Protein AF-A0A7X7A5F2-F1 (afdb_monomer)

pLDDT: mean 90.84, std 8.32, range [54.0, 98.69]

Sequence (555 aa):
SIDRGSANPPMYLYDEDPASPSFKQPLTGREFDGTRIGRPEWNDYIGWWQHHFMYTGRLRQALMRKFNYPMEKLLLNTMACDGSSISESHSGLADYATLAFPPDPNRNGHRTGKTWQELYPQLFTRPEGPRPDLVIFGSGANEKVDGADEVAAFEGAIRWFQRHYPDTEFLFCMFQNRERYTPNTGHLMELALRYQIPYIDFGRLFHLATRHCNSYALVPKDGHPQAAGHYLWFKQLERAFDAADPIEPGIAQLHLPERLSPYTIGWEGDMTTYTAPHPRIRQGTAFIFDDTVVNLWASAGDIVEIRLDGAPHQGSRRRPSHSRDVRNSTWAVGRLSLGDRHIVEVGGKDARLIAVDAKRVPGREWVGVESPRWRLGGLRTQAFASEWGAPYGSRQVLLPAGQSVEIDLPGTDFSIAYVDQAEGGTLRVEVDGVERLLQPTNVAFTASNGEALYLENRRGILGIPYGLHTIRVTALERPAALLGVFSYDTRPNRTRERVVRGLAHPGEVIQFTPPFRCRPLIFCTGGLQANPADVSSSEAKLSGTGPGSYEAIGE

Mean predicted aligned error: 6.33 Å

Secondary structure (DSSP, 8-state):
-GGGT--SS----B---TTSTTTTSBSS-SB--GGGGT-GGGGGT-SBHHHHHSHHHHHHHHHHHHHT--GGG--------TT--HHHHGGGHHHHHTT-SPP-TTTTSPPSSS-HHHH-GGGGGSTT-S--SEEEE---TT--SSGGGGHHHHHHHHHHHHHH-TT-EEEE-----TTT-STTHHHHHHHHHHHT--B--HHHHHHHHHHHS-HHHH--TT----HHHHHHHHHHHHGGG--S-SSSPPPPPPSSPSPSSTTHHHHTSEEEEEESS-TTEETTTEEE-SSS-EEEEEE-SSPPEEEETTEE---S-----SS-BTTB-SEEE----TTS--EEEEESTT-EEEEEEEEEPTTEEEEETTSTTSB-TTPPPEE---TT--TT-SEEEEEPTT-EEEEEEEESEEEEEEE--TT--EEEEEETTEEEEEEES---EE-TTS-EE--EEEEEE----SEEEEEEEEE-SS-EEEEEEEEE---S-STT-EEEEEEE-TT-EEE-SSPPSSPPEEEE-TTEEEEEEEE-SSEEEEEESS-EEEEEEE-

Solvent-accessible surface area (backbone atoms only — not comparable to full-atom values): 29255 Å² total; per-residue (Å²): 52,65,73,59,28,48,24,87,75,68,48,55,56,56,35,81,49,88,87,44,97,53,48,73,34,66,75,57,68,64,66,44,60,24,63,85,74,77,36,56,84,49,39,72,58,36,23,29,29,20,39,51,58,18,31,66,31,45,35,51,56,50,51,28,64,75,68,72,44,63,72,60,77,60,87,76,81,41,85,41,29,73,79,36,23,63,65,32,28,62,70,27,51,66,44,64,39,54,55,68,63,70,44,23,47,88,59,40,33,17,18,66,92,54,52,61,55,78,57,28,49,75,48,62,70,40,93,88,43,46,62,61,62,63,48,72,49,45,73,42,59,52,50,45,36,68,64,88,57,41,54,20,35,57,50,5,50,54,46,34,43,43,74,79,41,70,80,44,42,61,36,41,46,42,53,59,40,84,91,70,54,32,66,60,62,67,55,52,49,52,50,21,62,69,30,48,34,54,70,49,68,46,45,64,52,50,55,55,46,48,76,78,45,70,42,66,61,27,42,40,95,87,60,38,46,26,68,56,31,24,48,56,50,22,60,56,58,52,54,76,76,54,72,94,52,91,81,64,82,76,81,72,58,50,78,46,51,80,71,93,42,86,43,18,54,24,47,36,22,57,77,46,79,48,54,60,89,38,62,45,40,33,94,43,28,29,38,68,54,77,39,28,20,41,36,30,19,30,31,25,75,64,56,41,40,42,26,47,74,70,36,85,53,76,53,55,45,40,54,50,28,97,58,84,46,44,38,43,46,16,31,30,50,40,86,46,65,70,42,37,67,42,37,42,38,49,34,53,58,83,33,30,49,45,28,37,38,28,15,40,42,61,62,57,47,82,49,47,56,82,41,87,69,47,48,50,85,85,64,67,71,43,87,42,88,56,81,47,51,37,89,68,54,52,39,28,30,75,33,47,49,73,35,63,33,36,36,75,48,64,27,22,29,35,16,50,26,30,41,25,30,88,80,31,18,36,40,39,32,23,53,71,85,40,81,74,46,79,42,74,24,43,65,58,46,51,44,97,89,66,51,75,40,57,48,81,40,34,45,48,46,74,86,44,72,39,16,48,38,42,40,36,43,28,15,46,88,23,42,36,40,37,14,29,37,37,31,24,42,73,75,58,54,70,93,79,51,41,72,49,72,50,74,50,48,50,70,41,70,48,77,42,84,74,54,41,87,36,26,45,42,63,49,53,37,62,49,26,37,63,53,76,91,44,44,44,31,44,36,35,44,31,33,60,85,31,52,24,40,40,39,38,37,31,93

Structure (mmCIF, N/CA/C/O backbone):
data_AF-A0A7X7A5F2-F1
#
_entry.id   AF-A0A7X7A5F2-F1
#
loop_
_atom_site.group_PDB
_atom_site.id
_atom_site.type_symbol
_atom_site.label_atom_id
_atom_site.label_alt_id
_atom_site.label_comp_id
_atom_site.label_asym_id
_atom_site.label_entity_id
_atom_site.label_seq_id
_atom_site.pdbx_PDB_ins_code
_atom_site.Cartn_x
_atom_site.Cartn_y
_atom_site.Cartn_z
_atom_site.occupancy
_atom_site.B_iso_or_equiv
_atom_site.auth_seq_id
_atom_site.auth_comp_id
_atom_site.auth_asym_id
_atom_site.auth_atom_id
_atom_site.pdbx_PDB_model_num
ATOM 1 N N . SER A 1 1 ? 9.913 7.859 -18.200 1.00 57.16 1 SER A N 1
ATOM 2 C CA . SER A 1 1 ? 10.533 8.226 -19.497 1.00 57.16 1 SER A CA 1
ATOM 3 C C . SER A 1 1 ? 11.923 7.621 -19.636 1.00 57.16 1 SER A C 1
ATOM 5 O O . SER A 1 1 ? 12.162 6.913 -20.606 1.00 57.16 1 SER A O 1
ATOM 7 N N . ILE A 1 2 ? 12.819 7.834 -18.665 1.00 73.44 2 ILE A N 1
ATOM 8 C CA . ILE A 1 2 ? 14.177 7.260 -18.642 1.00 73.44 2 ILE A CA 1
ATOM 9 C C . ILE A 1 2 ? 14.151 5.732 -18.806 1.00 73.44 2 ILE A C 1
ATOM 11 O O . ILE A 1 2 ? 14.897 5.190 -19.619 1.00 73.44 2 ILE A O 1
ATOM 15 N N . ASP A 1 3 ? 13.222 5.054 -18.128 1.00 71.19 3 ASP A N 1
ATOM 16 C CA . ASP A 1 3 ? 13.106 3.592 -18.192 1.00 71.19 3 ASP A CA 1
ATOM 17 C C . ASP A 1 3 ? 12.609 3.080 -19.557 1.00 71.19 3 ASP A C 1
ATOM 19 O O . ASP A 1 3 ? 12.834 1.928 -19.899 1.00 71.19 3 ASP A O 1
ATOM 23 N N . ARG A 1 4 ? 12.019 3.936 -20.408 1.00 74.25 4 ARG A N 1
ATOM 24 C CA . ARG A 1 4 ? 11.708 3.593 -21.814 1.00 74.25 4 ARG A CA 1
ATOM 25 C C . ARG A 1 4 ? 12.876 3.837 -22.764 1.00 74.25 4 ARG A C 1
ATOM 27 O O . ARG A 1 4 ? 12.718 3.674 -23.972 1.00 74.25 4 ARG A O 1
ATOM 34 N N . GLY A 1 5 ? 14.019 4.293 -22.257 1.00 73.62 5 GLY A N 1
ATOM 35 C CA . GLY A 1 5 ? 15.130 4.722 -23.099 1.00 73.62 5 GLY A CA 1
ATOM 36 C C . GLY A 1 5 ? 14.821 6.011 -23.856 1.00 73.62 5 GLY A C 1
ATOM 37 O O . GLY A 1 5 ? 15.318 6.202 -24.966 1.00 73.62 5 GLY A O 1
ATOM 38 N N . SER A 1 6 ? 13.965 6.881 -23.303 1.00 69.75 6 SER A N 1
ATOM 39 C CA . SER A 1 6 ? 13.789 8.231 -23.838 1.00 69.75 6 SER A CA 1
ATOM 40 C C . SER A 1 6 ? 15.098 9.006 -23.676 1.00 69.75 6 SER A C 1
ATOM 42 O O . SER A 1 6 ? 15.442 9.418 -22.572 1.00 69.75 6 SER A O 1
ATOM 44 N N . ALA A 1 7 ? 15.798 9.199 -24.789 1.00 65.38 7 ALA A N 1
ATOM 45 C CA . ALA A 1 7 ? 16.975 10.048 -24.924 1.00 65.38 7 ALA A CA 1
ATOM 46 C C . ALA A 1 7 ? 16.710 11.112 -25.998 1.00 65.38 7 ALA A C 1
ATOM 48 O O . ALA A 1 7 ? 15.824 10.941 -26.843 1.00 65.38 7 ALA A O 1
ATOM 49 N N . ASN A 1 8 ? 17.472 12.204 -25.972 1.00 65.12 8 ASN A N 1
ATOM 50 C CA . ASN A 1 8 ? 17.396 13.259 -26.979 1.00 65.12 8 ASN A CA 1
ATOM 51 C C . ASN A 1 8 ? 18.802 13.592 -27.521 1.00 65.12 8 ASN A C 1
ATOM 53 O O . ASN A 1 8 ? 19.540 14.290 -26.823 1.00 65.12 8 ASN A O 1
ATOM 57 N N . PRO A 1 9 ? 19.184 13.127 -28.727 1.00 70.69 9 PRO A N 1
ATOM 58 C CA . PRO A 1 9 ? 18.335 12.479 -29.731 1.00 70.69 9 PRO A CA 1
ATOM 59 C C . PRO A 1 9 ? 17.899 11.052 -29.337 1.00 70.69 9 PRO A C 1
ATOM 61 O O . PRO A 1 9 ? 18.579 10.400 -28.540 1.00 70.69 9 PRO A O 1
ATOM 64 N N . PRO A 1 10 ? 16.776 10.543 -29.887 1.00 75.81 10 PRO A N 1
ATOM 65 C CA . PRO A 1 10 ? 16.352 9.170 -29.635 1.00 75.81 10 PRO A CA 1
ATOM 66 C C . PRO A 1 10 ? 17.411 8.162 -30.095 1.00 75.81 10 PRO A C 1
ATOM 68 O O . PRO A 1 10 ? 18.103 8.376 -31.087 1.00 75.81 10 PRO A O 1
ATOM 71 N N . MET A 1 11 ? 17.528 7.043 -29.383 1.00 85.56 11 MET A N 1
ATOM 72 C CA . MET A 1 11 ? 18.514 6.010 -29.701 1.00 85.56 11 MET A CA 1
ATOM 73 C C . MET A 1 11 ? 18.055 5.156 -30.893 1.00 85.56 11 MET A C 1
ATOM 75 O O . MET A 1 11 ? 17.191 4.290 -30.748 1.00 85.56 11 MET A O 1
ATOM 79 N N . TYR A 1 12 ? 18.665 5.387 -32.055 1.00 90.12 12 TYR A N 1
ATOM 80 C CA . TYR A 1 12 ? 18.512 4.581 -33.269 1.00 90.12 12 TYR A CA 1
ATOM 81 C C . TYR A 1 12 ? 19.765 3.750 -33.554 1.00 90.12 12 TYR A C 1
ATOM 83 O O . TYR A 1 12 ? 20.811 3.944 -32.933 1.00 90.12 12 TYR A O 1
ATOM 91 N N . LEU A 1 13 ? 19.667 2.835 -34.519 1.00 91.44 13 LEU A N 1
ATOM 92 C CA . LEU A 1 13 ? 20.851 2.273 -35.157 1.00 91.44 13 LEU A CA 1
ATOM 93 C C . LEU A 1 13 ? 21.434 3.333 -36.100 1.00 91.44 13 LEU A C 1
ATOM 95 O O . LEU A 1 13 ? 20.771 3.725 -37.059 1.00 91.44 13 LEU A O 1
ATOM 99 N N . TYR A 1 14 ? 22.643 3.803 -35.812 1.00 89.38 14 TYR A N 1
ATOM 100 C CA . TYR A 1 14 ? 23.333 4.817 -36.607 1.00 89.38 14 TYR A CA 1
ATOM 101 C C . TYR A 1 14 ? 24.364 4.196 -37.542 1.00 89.38 14 TYR A C 1
ATOM 103 O O . TYR A 1 14 ? 24.897 3.120 -37.273 1.00 89.38 14 TYR A O 1
ATOM 111 N N . ASP A 1 15 ? 24.654 4.912 -38.621 1.00 91.00 15 ASP A N 1
ATOM 112 C CA . ASP A 1 15 ? 25.803 4.639 -39.466 1.00 91.00 15 ASP A CA 1
ATOM 113 C C . ASP A 1 15 ? 27.090 5.021 -38.727 1.00 91.00 15 ASP A C 1
ATOM 115 O O . ASP A 1 15 ? 27.316 6.185 -38.380 1.00 91.00 15 ASP A O 1
ATOM 119 N N . GLU A 1 16 ? 27.914 4.021 -38.446 1.00 87.94 16 GLU A N 1
ATOM 120 C CA . GLU A 1 16 ? 29.166 4.174 -37.710 1.00 87.94 16 GLU A CA 1
ATOM 121 C C . GLU A 1 16 ? 30.392 4.140 -38.631 1.00 87.94 16 GLU A C 1
ATOM 123 O O . GLU A 1 16 ? 31.507 4.243 -38.125 1.00 87.94 16 GLU A O 1
ATOM 128 N N . ASP A 1 17 ? 30.215 4.025 -39.954 1.00 92.12 17 ASP A N 1
ATOM 129 C CA . ASP A 1 17 ? 31.318 4.074 -40.917 1.00 92.12 17 ASP A CA 1
ATOM 130 C C . ASP A 1 17 ? 31.733 5.534 -41.186 1.00 92.12 17 ASP A C 1
ATOM 132 O O . ASP A 1 17 ? 30.977 6.279 -41.816 1.00 92.12 17 ASP A O 1
ATOM 136 N N . PRO A 1 18 ? 32.932 5.978 -40.755 1.00 92.56 18 PRO A N 1
ATOM 137 C CA . PRO A 1 18 ? 33.386 7.351 -40.974 1.00 92.56 18 PRO A CA 1
ATOM 138 C C . PRO A 1 18 ? 33.584 7.707 -42.453 1.00 92.56 18 PRO A C 1
ATOM 140 O O . PRO A 1 18 ? 33.661 8.890 -42.780 1.00 92.56 18 PRO A O 1
ATOM 143 N N . ALA A 1 19 ? 33.702 6.710 -43.337 1.00 94.44 19 ALA A N 1
ATOM 144 C CA . ALA A 1 19 ? 33.807 6.911 -44.780 1.00 94.44 19 ALA A CA 1
ATOM 145 C C . ALA A 1 19 ? 32.435 7.039 -45.466 1.00 94.44 19 ALA A C 1
ATOM 147 O O . ALA A 1 19 ? 32.367 7.425 -46.635 1.00 94.44 19 ALA A O 1
ATOM 148 N N . SER A 1 20 ? 31.345 6.728 -44.761 1.00 94.00 20 SER A N 1
ATOM 149 C CA . SER A 1 20 ? 30.001 6.770 -45.320 1.00 94.00 20 SER A CA 1
ATOM 150 C C . SER A 1 20 ? 29.469 8.207 -45.430 1.00 94.00 20 SER A C 1
ATOM 152 O O . SER A 1 20 ? 29.579 8.986 -44.478 1.00 94.00 20 SER A O 1
ATOM 154 N N . PRO A 1 21 ? 28.805 8.579 -46.545 1.00 91.94 21 PRO A N 1
ATOM 155 C CA . PRO A 1 21 ? 28.148 9.882 -46.674 1.00 91.94 21 PRO A CA 1
ATOM 156 C C . PRO A 1 21 ? 26.989 10.073 -45.680 1.00 91.94 21 PRO A C 1
ATOM 158 O O . PRO A 1 21 ? 26.556 11.203 -45.456 1.00 91.94 21 PRO A O 1
ATOM 161 N N . SER A 1 22 ? 26.491 8.987 -45.080 1.00 92.62 22 SER A N 1
ATOM 162 C CA . SER A 1 22 ? 25.464 8.998 -44.037 1.00 92.62 22 SER A CA 1
ATOM 163 C C . SER A 1 22 ? 26.025 8.809 -42.626 1.00 92.62 22 SER A C 1
ATOM 165 O O . SER A 1 22 ? 25.244 8.534 -41.718 1.00 92.62 22 SER A O 1
ATOM 167 N N . PHE A 1 23 ? 27.336 8.982 -42.405 1.00 91.12 23 PHE A N 1
ATOM 168 C CA . PHE A 1 23 ? 27.950 8.859 -41.079 1.00 91.12 23 PHE A CA 1
ATOM 169 C C . PHE A 1 23 ? 27.149 9.614 -40.002 1.00 91.12 23 PHE A C 1
ATOM 171 O O . PHE A 1 23 ? 26.812 10.791 -40.155 1.00 91.12 23 PHE A O 1
ATOM 178 N N . LYS A 1 24 ? 26.829 8.917 -38.904 1.00 86.62 24 LYS A N 1
ATOM 179 C CA . LYS A 1 24 ? 25.992 9.388 -37.784 1.00 86.62 24 LYS A CA 1
ATOM 180 C C . LYS A 1 24 ? 24.543 9.739 -38.138 1.00 86.62 24 LYS A C 1
ATOM 182 O O . LYS A 1 24 ? 23.859 10.372 -37.332 1.00 86.62 24 LYS A O 1
ATOM 187 N N . GLN A 1 25 ? 24.028 9.268 -39.271 1.00 90.38 25 GLN A N 1
ATOM 188 C CA . GLN A 1 25 ? 22.596 9.283 -39.579 1.00 90.38 25 GLN A CA 1
ATOM 189 C C . GLN A 1 25 ? 21.938 7.942 -39.206 1.00 90.38 25 GLN A C 1
ATOM 191 O O . GLN A 1 25 ? 22.606 6.905 -39.228 1.00 90.38 25 GLN A O 1
ATOM 196 N N . PRO A 1 26 ? 20.645 7.928 -38.825 1.00 90.31 26 PRO A N 1
ATOM 197 C CA . PRO A 1 26 ? 19.921 6.686 -38.572 1.00 90.31 26 PRO A CA 1
ATOM 198 C C . PRO A 1 26 ? 19.850 5.804 -39.826 1.00 90.31 26 PRO A C 1
ATOM 200 O O . PRO A 1 26 ? 19.418 6.256 -40.883 1.00 90.31 26 PRO A O 1
ATOM 203 N N . LEU A 1 27 ? 20.213 4.528 -39.693 1.00 90.50 27 LEU A N 1
ATOM 204 C CA . LEU A 1 27 ? 20.119 3.532 -40.768 1.00 90.50 27 LEU A CA 1
ATOM 205 C C . LEU A 1 27 ? 18.687 3.020 -40.983 1.00 90.50 27 LEU A C 1
ATOM 207 O O . LEU A 1 27 ? 18.379 2.450 -42.030 1.00 90.50 27 LEU A O 1
ATOM 211 N N . THR A 1 28 ? 17.813 3.183 -39.988 1.00 89.44 28 THR A N 1
ATOM 212 C CA . THR A 1 28 ? 16.415 2.733 -40.014 1.00 89.44 28 THR A CA 1
ATOM 213 C C . THR A 1 28 ? 15.516 3.677 -39.217 1.00 89.44 28 THR A C 1
ATOM 215 O O . THR A 1 28 ? 15.989 4.536 -38.472 1.00 89.44 28 THR A O 1
ATOM 218 N N . GLY A 1 29 ? 14.200 3.467 -39.319 1.00 90.25 29 GLY A N 1
ATOM 219 C CA . GLY A 1 29 ? 13.229 4.070 -38.409 1.00 90.25 29 GLY A CA 1
ATOM 220 C C . GLY A 1 29 ? 13.339 3.546 -36.969 1.00 90.25 29 GLY A C 1
ATOM 221 O O . GLY A 1 29 ? 14.304 2.885 -36.587 1.00 90.25 29 GLY A O 1
ATOM 222 N N . ARG A 1 30 ? 12.316 3.846 -36.161 1.00 91.06 30 ARG A N 1
ATOM 223 C CA . ARG A 1 30 ? 12.255 3.512 -34.726 1.00 91.06 30 ARG A CA 1
ATOM 224 C C . ARG A 1 30 ? 12.132 2.017 -34.435 1.00 91.06 30 ARG A C 1
ATOM 226 O O . ARG A 1 30 ? 12.702 1.546 -33.448 1.00 91.06 30 ARG A O 1
ATOM 233 N N . GLU A 1 31 ? 11.374 1.308 -35.266 1.00 94.62 31 GLU A N 1
ATOM 234 C CA . GLU A 1 31 ? 11.143 -0.131 -35.141 1.00 94.62 31 GLU A CA 1
ATOM 235 C C . GLU A 1 31 ? 12.459 -0.901 -35.199 1.00 94.62 31 GLU A C 1
ATOM 237 O O . GLU A 1 31 ? 13.323 -0.622 -36.032 1.00 94.62 31 GLU A O 1
ATOM 242 N N . PHE A 1 32 ? 12.617 -1.851 -34.281 1.00 95.75 32 PHE A N 1
ATOM 243 C CA . PHE A 1 32 ? 13.809 -2.687 -34.233 1.00 95.75 32 PHE A CA 1
ATOM 244 C C . PHE A 1 32 ? 13.865 -3.630 -35.448 1.00 95.75 32 PHE A C 1
ATOM 246 O O . PHE A 1 32 ? 12.852 -4.207 -35.840 1.00 95.75 32 PHE A O 1
ATOM 253 N N . ASP A 1 33 ? 15.050 -3.832 -36.023 1.00 96.31 33 ASP A N 1
ATOM 254 C CA . ASP A 1 33 ? 15.277 -4.833 -37.072 1.00 96.31 33 ASP A CA 1
ATOM 255 C C . ASP A 1 33 ? 16.550 -5.624 -36.771 1.00 96.31 33 ASP A C 1
ATOM 257 O O . ASP A 1 33 ? 17.671 -5.205 -37.073 1.00 96.31 33 ASP A O 1
ATOM 261 N N . GLY A 1 34 ? 16.364 -6.801 -36.178 1.00 95.44 34 GLY A N 1
ATOM 262 C CA . GLY A 1 34 ? 17.439 -7.708 -35.801 1.00 95.44 34 GLY A CA 1
ATOM 263 C C . GLY A 1 34 ? 18.288 -8.181 -36.981 1.00 95.44 34 GLY A C 1
ATOM 264 O O . GLY A 1 34 ? 19.462 -8.498 -36.794 1.00 95.44 34 GLY A O 1
ATOM 265 N N . THR A 1 35 ? 17.763 -8.160 -38.209 1.00 96.12 35 THR A N 1
ATOM 266 C CA . THR A 1 35 ? 18.505 -8.553 -39.420 1.00 96.12 35 THR A CA 1
ATOM 267 C C . THR A 1 35 ? 19.741 -7.677 -39.623 1.00 96.12 35 THR A C 1
ATOM 269 O O . THR A 1 35 ? 20.798 -8.172 -40.011 1.00 96.12 35 THR A O 1
ATOM 272 N N . ARG A 1 36 ? 19.647 -6.387 -39.269 1.00 93.88 36 ARG A N 1
ATOM 273 C CA . ARG A 1 36 ? 20.740 -5.404 -39.380 1.00 93.88 36 ARG A CA 1
ATOM 274 C C . ARG A 1 36 ? 21.936 -5.707 -38.484 1.00 93.88 36 ARG A C 1
ATOM 276 O O . ARG A 1 36 ? 23.022 -5.200 -38.740 1.00 93.88 36 ARG A O 1
ATOM 283 N N . ILE A 1 37 ? 21.737 -6.518 -37.449 1.00 92.44 37 ILE A N 1
ATOM 284 C CA . ILE A 1 37 ? 22.782 -6.924 -36.505 1.00 92.44 37 ILE A CA 1
ATOM 285 C C . ILE A 1 37 ? 23.004 -8.444 -36.505 1.00 92.44 37 ILE A C 1
ATOM 287 O O . ILE A 1 37 ? 23.609 -8.977 -35.578 1.00 92.44 37 ILE A O 1
ATOM 291 N N . GLY A 1 38 ? 22.495 -9.152 -37.523 1.00 94.56 38 GLY A N 1
ATOM 292 C CA . GLY A 1 38 ? 22.634 -10.607 -37.648 1.00 94.56 38 GLY A CA 1
ATOM 293 C C . GLY A 1 38 ? 21.880 -11.407 -36.580 1.00 94.56 38 GLY A C 1
ATOM 294 O O . GLY A 1 38 ? 22.307 -12.505 -36.234 1.00 94.56 38 GLY A O 1
ATOM 295 N N . ARG A 1 39 ? 20.795 -10.848 -36.029 1.00 95.00 39 ARG A N 1
ATOM 296 C CA . ARG A 1 39 ? 19.958 -11.439 -34.971 1.00 95.00 39 ARG A CA 1
ATOM 297 C C . ARG A 1 39 ? 18.458 -11.343 -35.286 1.00 95.00 39 ARG A C 1
ATOM 299 O O . ARG A 1 39 ? 17.713 -10.726 -34.516 1.00 95.00 39 ARG A O 1
ATOM 306 N N . PRO A 1 40 ? 17.984 -11.870 -36.432 1.00 96.00 40 PRO A N 1
ATOM 307 C CA . PRO A 1 40 ? 16.571 -11.784 -36.811 1.00 96.00 40 PRO A CA 1
ATOM 308 C C . PRO A 1 40 ? 15.632 -12.404 -35.764 1.00 96.00 40 PRO A C 1
ATOM 310 O O . PRO A 1 40 ? 14.503 -11.945 -35.617 1.00 96.00 40 PRO A O 1
ATOM 313 N N . GLU A 1 41 ? 16.105 -13.379 -34.987 1.00 94.19 41 GLU A N 1
ATOM 314 C CA . GLU A 1 41 ? 15.361 -14.028 -33.907 1.00 94.19 41 GLU A CA 1
ATOM 315 C C . GLU A 1 41 ? 15.007 -13.080 -32.744 1.00 94.19 41 GLU A C 1
ATOM 317 O O . GLU A 1 41 ? 14.102 -13.362 -31.965 1.00 94.19 41 GLU A O 1
ATOM 322 N N . TRP A 1 42 ? 15.661 -11.917 -32.629 1.00 96.12 42 TRP A N 1
ATOM 323 C CA . TRP A 1 42 ? 15.363 -10.926 -31.580 1.00 96.12 42 TRP A CA 1
ATOM 324 C C . TRP A 1 42 ? 14.170 -10.025 -31.913 1.00 96.12 42 TRP A C 1
ATOM 326 O O . TRP A 1 42 ? 13.705 -9.282 -31.044 1.00 96.12 42 TRP A O 1
ATOM 336 N N . ASN A 1 43 ? 13.669 -10.084 -33.150 1.00 95.88 43 ASN A N 1
ATOM 337 C CA . ASN A 1 43 ? 12.551 -9.264 -33.610 1.00 95.88 43 ASN A CA 1
ATOM 338 C C . ASN A 1 43 ? 11.283 -9.481 -32.780 1.00 95.88 43 ASN A C 1
ATOM 340 O O . ASN A 1 43 ? 10.564 -8.523 -32.528 1.00 95.88 43 ASN A O 1
ATOM 344 N N . ASP A 1 44 ? 11.043 -10.691 -32.284 1.00 95.25 44 ASP A N 1
ATOM 345 C CA . ASP A 1 44 ? 9.858 -10.991 -31.473 1.00 95.25 44 ASP A CA 1
ATOM 346 C C . ASP A 1 44 ? 9.897 -10.355 -30.073 1.00 95.25 44 ASP A C 1
ATOM 348 O O . ASP A 1 44 ? 8.863 -10.171 -29.436 1.00 95.25 44 ASP A O 1
ATOM 352 N N . TYR A 1 45 ? 11.084 -9.981 -29.592 1.00 96.00 45 TYR A N 1
ATOM 353 C CA . TYR A 1 45 ? 11.307 -9.575 -28.204 1.00 96.00 45 TYR A CA 1
ATOM 354 C C . TYR A 1 45 ? 11.541 -8.077 -28.029 1.00 96.00 45 TYR A C 1
ATOM 356 O O . TYR A 1 45 ? 11.430 -7.569 -26.915 1.00 96.00 45 TYR A O 1
ATOM 364 N N . ILE A 1 46 ? 11.933 -7.361 -29.085 1.00 95.38 46 ILE A N 1
ATOM 365 C CA . ILE A 1 46 ? 12.313 -5.946 -29.007 1.00 95.38 46 ILE A CA 1
ATOM 366 C C . ILE A 1 46 ? 11.351 -5.116 -29.846 1.00 95.38 46 ILE A C 1
ATOM 368 O O . ILE A 1 46 ? 11.268 -5.277 -31.063 1.00 95.38 46 ILE A O 1
ATOM 372 N N . GLY A 1 47 ? 10.667 -4.174 -29.193 1.00 93.94 47 GLY A N 1
ATOM 373 C CA . GLY A 1 47 ? 9.835 -3.200 -29.893 1.00 93.94 47 GLY A CA 1
ATOM 374 C C . GLY A 1 47 ? 10.677 -2.258 -30.758 1.00 93.94 47 GLY A C 1
ATOM 375 O O . GLY A 1 47 ? 10.606 -2.280 -31.982 1.00 93.94 47 GLY A O 1
ATOM 376 N N . TRP A 1 48 ? 11.536 -1.459 -30.122 1.00 94.19 48 TRP A N 1
ATOM 377 C CA . TRP A 1 48 ? 12.241 -0.346 -30.764 1.00 94.19 48 TRP A CA 1
ATOM 378 C C . TRP A 1 48 ? 13.750 -0.381 -30.539 1.00 94.19 48 TRP A C 1
ATOM 380 O O . TRP A 1 48 ? 14.219 -0.906 -29.527 1.00 94.19 48 TRP A O 1
ATOM 390 N N . TRP A 1 49 ? 14.517 0.268 -31.423 1.00 93.50 49 TRP A N 1
ATOM 391 C CA . TRP A 1 49 ? 15.973 0.419 -31.260 1.00 93.50 49 TRP A CA 1
ATOM 392 C C . TRP A 1 49 ? 16.366 1.040 -29.917 1.00 93.50 49 TRP A C 1
ATOM 394 O O . TRP A 1 49 ? 17.344 0.615 -29.304 1.00 93.50 49 TRP A O 1
ATOM 404 N N . GLN A 1 50 ? 15.563 1.966 -29.390 1.00 90.81 50 GLN A N 1
ATOM 405 C CA . GLN A 1 50 ? 15.804 2.534 -28.063 1.00 90.81 50 GLN A CA 1
ATOM 406 C C . GLN A 1 50 ? 15.788 1.471 -26.952 1.00 90.81 50 GLN A C 1
ATOM 408 O O . GLN A 1 50 ? 16.613 1.544 -26.047 1.00 90.81 50 GLN A O 1
ATOM 413 N N . HIS A 1 51 ? 14.938 0.440 -27.039 1.00 91.94 51 HIS A N 1
ATOM 414 C CA . HIS A 1 51 ? 14.897 -0.643 -26.046 1.00 91.94 51 HIS A CA 1
ATOM 415 C C . HIS A 1 51 ? 16.104 -1.570 -26.159 1.00 91.94 51 HIS A C 1
ATOM 417 O O . HIS A 1 51 ? 16.503 -2.175 -25.172 1.00 91.94 51 HIS A O 1
ATOM 423 N N . HIS A 1 52 ? 16.713 -1.654 -27.343 1.00 92.25 52 HIS A N 1
ATOM 424 C CA . HIS A 1 52 ? 17.972 -2.361 -27.546 1.00 92.25 52 HIS A CA 1
ATOM 425 C C . HIS A 1 52 ? 19.164 -1.588 -26.950 1.00 92.25 52 HIS A C 1
ATOM 427 O O . HIS A 1 52 ? 20.052 -2.195 -26.351 1.00 92.25 52 HIS A O 1
ATOM 433 N N . PHE A 1 53 ? 19.182 -0.257 -27.086 1.00 91.00 53 PHE A N 1
ATOM 434 C CA . PHE A 1 53 ? 20.308 0.589 -26.672 1.00 91.00 53 PHE A CA 1
ATOM 435 C C . PHE A 1 53 ? 20.206 1.186 -25.265 1.00 91.00 53 PHE A C 1
ATOM 437 O O . PHE A 1 53 ? 21.227 1.640 -24.739 1.00 91.00 53 PHE A O 1
ATOM 444 N N . MET A 1 54 ? 19.028 1.185 -24.641 1.00 90.12 54 MET A N 1
ATOM 445 C CA . MET A 1 54 ? 18.880 1.608 -23.251 1.00 90.12 54 MET A CA 1
ATOM 446 C C . MET A 1 54 ? 19.555 0.626 -22.292 1.00 90.12 54 MET A C 1
ATOM 448 O O . MET A 1 54 ? 19.935 -0.488 -22.661 1.00 90.12 54 MET A O 1
ATOM 452 N N . TYR A 1 55 ? 19.718 1.050 -21.041 1.00 89.44 55 TYR A N 1
ATOM 453 C CA . TYR A 1 55 ? 20.511 0.320 -20.054 1.00 89.44 55 TYR A CA 1
ATOM 454 C C . TYR A 1 55 ? 20.038 -1.132 -19.848 1.00 89.44 55 TYR A C 1
ATOM 456 O O . TYR A 1 55 ? 20.876 -2.029 -19.805 1.00 89.44 55 TYR A O 1
ATOM 464 N N . THR A 1 56 ? 18.727 -1.399 -19.813 1.00 90.19 56 THR A N 1
ATOM 465 C CA . THR A 1 56 ? 18.196 -2.770 -19.692 1.00 90.19 56 THR A CA 1
ATOM 466 C C . THR A 1 56 ? 18.443 -3.602 -20.950 1.00 90.19 56 THR A C 1
ATOM 468 O O . THR A 1 56 ? 18.849 -4.753 -20.839 1.00 90.19 56 THR A O 1
ATOM 471 N N . GLY A 1 57 ? 18.296 -3.035 -22.151 1.00 91.88 57 GLY A N 1
ATOM 472 C CA . GLY A 1 57 ? 18.607 -3.726 -23.407 1.00 91.88 57 GLY A CA 1
ATOM 473 C C . GLY A 1 57 ? 20.065 -4.165 -23.494 1.00 91.88 57 GLY A C 1
ATOM 474 O O . GLY A 1 57 ? 20.363 -5.308 -23.854 1.00 91.88 57 GLY A O 1
ATOM 475 N N . ARG A 1 58 ? 20.977 -3.274 -23.093 1.00 92.81 58 ARG A N 1
ATOM 476 C CA . ARG A 1 58 ? 22.415 -3.563 -23.015 1.00 92.81 58 ARG A CA 1
ATOM 477 C C . ARG A 1 58 ? 22.741 -4.569 -21.916 1.00 92.81 58 ARG A C 1
ATOM 479 O O . ARG A 1 58 ? 23.531 -5.478 -22.163 1.00 92.81 58 ARG A O 1
ATOM 486 N N . LEU A 1 59 ? 22.107 -4.447 -20.746 1.00 93.38 59 LEU A N 1
ATOM 487 C CA . LEU A 1 59 ? 22.229 -5.419 -19.659 1.00 93.38 59 LEU A CA 1
ATOM 488 C C . LEU A 1 59 ? 21.797 -6.809 -20.135 1.00 93.38 59 LEU A C 1
ATOM 490 O O . LEU A 1 59 ? 22.564 -7.754 -19.994 1.00 93.38 59 LEU A O 1
ATOM 494 N N . ARG A 1 60 ? 20.637 -6.935 -20.793 1.00 93.94 60 ARG A N 1
ATOM 495 C CA . ARG A 1 60 ? 20.147 -8.214 -21.329 1.00 93.94 60 ARG A CA 1
ATOM 496 C C . ARG A 1 60 ? 21.177 -8.871 -22.243 1.00 93.94 60 ARG A C 1
ATOM 498 O O . ARG A 1 60 ? 21.506 -10.034 -22.054 1.00 93.94 60 ARG A O 1
ATOM 505 N N . GLN A 1 61 ? 21.737 -8.119 -23.190 1.00 93.81 61 GLN A N 1
ATOM 506 C CA . GLN A 1 61 ? 22.773 -8.630 -24.098 1.00 93.81 61 GLN A CA 1
ATOM 507 C C . GLN A 1 61 ? 24.057 -9.046 -23.371 1.00 93.81 61 GLN A C 1
ATOM 509 O O . GLN A 1 61 ? 24.715 -10.008 -23.768 1.00 93.81 61 GLN A O 1
ATOM 514 N N . ALA A 1 62 ? 24.457 -8.301 -22.341 1.00 94.00 62 ALA A N 1
ATOM 515 C CA . ALA A 1 62 ? 25.622 -8.634 -21.534 1.00 94.00 62 ALA A CA 1
ATOM 516 C C . ALA A 1 62 ? 25.405 -9.939 -20.755 1.00 94.00 62 ALA A C 1
ATOM 518 O O . ALA A 1 62 ? 26.236 -10.839 -20.845 1.00 94.00 62 ALA A O 1
ATOM 519 N N . LEU A 1 63 ? 24.257 -10.086 -20.090 1.00 94.00 63 LEU A N 1
ATOM 520 C CA . LEU A 1 63 ? 23.903 -11.286 -19.330 1.00 94.00 63 LEU A CA 1
ATOM 521 C C . LEU A 1 63 ? 23.714 -12.509 -20.238 1.00 94.00 63 LEU A C 1
ATOM 523 O O . LEU A 1 63 ? 24.231 -13.576 -19.922 1.00 94.00 63 LEU A O 1
ATOM 527 N N . MET A 1 64 ? 23.071 -12.351 -21.402 1.00 94.50 64 MET A N 1
ATOM 528 C CA . MET A 1 64 ? 22.966 -13.416 -22.411 1.00 94.50 64 MET A CA 1
ATOM 529 C C . MET A 1 64 ? 24.342 -13.938 -22.829 1.00 94.50 64 MET A C 1
ATOM 531 O O . MET A 1 64 ? 24.545 -15.145 -22.899 1.00 94.50 64 MET A O 1
ATOM 535 N N . ARG A 1 65 ? 25.307 -13.041 -23.074 1.00 93.62 65 ARG A N 1
ATOM 536 C CA . ARG A 1 65 ? 26.682 -13.440 -23.409 1.00 93.62 65 ARG A CA 1
ATOM 537 C C . ARG A 1 65 ? 27.395 -14.088 -22.227 1.00 93.62 65 ARG A C 1
ATOM 539 O O . ARG A 1 65 ? 28.024 -15.122 -22.411 1.00 93.62 65 ARG A O 1
ATOM 546 N N . LYS A 1 66 ? 27.292 -13.492 -21.036 1.00 92.00 66 LYS A N 1
ATOM 547 C CA . LYS A 1 66 ? 27.974 -13.961 -19.823 1.00 92.00 66 LYS A CA 1
ATOM 548 C C . LYS A 1 66 ? 27.526 -15.370 -19.422 1.00 92.00 66 LYS A C 1
ATOM 550 O O . LYS A 1 66 ? 28.370 -16.199 -19.108 1.00 92.00 66 LYS A O 1
ATOM 555 N N . PHE A 1 67 ? 26.224 -15.644 -19.467 1.00 90.94 67 PHE A N 1
ATOM 556 C CA . PHE A 1 67 ? 25.647 -16.923 -19.038 1.00 90.94 67 PHE A CA 1
ATOM 557 C C . PHE A 1 67 ? 25.309 -17.867 -20.195 1.00 90.94 67 PHE A C 1
ATOM 559 O O . PHE A 1 67 ? 24.742 -18.932 -19.971 1.00 90.94 67 PHE A O 1
ATOM 566 N N . ASN A 1 68 ? 25.659 -17.492 -21.430 1.00 93.88 68 ASN A N 1
ATOM 567 C CA . ASN A 1 68 ? 25.310 -18.231 -22.643 1.00 93.88 68 ASN A CA 1
ATOM 568 C C . ASN A 1 68 ? 23.802 -18.550 -22.728 1.00 93.88 68 ASN A C 1
ATOM 570 O O . ASN A 1 68 ? 23.392 -19.676 -23.017 1.00 93.88 68 ASN A O 1
ATOM 574 N N . TYR A 1 69 ? 22.968 -17.551 -22.434 1.00 93.81 69 TYR A N 1
ATOM 575 C CA . TYR A 1 69 ? 21.514 -17.680 -22.448 1.00 93.81 69 TYR A CA 1
ATOM 576 C C . TYR A 1 69 ? 20.903 -17.185 -23.763 1.00 93.81 69 TYR A C 1
ATOM 578 O O . TYR A 1 69 ? 21.274 -16.109 -24.247 1.00 93.81 69 TYR A O 1
ATOM 586 N N . PRO A 1 70 ? 19.927 -17.922 -24.326 1.00 93.62 70 PRO A N 1
ATOM 587 C CA . PRO A 1 70 ? 19.080 -17.410 -25.392 1.00 93.62 70 PRO A CA 1
ATOM 588 C C . PRO A 1 70 ? 18.062 -16.392 -24.837 1.00 93.62 70 PRO A C 1
ATOM 590 O O . PRO A 1 70 ? 17.933 -16.205 -23.623 1.00 93.62 70 PRO A O 1
ATOM 593 N N . MET A 1 71 ? 17.364 -15.679 -25.724 1.00 92.25 71 MET A N 1
ATOM 594 C CA . MET A 1 71 ? 16.567 -14.505 -25.341 1.00 92.25 71 MET A CA 1
ATOM 595 C C . MET A 1 71 ? 15.344 -14.864 -24.482 1.00 92.25 71 MET A C 1
ATOM 597 O O . MET A 1 71 ? 15.013 -14.125 -23.558 1.00 92.25 71 MET A O 1
ATOM 601 N N . GLU A 1 72 ? 14.733 -16.027 -24.714 1.00 94.31 72 GLU A N 1
ATOM 602 C CA . GLU A 1 72 ? 13.591 -16.565 -23.963 1.00 94.31 72 GLU A CA 1
ATOM 603 C C . GLU A 1 72 ? 13.917 -16.984 -22.519 1.00 94.31 72 GLU A C 1
ATOM 605 O O . GLU A 1 72 ? 13.016 -17.327 -21.757 1.00 94.31 72 GLU A O 1
ATOM 610 N N . LYS A 1 73 ? 15.196 -16.979 -22.121 1.00 93.31 73 LYS A N 1
ATOM 611 C CA . LYS A 1 73 ? 15.623 -17.307 -20.749 1.00 93.31 73 LYS A CA 1
ATOM 612 C C . LYS A 1 73 ? 15.768 -16.087 -19.847 1.00 93.31 73 LYS A C 1
ATOM 614 O O . LYS A 1 73 ? 15.918 -16.254 -18.642 1.00 93.31 73 LYS A O 1
ATOM 619 N N . LEU A 1 74 ? 15.738 -14.877 -20.409 1.00 92.75 74 LEU A N 1
ATOM 620 C CA . LEU A 1 74 ? 15.959 -13.641 -19.664 1.00 92.75 74 LEU A CA 1
ATOM 621 C C . LEU A 1 74 ? 14.892 -12.597 -20.007 1.00 92.75 74 LEU A C 1
ATOM 623 O O . LEU A 1 74 ? 14.962 -11.915 -21.034 1.00 92.75 74 LEU A O 1
ATOM 627 N N . LEU A 1 75 ? 13.926 -12.443 -19.104 1.00 94.00 75 LEU A N 1
ATOM 628 C CA . LEU A 1 75 ? 12.925 -11.385 -19.163 1.00 94.00 75 LEU A CA 1
ATOM 629 C C . LEU A 1 75 ? 13.393 -10.181 -18.338 1.00 94.00 75 LEU A C 1
ATOM 631 O O . LEU A 1 75 ? 13.578 -10.280 -17.130 1.00 94.00 75 LEU A O 1
ATOM 635 N N . LEU A 1 76 ? 13.527 -9.025 -18.989 1.00 91.38 76 LEU A N 1
ATOM 636 C CA . LEU A 1 76 ? 13.609 -7.733 -18.309 1.00 91.38 76 LEU A CA 1
ATOM 637 C C . LEU A 1 76 ? 12.306 -6.978 -18.561 1.00 91.38 76 LEU A C 1
ATOM 639 O O . LEU A 1 76 ? 12.143 -6.347 -19.605 1.00 91.38 76 LEU A O 1
ATOM 643 N N . ASN A 1 77 ? 11.371 -7.068 -17.615 1.00 90.19 77 ASN A N 1
ATOM 644 C CA . ASN A 1 77 ? 10.098 -6.359 -17.690 1.00 90.19 77 ASN A CA 1
ATOM 645 C C . ASN A 1 77 ? 10.243 -4.957 -17.086 1.00 90.19 77 ASN A C 1
ATOM 647 O O . ASN A 1 77 ? 10.388 -4.803 -15.875 1.00 90.19 77 ASN A O 1
ATOM 651 N N . THR A 1 78 ? 10.245 -3.924 -17.926 1.00 85.56 78 THR A N 1
ATOM 652 C CA . THR A 1 78 ? 10.431 -2.549 -17.457 1.00 85.56 78 THR A CA 1
ATOM 653 C C . THR A 1 78 ? 9.107 -1.902 -17.063 1.00 85.56 78 THR A C 1
ATOM 655 O O . THR A 1 78 ? 8.233 -1.701 -17.905 1.00 85.56 78 THR A O 1
ATOM 658 N N . MET A 1 79 ? 8.990 -1.499 -15.797 1.00 84.12 79 MET A N 1
ATOM 659 C CA . MET A 1 79 ? 7.906 -0.641 -15.321 1.00 84.12 79 MET A CA 1
ATOM 660 C C . MET A 1 79 ? 8.205 0.820 -15.657 1.00 84.12 79 MET A C 1
ATOM 662 O O . MET A 1 79 ? 8.877 1.536 -14.922 1.00 84.12 79 MET A O 1
ATOM 666 N N . ALA A 1 80 ? 7.736 1.255 -16.822 1.00 73.44 80 ALA A N 1
ATOM 667 C CA . ALA A 1 80 ? 7.953 2.609 -17.301 1.00 73.44 80 ALA A CA 1
ATOM 668 C C . ALA A 1 80 ? 6.967 3.619 -16.690 1.00 73.44 80 ALA A C 1
ATOM 670 O O . ALA A 1 80 ? 5.870 3.819 -17.218 1.00 73.44 80 ALA A O 1
ATOM 671 N N . CYS A 1 81 ? 7.403 4.317 -15.641 1.00 70.38 81 CYS A N 1
ATOM 672 C CA . CYS A 1 81 ? 6.664 5.411 -15.005 1.00 70.38 81 CYS A CA 1
ATOM 673 C C . CYS A 1 81 ? 6.980 6.731 -15.742 1.00 70.38 81 CYS A C 1
ATOM 675 O O . CYS A 1 81 ? 8.080 7.296 -15.684 1.00 70.38 81 CYS A O 1
ATOM 677 N N . ASP A 1 82 ? 6.053 7.206 -16.569 1.00 68.81 82 ASP A N 1
ATOM 678 C CA . ASP A 1 82 ? 6.247 8.301 -17.523 1.00 68.81 82 ASP A CA 1
ATOM 679 C C . ASP A 1 82 ? 6.249 9.695 -16.877 1.00 68.81 82 ASP A C 1
ATOM 681 O O . ASP A 1 82 ? 5.283 10.461 -16.939 1.00 68.81 82 ASP A O 1
ATOM 685 N N . GLY A 1 83 ? 7.401 10.039 -16.289 1.00 64.44 83 GLY A N 1
ATOM 686 C CA . GLY A 1 83 ? 7.561 11.273 -15.512 1.00 64.44 83 GLY A CA 1
ATOM 687 C C . GLY A 1 83 ? 6.953 11.144 -14.116 1.00 64.44 83 GLY A C 1
ATOM 688 O O . GLY A 1 83 ? 6.523 12.138 -13.543 1.00 64.44 83 GLY A O 1
ATOM 689 N N . SER A 1 84 ? 6.866 9.909 -13.627 1.00 66.88 84 SER A N 1
ATOM 690 C CA . SER A 1 84 ? 6.213 9.512 -12.386 1.00 66.88 84 SER A CA 1
ATOM 691 C C . SER A 1 84 ? 7.220 8.837 -11.449 1.00 66.88 84 SER A C 1
ATOM 693 O O . SER A 1 84 ? 8.404 8.717 -11.785 1.00 66.88 84 SER A O 1
ATOM 695 N N . SER A 1 85 ? 6.759 8.496 -10.256 1.00 80.06 85 SER A N 1
ATOM 696 C CA . SER A 1 85 ? 7.519 8.172 -9.056 1.00 80.06 85 SER A CA 1
ATOM 697 C C . SER A 1 85 ? 7.226 6.738 -8.581 1.00 80.06 85 SER A C 1
ATOM 699 O O . SER A 1 85 ? 6.289 6.105 -9.077 1.00 80.06 85 SER A O 1
ATOM 701 N N . ILE A 1 86 ? 8.014 6.192 -7.641 1.00 86.25 86 ILE A N 1
ATOM 702 C CA . ILE A 1 86 ? 7.726 4.851 -7.101 1.00 86.25 86 ILE A CA 1
ATOM 703 C C . ILE A 1 86 ? 6.359 4.874 -6.416 1.00 86.25 86 ILE A C 1
ATOM 705 O O . ILE A 1 86 ? 5.540 4.007 -6.700 1.00 86.25 86 ILE A O 1
ATOM 709 N N . SER A 1 87 ? 6.057 5.921 -5.648 1.00 87.44 87 SER A N 1
ATOM 710 C CA . SER A 1 87 ? 4.770 6.124 -4.972 1.00 87.44 87 SER A CA 1
ATOM 711 C C . SER A 1 87 ? 3.557 6.001 -5.907 1.00 87.44 87 SER A C 1
ATOM 713 O O . SER A 1 87 ? 2.609 5.274 -5.612 1.00 87.44 87 SER A O 1
ATOM 715 N N . GLU A 1 88 ? 3.596 6.623 -7.084 1.00 87.06 88 GLU A N 1
ATOM 716 C CA . GLU A 1 88 ? 2.528 6.510 -8.086 1.00 87.06 88 GLU A CA 1
ATOM 717 C C . GLU A 1 88 ? 2.451 5.104 -8.711 1.00 87.06 88 GLU A C 1
ATOM 719 O O . GLU A 1 88 ? 1.364 4.585 -8.972 1.00 87.06 88 GLU A O 1
ATOM 724 N N . SER A 1 89 ? 3.599 4.452 -8.900 1.00 86.44 89 SER A N 1
ATOM 725 C CA . SER A 1 89 ? 3.691 3.120 -9.507 1.00 86.44 89 SER A CA 1
ATOM 726 C C . SER A 1 89 ? 3.243 1.972 -8.599 1.00 86.44 89 SER A C 1
ATOM 728 O O . SER A 1 89 ? 3.051 0.853 -9.080 1.00 86.44 89 SER A O 1
ATOM 730 N N . HIS A 1 90 ? 2.988 2.233 -7.307 1.00 92.56 90 HIS A N 1
ATOM 731 C CA . HIS A 1 90 ? 2.402 1.232 -6.407 1.00 92.56 90 HIS A CA 1
ATOM 732 C C . HIS A 1 90 ? 1.098 0.645 -6.970 1.00 92.56 90 HIS A C 1
ATOM 734 O O . HIS A 1 90 ? 0.786 -0.515 -6.708 1.00 92.56 90 HIS A O 1
ATOM 740 N N . SER A 1 91 ? 0.371 1.430 -7.774 1.00 92.56 91 SER A N 1
ATOM 741 C CA . SER A 1 91 ? -0.844 1.029 -8.498 1.00 92.56 91 SER A CA 1
ATOM 742 C C . SER A 1 91 ? -0.631 -0.114 -9.496 1.00 92.56 91 SER A C 1
ATOM 744 O O . SER A 1 91 ? -1.587 -0.809 -9.828 1.00 92.56 91 SER A O 1
ATOM 746 N N . GLY A 1 92 ? 0.603 -0.319 -9.969 1.00 91.94 92 GLY A N 1
ATOM 747 C CA . GLY A 1 92 ? 0.953 -1.310 -10.985 1.00 91.94 92 GLY A CA 1
ATOM 748 C C . GLY A 1 92 ? 1.791 -2.492 -10.494 1.00 91.94 92 GLY A C 1
ATOM 749 O O . GLY A 1 92 ? 2.088 -3.362 -11.307 1.00 91.94 92 GLY A O 1
ATOM 750 N N . LEU A 1 93 ? 2.188 -2.566 -9.213 1.00 93.31 93 LEU A N 1
ATOM 751 C CA . LEU A 1 93 ? 3.103 -3.625 -8.736 1.00 93.31 93 LEU A CA 1
ATOM 752 C C . LEU A 1 93 ? 2.603 -5.032 -9.089 1.00 93.31 93 LEU A C 1
ATOM 754 O O . LEU A 1 93 ? 3.348 -5.817 -9.674 1.00 93.31 93 LEU A O 1
ATOM 758 N N . ALA A 1 94 ? 1.330 -5.324 -8.803 1.00 93.31 94 ALA A N 1
ATOM 759 C CA . ALA A 1 94 ? 0.717 -6.615 -9.106 1.00 93.31 94 ALA A CA 1
ATOM 760 C C . ALA A 1 94 ? 0.643 -6.893 -10.614 1.00 93.31 94 ALA A C 1
ATOM 762 O O . ALA A 1 94 ? 1.050 -7.967 -11.058 1.00 93.31 94 ALA A O 1
ATOM 763 N N . ASP A 1 95 ? 0.194 -5.917 -11.407 1.00 92.94 95 ASP A 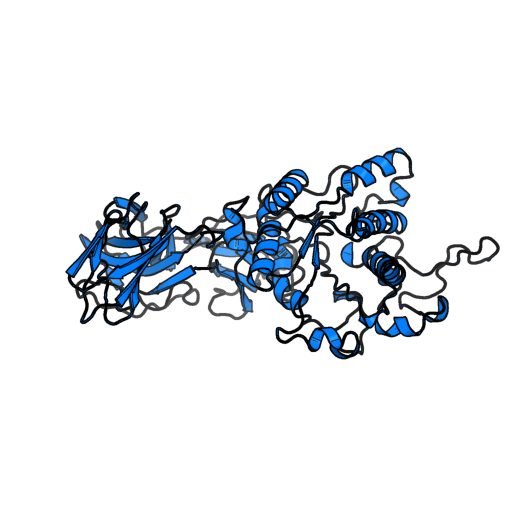N 1
ATOM 764 C CA . ASP A 1 95 ? 0.041 -6.072 -12.857 1.00 92.94 95 ASP A CA 1
ATOM 765 C C . ASP A 1 95 ? 1.385 -6.338 -13.553 1.00 92.94 95 ASP A C 1
ATOM 767 O O . ASP A 1 95 ? 1.469 -7.120 -14.500 1.00 92.94 95 ASP A O 1
ATOM 771 N N . TYR A 1 96 ? 2.460 -5.707 -13.078 1.00 91.94 96 TYR A N 1
ATOM 772 C CA . TYR A 1 96 ? 3.801 -5.918 -13.617 1.00 91.94 96 TYR A CA 1
ATOM 773 C C . TYR A 1 96 ? 4.452 -7.207 -13.114 1.00 91.94 96 TYR A C 1
ATOM 775 O O . TYR A 1 96 ? 5.154 -7.857 -13.891 1.00 91.94 96 TYR A O 1
ATOM 783 N N . ALA A 1 97 ? 4.218 -7.594 -11.858 1.00 92.81 97 ALA A N 1
ATOM 784 C CA . ALA A 1 97 ? 4.746 -8.835 -11.293 1.00 92.81 97 ALA A CA 1
ATOM 785 C C . ALA A 1 97 ? 4.147 -10.074 -11.974 1.00 92.81 97 ALA A C 1
ATOM 787 O O . ALA A 1 97 ? 4.871 -11.009 -12.302 1.00 92.81 97 ALA A O 1
ATOM 788 N N . THR A 1 98 ? 2.840 -10.034 -12.240 1.00 93.12 98 THR A N 1
ATOM 789 C CA . THR A 1 98 ? 2.074 -11.135 -12.848 1.00 93.12 98 THR A CA 1
ATOM 790 C C . THR A 1 98 ? 2.052 -11.096 -14.378 1.00 93.12 98 THR A C 1
ATOM 792 O O . THR A 1 98 ? 1.436 -11.951 -15.011 1.00 93.12 98 THR A O 1
ATOM 795 N N . LEU A 1 99 ? 2.722 -10.111 -14.990 1.00 94.56 99 LEU A N 1
ATOM 796 C CA . LEU A 1 99 ? 2.723 -9.876 -16.437 1.00 94.56 99 LEU A CA 1
ATOM 797 C C . LEU A 1 99 ? 1.315 -9.693 -17.040 1.00 94.56 99 LEU A C 1
ATOM 799 O O . LEU A 1 99 ? 1.056 -10.097 -18.175 1.00 94.56 99 LEU A O 1
ATOM 803 N N . ALA A 1 100 ? 0.409 -9.046 -16.305 1.00 93.81 100 ALA A N 1
ATOM 804 C CA . ALA A 1 100 ? -0.968 -8.810 -16.735 1.00 93.81 100 ALA A CA 1
ATOM 805 C C . ALA A 1 100 ? -1.060 -7.924 -17.992 1.00 93.81 100 ALA A C 1
ATOM 807 O O . ALA A 1 100 ? -1.963 -8.085 -18.815 1.00 93.81 100 ALA A O 1
ATOM 808 N N . PHE A 1 101 ? -0.119 -6.990 -18.178 1.00 91.75 101 PHE A N 1
ATOM 809 C CA . PHE A 1 101 ? -0.052 -6.193 -19.404 1.00 91.75 101 PHE A CA 1
ATOM 810 C C . PHE A 1 101 ? 0.624 -6.965 -20.528 1.00 91.75 101 PHE A C 1
ATOM 812 O O . PHE A 1 101 ? 1.757 -7.393 -20.328 1.00 91.75 101 PHE A O 1
ATOM 819 N N . PRO A 1 102 ? 0.020 -7.065 -21.726 1.00 94.50 102 PRO A N 1
ATOM 820 C CA . PRO A 1 102 ? 0.636 -7.772 -22.843 1.00 94.50 102 PRO A CA 1
ATOM 821 C C . PRO A 1 102 ? 1.942 -7.097 -23.303 1.00 94.50 102 PRO A C 1
ATOM 823 O O . PRO A 1 102 ? 2.141 -5.902 -23.043 1.00 94.50 102 PRO A O 1
ATOM 826 N N . PRO A 1 103 ? 2.817 -7.828 -24.019 1.00 95.38 103 PRO A N 1
ATOM 827 C CA . PRO A 1 103 ? 3.983 -7.256 -24.688 1.00 95.38 103 PRO A CA 1
ATOM 828 C C . PRO A 1 103 ? 3.613 -6.039 -25.544 1.00 95.38 103 PRO A C 1
ATOM 830 O O . PRO A 1 103 ? 2.763 -6.125 -26.431 1.00 95.38 103 PRO A O 1
ATOM 833 N N . ASP A 1 104 ? 4.227 -4.892 -25.250 1.00 93.06 104 ASP A N 1
ATOM 834 C CA . ASP A 1 104 ? 3.958 -3.630 -25.938 1.00 93.06 104 ASP A CA 1
ATOM 835 C C . ASP A 1 104 ? 5.166 -2.673 -25.843 1.00 93.06 104 ASP A C 1
ATOM 837 O O . ASP A 1 104 ? 5.684 -2.438 -24.738 1.00 93.06 104 ASP A O 1
ATOM 841 N N . PRO A 1 105 ? 5.595 -2.053 -26.965 1.00 90.44 105 PRO A N 1
ATOM 842 C CA . PRO A 1 105 ? 6.783 -1.211 -26.968 1.00 90.44 105 PRO A CA 1
ATOM 843 C C . PRO A 1 105 ? 6.657 -0.001 -26.039 1.00 90.44 105 PRO A C 1
ATOM 845 O O . PRO A 1 105 ? 7.633 0.395 -25.410 1.00 90.44 105 PRO A O 1
ATOM 848 N N . ASN A 1 106 ? 5.465 0.587 -25.910 1.00 86.38 106 ASN A N 1
ATOM 849 C CA . ASN A 1 106 ? 5.256 1.741 -25.042 1.00 86.38 106 ASN A CA 1
ATOM 850 C C . ASN A 1 106 ? 5.223 1.376 -23.556 1.00 86.38 106 ASN A C 1
ATOM 852 O O . ASN A 1 106 ? 5.588 2.227 -22.744 1.00 86.38 106 ASN A O 1
ATOM 856 N N . ARG A 1 107 ? 4.755 0.177 -23.193 1.00 85.81 107 ARG A N 1
ATOM 857 C CA . ARG A 1 107 ? 4.528 -0.209 -21.789 1.00 85.81 107 ARG A CA 1
ATOM 858 C C . ARG A 1 107 ? 5.715 -0.905 -21.140 1.00 85.81 107 ARG A C 1
ATOM 860 O O . ARG A 1 107 ? 6.054 -0.564 -20.010 1.00 85.81 107 ARG A O 1
ATOM 867 N N . ASN A 1 108 ? 6.297 -1.881 -21.832 1.00 88.81 108 ASN A N 1
ATOM 868 C CA . ASN A 1 108 ? 7.299 -2.806 -21.282 1.00 88.81 108 ASN A CA 1
ATOM 869 C C . ASN A 1 108 ? 8.464 -3.083 -22.249 1.00 88.81 108 ASN A C 1
ATOM 871 O O . ASN A 1 108 ? 9.312 -3.932 -21.977 1.00 88.81 108 ASN A O 1
ATOM 875 N N . GLY A 1 109 ? 8.517 -2.381 -23.382 1.00 90.12 109 GLY A N 1
ATOM 876 C CA . GLY A 1 109 ? 9.634 -2.416 -24.322 1.00 90.12 109 GLY A CA 1
ATOM 877 C C . GLY A 1 109 ? 9.640 -3.589 -25.311 1.00 90.12 109 GLY A C 1
ATOM 878 O O . GLY A 1 109 ? 10.481 -3.612 -26.220 1.00 90.12 109 GLY A O 1
ATOM 879 N N . HIS A 1 110 ? 8.701 -4.527 -25.186 1.00 94.06 110 HIS A N 1
ATOM 880 C CA . HIS A 1 110 ? 8.603 -5.701 -26.057 1.00 94.06 110 HIS A CA 1
ATOM 881 C C . HIS A 1 110 ? 7.824 -5.399 -27.337 1.00 94.06 110 HIS A C 1
ATOM 883 O O . HIS A 1 110 ? 7.130 -4.394 -27.418 1.00 94.06 110 HIS A O 1
ATOM 889 N N . ARG A 1 111 ? 7.948 -6.240 -28.367 1.00 95.25 111 ARG A N 1
ATOM 890 C CA . ARG A 1 111 ? 7.144 -6.111 -29.589 1.00 95.25 111 ARG A CA 1
ATOM 891 C C . ARG A 1 111 ? 5.725 -6.639 -29.349 1.00 95.25 111 ARG A C 1
ATOM 893 O O . ARG A 1 111 ? 5.541 -7.594 -28.601 1.00 95.25 111 ARG A O 1
ATOM 900 N N . THR A 1 112 ? 4.730 -6.031 -29.990 1.00 96.69 112 THR A N 1
ATOM 901 C CA . THR A 1 112 ? 3.355 -6.550 -29.999 1.00 96.69 112 THR A CA 1
ATOM 902 C C . THR A 1 112 ? 3.226 -7.794 -30.887 1.00 96.69 112 THR A C 1
ATOM 904 O O . THR A 1 112 ? 4.002 -7.999 -31.816 1.00 96.69 112 THR A O 1
ATOM 907 N N . GLY A 1 113 ? 2.202 -8.615 -30.643 1.00 95.81 113 GLY A N 1
ATOM 908 C CA . GLY A 1 113 ? 1.818 -9.723 -31.532 1.00 95.81 113 GLY A CA 1
ATOM 909 C C . GLY A 1 113 ? 2.075 -11.124 -30.979 1.00 95.81 113 GLY A C 1
ATOM 910 O O . GLY A 1 113 ? 1.444 -12.061 -31.453 1.00 95.81 113 GLY A O 1
ATOM 911 N N . LYS A 1 114 ? 2.916 -11.265 -29.949 1.00 97.31 114 LYS A N 1
ATOM 912 C CA . LYS A 1 114 ? 3.045 -12.496 -29.155 1.00 97.31 114 LYS A CA 1
ATOM 913 C C . LYS A 1 114 ? 2.618 -12.259 -27.712 1.00 97.31 114 LYS A C 1
ATOM 915 O O . LYS A 1 114 ? 2.737 -11.151 -27.191 1.00 97.31 114 LYS A O 1
ATOM 920 N N . THR A 1 115 ? 2.124 -13.304 -27.068 1.00 97.31 115 THR A N 1
ATOM 921 C CA . THR A 1 115 ? 1.860 -13.353 -25.628 1.00 97.31 115 THR A CA 1
ATOM 922 C C . THR A 1 115 ? 3.152 -13.585 -24.841 1.00 97.31 115 THR A C 1
ATOM 924 O O . THR A 1 115 ? 4.155 -14.064 -25.373 1.00 97.31 115 THR A O 1
ATOM 927 N N . TRP A 1 116 ? 3.132 -13.303 -23.536 1.00 97.06 116 TRP A N 1
ATOM 928 C CA . TRP A 1 116 ? 4.265 -13.623 -22.663 1.00 97.06 116 TRP A CA 1
ATOM 929 C C . TRP A 1 116 ? 4.592 -15.114 -22.627 1.00 97.06 116 TRP A C 1
ATOM 931 O O . TRP A 1 116 ? 5.766 -15.463 -22.570 1.00 97.06 116 TRP A O 1
ATOM 941 N N . GLN A 1 117 ? 3.583 -15.986 -22.691 1.00 96.62 117 GLN A N 1
ATOM 942 C CA . GLN A 1 117 ? 3.781 -17.434 -22.678 1.00 96.62 117 GLN A CA 1
ATOM 943 C C . GLN A 1 117 ? 4.462 -17.933 -23.957 1.00 96.62 117 GLN A C 1
ATOM 945 O O . GLN A 1 117 ? 5.277 -18.847 -23.894 1.00 96.62 117 GLN A O 1
ATOM 950 N N . GLU A 1 118 ? 4.189 -17.314 -25.106 1.00 97.38 118 GLU A N 1
ATOM 951 C CA . GLU A 1 118 ? 4.890 -17.633 -26.355 1.00 97.38 118 GLU A CA 1
ATOM 952 C C . GLU A 1 118 ? 6.347 -17.153 -26.342 1.00 97.38 118 GLU A C 1
ATOM 954 O O . GLU A 1 118 ? 7.214 -17.822 -26.901 1.00 97.38 118 GLU A O 1
ATOM 959 N N . LEU A 1 119 ? 6.630 -16.009 -25.708 1.00 97.19 119 LEU A N 1
ATOM 960 C CA . LEU A 1 119 ? 7.986 -15.453 -25.615 1.00 97.19 119 LEU A CA 1
ATOM 961 C C . LEU A 1 119 ? 8.838 -16.133 -24.529 1.00 97.19 119 LEU A C 1
ATOM 963 O O . LEU A 1 119 ? 10.038 -16.323 -24.729 1.00 97.19 119 LEU A O 1
ATOM 967 N N . TYR A 1 120 ? 8.225 -16.486 -23.395 1.00 96.75 120 TYR A N 1
ATOM 968 C CA . TYR A 1 120 ? 8.875 -16.956 -22.164 1.00 96.75 120 TYR A CA 1
ATOM 969 C C . TYR A 1 120 ? 8.128 -18.156 -21.544 1.00 96.75 120 TYR A C 1
ATOM 971 O O . TYR A 1 120 ? 7.676 -18.083 -20.397 1.00 96.75 120 TYR A O 1
ATOM 979 N N . PRO A 1 121 ? 7.993 -19.291 -22.252 1.00 94.50 121 PRO A N 1
ATOM 980 C CA . PRO A 1 121 ? 7.101 -20.386 -21.852 1.00 94.50 121 PRO A CA 1
ATOM 981 C C . PRO A 1 121 ? 7.408 -20.968 -20.468 1.00 94.50 121 PRO A C 1
ATOM 983 O O . PRO A 1 121 ? 6.492 -21.305 -19.724 1.00 94.50 121 PRO A O 1
ATOM 986 N N . GLN A 1 122 ? 8.686 -21.038 -20.086 1.00 92.06 122 GLN A N 1
ATOM 987 C CA . GLN A 1 122 ? 9.108 -21.600 -18.795 1.00 92.06 122 GLN A CA 1
ATOM 988 C C . GLN A 1 122 ? 8.695 -20.756 -17.585 1.00 92.06 122 GLN A C 1
ATOM 990 O O . GLN A 1 122 ? 8.611 -21.271 -16.474 1.00 92.06 122 GLN A O 1
ATOM 995 N N . LEU A 1 123 ? 8.419 -19.463 -17.773 1.00 92.06 123 LEU A N 1
ATOM 996 C CA . LEU A 1 123 ? 7.917 -18.623 -16.689 1.00 92.06 123 LEU A CA 1
ATOM 997 C C . LEU A 1 123 ? 6.501 -19.055 -16.267 1.00 92.06 123 LEU A C 1
ATOM 999 O O . LEU A 1 123 ? 6.149 -18.975 -15.096 1.00 92.06 123 LEU A O 1
ATOM 1003 N N . PHE A 1 124 ? 5.720 -19.574 -17.217 1.00 93.62 124 PHE A N 1
ATOM 1004 C CA . PHE A 1 124 ? 4.330 -19.997 -17.028 1.00 93.62 124 PHE A CA 1
ATOM 1005 C C . PHE A 1 124 ? 4.194 -21.466 -16.612 1.00 93.62 124 PHE A C 1
ATOM 1007 O O . PHE A 1 124 ? 3.082 -21.939 -16.404 1.00 93.62 124 PHE A O 1
ATOM 1014 N N . THR A 1 125 ? 5.307 -22.195 -16.473 1.00 93.38 125 THR A N 1
ATOM 1015 C CA . THR A 1 125 ? 5.309 -23.555 -15.909 1.00 93.38 125 THR A CA 1
ATOM 1016 C C . THR A 1 125 ? 5.495 -23.568 -14.392 1.00 93.38 125 THR A C 1
ATOM 1018 O O . THR A 1 125 ? 5.466 -24.637 -13.788 1.00 93.38 125 THR A O 1
ATOM 1021 N N . ARG A 1 126 ? 5.730 -22.404 -13.771 1.00 90.38 126 ARG A N 1
ATOM 1022 C CA . ARG A 1 126 ? 5.863 -22.260 -12.317 1.00 90.38 126 ARG A CA 1
ATOM 1023 C C . ARG A 1 126 ? 4.501 -22.507 -11.645 1.00 90.38 126 ARG A C 1
ATOM 1025 O O . ARG A 1 126 ? 3.520 -21.916 -12.101 1.00 90.38 126 ARG A O 1
ATOM 1032 N N . PRO A 1 127 ? 4.404 -23.342 -10.592 1.00 89.44 127 PRO A N 1
ATOM 1033 C CA . PRO A 1 127 ? 3.138 -23.602 -9.898 1.00 89.44 127 PRO A CA 1
ATOM 1034 C C . PRO A 1 127 ? 2.439 -22.339 -9.382 1.00 89.44 127 PRO A C 1
ATOM 1036 O O . PRO A 1 127 ? 1.215 -22.258 -9.392 1.00 89.44 127 PRO A O 1
ATOM 1039 N N . GLU A 1 128 ? 3.219 -21.351 -8.953 1.00 85.88 128 GLU A N 1
ATOM 1040 C CA . GLU A 1 128 ? 2.754 -20.065 -8.437 1.00 85.88 128 GLU A CA 1
ATOM 1041 C C . GLU A 1 128 ? 2.432 -19.030 -9.530 1.00 85.88 128 GLU A C 1
ATOM 1043 O O . GLU A 1 128 ? 1.941 -17.944 -9.227 1.00 85.88 128 GLU A O 1
ATOM 1048 N N . GLY A 1 129 ? 2.687 -19.357 -10.801 1.00 89.31 129 GLY A N 1
ATOM 1049 C CA . GLY A 1 129 ? 2.558 -18.435 -11.926 1.00 89.31 129 GLY A CA 1
ATOM 1050 C C . GLY A 1 129 ? 3.784 -17.532 -12.139 1.00 89.31 129 GLY A C 1
ATOM 1051 O O . GLY A 1 129 ? 4.834 -17.716 -11.515 1.00 89.31 129 GLY A O 1
ATOM 1052 N N . PRO A 1 130 ? 3.693 -16.569 -13.075 1.00 92.25 130 PRO A N 1
ATOM 1053 C CA . PRO A 1 130 ? 4.778 -15.637 -13.347 1.00 92.25 130 PRO A CA 1
ATOM 1054 C C . PRO A 1 130 ? 5.015 -14.702 -12.155 1.00 92.25 130 PRO A C 1
ATOM 1056 O O . PRO A 1 130 ? 4.075 -14.154 -11.581 1.00 92.25 130 PRO A O 1
ATOM 1059 N N . ARG A 1 131 ? 6.291 -14.497 -11.819 1.00 92.75 131 ARG A N 1
ATOM 1060 C CA . ARG A 1 131 ? 6.748 -13.574 -10.775 1.00 92.75 131 ARG A CA 1
ATOM 1061 C C . ARG A 1 131 ? 8.154 -13.059 -11.088 1.00 92.75 131 ARG A C 1
ATOM 1063 O O . ARG A 1 131 ? 8.874 -13.723 -11.840 1.00 92.75 131 ARG A O 1
ATOM 1070 N N . PRO A 1 132 ? 8.581 -11.922 -10.515 1.00 94.94 132 PRO A N 1
ATOM 1071 C CA . PRO A 1 132 ? 9.975 -11.515 -10.590 1.00 94.94 132 PRO A CA 1
ATOM 1072 C C . PRO A 1 132 ? 10.868 -12.448 -9.761 1.00 94.94 132 PRO A C 1
ATOM 1074 O O . PRO A 1 132 ? 10.487 -12.918 -8.689 1.00 94.94 132 PRO A O 1
ATOM 1077 N N . ASP A 1 133 ? 12.079 -12.676 -10.262 1.00 94.50 133 ASP A N 1
ATOM 1078 C CA . ASP A 1 133 ? 13.183 -13.243 -9.479 1.00 94.50 133 ASP A CA 1
ATOM 1079 C C . ASP A 1 133 ? 14.029 -12.115 -8.850 1.00 94.50 133 ASP A C 1
ATOM 1081 O O . ASP A 1 133 ? 14.552 -12.255 -7.751 1.00 94.50 133 ASP A O 1
ATOM 1085 N N . LEU A 1 134 ? 14.100 -10.957 -9.521 1.00 95.25 134 LEU A N 1
ATOM 1086 C CA . LEU A 1 134 ? 14.843 -9.769 -9.097 1.00 95.25 134 LEU A CA 1
ATOM 1087 C C . LEU A 1 134 ? 14.060 -8.493 -9.440 1.00 95.25 134 LEU A C 1
ATOM 1089 O O . LEU A 1 134 ? 13.611 -8.318 -10.577 1.00 95.25 134 LEU A O 1
ATOM 1093 N N . VAL A 1 135 ? 13.971 -7.562 -8.491 1.00 95.38 135 VAL A N 1
ATOM 1094 C CA . VAL A 1 135 ? 13.460 -6.198 -8.686 1.00 95.38 135 VAL A CA 1
ATOM 1095 C C . VAL A 1 135 ? 14.616 -5.202 -8.609 1.00 95.38 135 VAL A C 1
ATOM 1097 O O . VAL A 1 135 ? 15.314 -5.100 -7.601 1.00 95.38 135 VAL A O 1
ATOM 1100 N N . ILE A 1 136 ? 14.808 -4.431 -9.682 1.00 92.69 136 ILE A N 1
ATOM 1101 C CA . ILE A 1 136 ? 15.848 -3.399 -9.766 1.00 92.69 136 ILE A CA 1
ATOM 1102 C C . ILE A 1 136 ? 15.202 -2.021 -9.632 1.00 92.69 136 ILE A C 1
ATOM 1104 O O . ILE A 1 136 ? 14.472 -1.581 -10.522 1.00 92.69 136 ILE A O 1
ATOM 1108 N N . PHE A 1 137 ? 15.537 -1.298 -8.566 1.00 90.00 137 PHE A N 1
ATOM 1109 C CA . PHE A 1 137 ? 15.193 0.114 -8.434 1.00 90.00 137 PHE A CA 1
ATOM 1110 C C . PHE A 1 137 ? 16.197 0.949 -9.232 1.00 90.00 137 PHE A C 1
ATOM 1112 O O . PHE A 1 137 ? 17.348 1.142 -8.826 1.00 90.00 137 PHE A O 1
ATOM 1119 N N . GLY A 1 138 ? 15.759 1.370 -10.421 1.00 82.12 138 GLY A N 1
ATOM 1120 C CA . GLY A 1 138 ? 16.598 2.044 -11.406 1.00 82.12 138 GLY A CA 1
ATOM 1121 C C . GLY A 1 138 ? 16.480 3.569 -11.421 1.00 82.12 138 GLY A C 1
ATOM 1122 O O . GLY A 1 138 ? 17.461 4.255 -11.667 1.00 82.12 138 GLY A O 1
ATOM 1123 N N . SER A 1 139 ? 15.317 4.152 -11.154 1.00 70.38 139 SER A N 1
ATOM 1124 C CA . SER A 1 139 ? 15.128 5.602 -11.281 1.00 70.38 139 SER A CA 1
ATOM 1125 C C . SER A 1 139 ? 14.190 6.123 -10.200 1.00 70.38 139 SER A C 1
ATOM 1127 O O . SER A 1 139 ? 13.199 5.481 -9.874 1.00 70.38 139 SER A O 1
ATOM 1129 N N . GLY A 1 140 ? 14.514 7.288 -9.634 1.00 65.25 140 GLY A N 1
ATOM 1130 C CA . GLY A 1 140 ? 13.726 7.945 -8.579 1.00 65.25 140 GLY A CA 1
ATOM 1131 C C . GLY A 1 140 ? 13.760 9.467 -8.663 1.00 65.25 140 GLY A C 1
ATOM 1132 O O . GLY A 1 140 ? 13.371 10.148 -7.728 1.00 65.25 140 GLY A O 1
ATOM 1133 N N . ALA A 1 141 ? 14.230 10.018 -9.785 1.00 66.88 141 ALA A N 1
ATOM 1134 C CA . ALA A 1 141 ? 14.397 11.459 -9.979 1.00 66.88 141 ALA A CA 1
ATOM 1135 C C . ALA A 1 141 ? 13.087 12.260 -9.813 1.00 66.88 141 ALA A C 1
ATOM 1137 O O . ALA A 1 141 ? 13.123 13.453 -9.532 1.00 66.88 141 ALA A O 1
ATOM 1138 N N . ASN A 1 142 ? 11.934 11.612 -9.996 1.00 73.50 142 ASN A N 1
ATOM 1139 C CA . ASN A 1 142 ? 10.621 12.240 -9.859 1.00 73.50 142 ASN A CA 1
ATOM 1140 C C . ASN A 1 142 ? 9.913 11.878 -8.554 1.00 73.50 142 ASN A C 1
ATOM 1142 O O . ASN A 1 142 ? 8.763 12.277 -8.392 1.00 73.50 142 ASN A O 1
ATOM 1146 N N . GLU A 1 143 ? 10.549 11.118 -7.657 1.00 77.31 143 GLU A N 1
ATOM 1147 C CA . GLU A 1 143 ? 9.954 10.871 -6.350 1.00 77.31 143 GLU A CA 1
ATOM 1148 C C . GLU A 1 143 ? 9.874 12.190 -5.587 1.00 77.31 143 GLU A C 1
ATOM 1150 O O . GLU A 1 143 ? 10.860 12.917 -5.508 1.00 77.31 143 GLU A O 1
ATOM 1155 N N . LYS A 1 144 ? 8.648 12.557 -5.206 1.00 71.88 144 LYS A N 1
ATOM 1156 C CA . LYS A 1 144 ? 8.296 13.844 -4.582 1.00 71.88 144 LYS A CA 1
ATOM 1157 C C . LYS A 1 144 ? 7.106 13.704 -3.633 1.00 71.88 144 LYS A C 1
ATOM 1159 O O . LYS A 1 144 ? 6.502 14.710 -3.259 1.00 71.88 144 LYS A O 1
ATOM 1164 N N . VAL A 1 145 ? 6.711 12.476 -3.284 1.00 75.69 145 VAL A N 1
ATOM 1165 C CA . VAL A 1 145 ? 5.615 12.264 -2.336 1.00 75.69 145 VAL A CA 1
ATOM 1166 C C . VAL A 1 145 ? 6.101 12.542 -0.923 1.00 75.69 145 VAL A C 1
ATOM 1168 O O . VAL A 1 145 ? 7.038 11.924 -0.436 1.00 75.69 145 VAL A O 1
ATOM 1171 N N . ASP A 1 146 ? 5.428 13.482 -0.262 1.00 76.25 146 ASP A N 1
ATOM 1172 C CA . ASP A 1 146 ? 5.534 13.753 1.175 1.00 76.25 146 ASP A CA 1
ATOM 1173 C C . ASP A 1 146 ? 6.928 14.143 1.717 1.00 76.25 146 ASP A C 1
ATOM 1175 O O . ASP A 1 146 ? 7.151 14.180 2.934 1.00 76.25 146 ASP A O 1
ATOM 1179 N N . GLY A 1 147 ? 7.853 14.531 0.834 1.00 74.44 147 GLY A N 1
ATOM 1180 C CA . GLY A 1 147 ? 9.134 15.153 1.181 1.00 74.44 147 GLY A CA 1
ATOM 1181 C C . GLY A 1 147 ? 10.221 14.162 1.610 1.00 74.44 147 GLY A C 1
ATOM 1182 O O . GLY A 1 147 ? 10.740 13.404 0.806 1.00 74.44 147 GLY A O 1
ATOM 1183 N N . ALA A 1 148 ? 10.664 14.200 2.869 1.00 63.94 148 ALA A N 1
ATOM 1184 C CA . ALA A 1 148 ? 11.748 13.320 3.339 1.00 63.94 148 ALA A CA 1
ATOM 1185 C C . ALA A 1 148 ? 11.307 11.851 3.532 1.00 63.94 148 ALA A C 1
ATOM 1187 O O . ALA A 1 148 ? 12.151 10.955 3.574 1.00 63.94 148 ALA A O 1
ATOM 1188 N N . ASP A 1 149 ? 9.994 11.609 3.623 1.00 77.38 149 ASP A N 1
ATOM 1189 C CA . ASP A 1 149 ? 9.388 10.296 3.880 1.00 77.38 149 ASP A CA 1
ATOM 1190 C C . ASP A 1 149 ? 9.231 9.426 2.619 1.00 77.38 149 ASP A C 1
ATOM 1192 O O . ASP A 1 149 ? 8.676 8.333 2.685 1.00 77.38 149 ASP A O 1
ATOM 1196 N N . GLU A 1 150 ? 9.771 9.853 1.475 1.00 82.44 150 GLU A N 1
ATOM 1197 C CA . GLU A 1 150 ? 9.775 9.092 0.214 1.00 82.44 150 GLU A CA 1
ATOM 1198 C C . GLU A 1 150 ? 10.358 7.677 0.358 1.00 82.44 150 GLU A C 1
ATOM 1200 O O . GLU A 1 150 ? 9.959 6.756 -0.357 1.00 82.44 150 GLU A O 1
ATOM 1205 N N . VAL A 1 151 ? 11.275 7.474 1.314 1.00 88.75 151 VAL A N 1
ATOM 1206 C CA . VAL A 1 151 ? 11.834 6.150 1.624 1.00 88.75 151 VAL A CA 1
ATOM 1207 C C . VAL A 1 151 ? 10.745 5.136 1.991 1.00 88.75 151 VAL A C 1
ATOM 1209 O O . VAL A 1 151 ? 10.902 3.952 1.703 1.00 88.75 151 VAL A O 1
ATOM 1212 N N . ALA A 1 152 ? 9.618 5.594 2.548 1.00 92.50 152 ALA A N 1
ATOM 1213 C CA . ALA A 1 152 ? 8.491 4.744 2.909 1.00 92.50 152 ALA A CA 1
ATOM 1214 C C . ALA A 1 152 ? 7.812 4.108 1.689 1.00 92.50 152 ALA A C 1
ATOM 1216 O O . ALA A 1 152 ? 7.338 2.976 1.781 1.00 92.50 152 ALA A O 1
ATOM 1217 N N . ALA A 1 153 ? 7.800 4.788 0.537 1.00 91.62 153 ALA A N 1
ATOM 1218 C CA . ALA A 1 153 ? 7.278 4.218 -0.702 1.00 91.62 153 ALA A CA 1
ATOM 1219 C C . ALA A 1 153 ? 8.194 3.089 -1.204 1.00 91.62 153 ALA A C 1
ATOM 1221 O O . ALA A 1 153 ? 7.730 1.977 -1.444 1.00 91.62 153 ALA A O 1
ATOM 1222 N N . PHE A 1 154 ? 9.511 3.322 -1.259 1.00 93.44 154 PHE A N 1
ATOM 1223 C CA . PHE A 1 154 ? 10.481 2.281 -1.630 1.00 93.44 154 PHE A CA 1
ATOM 1224 C C . PHE A 1 154 ? 10.437 1.080 -0.682 1.00 93.44 154 PHE A C 1
ATOM 1226 O O . PHE A 1 154 ? 10.359 -0.065 -1.128 1.00 93.44 154 PHE A O 1
ATOM 1233 N N . GLU A 1 155 ? 10.458 1.336 0.626 1.00 94.88 155 GLU A N 1
ATOM 1234 C CA . GLU A 1 155 ? 10.352 0.290 1.636 1.00 94.88 155 GLU A CA 1
ATOM 1235 C C . GLU A 1 155 ? 9.020 -0.462 1.511 1.00 94.88 155 GLU A C 1
ATOM 1237 O O . GLU A 1 155 ? 8.993 -1.691 1.539 1.00 94.88 155 GLU A O 1
ATOM 1242 N N . GLY A 1 156 ? 7.916 0.252 1.291 1.00 95.62 156 GLY A N 1
ATOM 1243 C CA . GLY A 1 156 ? 6.603 -0.342 1.081 1.00 95.62 156 GLY A CA 1
ATOM 1244 C C . GLY A 1 156 ? 6.539 -1.246 -0.149 1.00 95.62 156 GLY A C 1
ATOM 1245 O O . GLY A 1 156 ? 5.955 -2.324 -0.063 1.00 95.62 156 GLY A O 1
ATOM 1246 N N . ALA A 1 157 ? 7.174 -0.866 -1.263 1.00 95.31 157 ALA A N 1
ATOM 1247 C CA . ALA A 1 157 ? 7.286 -1.719 -2.448 1.00 95.31 157 ALA A CA 1
ATOM 1248 C C . ALA A 1 157 ? 8.073 -3.003 -2.145 1.00 95.31 157 ALA A C 1
ATOM 1250 O O . ALA A 1 157 ? 7.592 -4.094 -2.452 1.00 95.31 157 ALA A O 1
ATOM 1251 N N . ILE A 1 158 ? 9.242 -2.891 -1.497 1.00 96.75 158 ILE A N 1
ATOM 1252 C CA . ILE A 1 158 ? 10.062 -4.046 -1.082 1.00 96.75 158 ILE A CA 1
ATOM 1253 C C . ILE A 1 158 ? 9.232 -5.002 -0.227 1.00 96.75 158 ILE A C 1
ATOM 1255 O O . ILE A 1 158 ? 9.153 -6.195 -0.513 1.00 96.75 158 ILE A O 1
ATOM 1259 N N . ARG A 1 159 ? 8.571 -4.477 0.805 1.00 96.50 159 ARG A N 1
ATOM 1260 C CA . ARG A 1 159 ? 7.785 -5.283 1.744 1.00 96.50 159 ARG A CA 1
ATOM 1261 C C . ARG A 1 159 ? 6.552 -5.892 1.087 1.00 96.50 159 ARG A C 1
ATOM 1263 O O . ARG A 1 159 ? 6.214 -7.032 1.394 1.00 96.50 159 ARG A O 1
ATOM 1270 N N . TRP A 1 160 ? 5.912 -5.180 0.161 1.00 96.31 160 TRP A N 1
ATOM 1271 C CA . TRP A 1 160 ? 4.821 -5.729 -0.641 1.00 96.31 160 TRP A CA 1
ATOM 1272 C C . TRP A 1 160 ? 5.304 -6.931 -1.465 1.00 96.31 160 TRP A C 1
ATOM 1274 O O . TRP A 1 160 ? 4.703 -8.001 -1.377 1.00 96.31 160 TRP A O 1
ATOM 1284 N N . PHE A 1 161 ? 6.433 -6.807 -2.176 1.00 96.31 161 PHE A N 1
ATOM 1285 C CA . PHE A 1 161 ? 7.028 -7.922 -2.921 1.00 96.31 161 PHE A CA 1
ATOM 1286 C C . PHE A 1 161 ? 7.441 -9.077 -2.006 1.00 96.31 161 PHE A C 1
ATOM 1288 O O . PHE A 1 161 ? 7.108 -10.212 -2.313 1.00 96.31 161 PHE A O 1
ATOM 1295 N N . GLN A 1 162 ? 8.083 -8.821 -0.863 1.00 94.56 162 GLN A N 1
ATOM 1296 C CA . GLN A 1 162 ? 8.459 -9.877 0.085 1.00 94.56 162 GLN A CA 1
ATOM 1297 C C . GLN A 1 162 ? 7.240 -10.660 0.600 1.00 94.56 162 GLN A C 1
ATOM 1299 O O . GLN A 1 162 ? 7.322 -11.873 0.763 1.00 94.56 162 GLN A O 1
ATOM 1304 N N . ARG A 1 163 ? 6.094 -10.004 0.825 1.00 92.50 163 ARG A N 1
ATOM 1305 C CA . ARG A 1 163 ? 4.860 -10.681 1.268 1.00 92.50 163 ARG A CA 1
ATOM 1306 C C . ARG A 1 163 ? 4.224 -11.550 0.180 1.00 92.50 163 ARG A C 1
ATOM 1308 O O . ARG A 1 163 ? 3.676 -12.598 0.502 1.00 92.50 163 ARG A O 1
ATOM 1315 N N . HIS A 1 164 ? 4.283 -11.114 -1.077 1.00 93.25 164 HIS A N 1
ATOM 1316 C CA . HIS A 1 164 ? 3.610 -11.784 -2.197 1.00 93.25 164 HIS A CA 1
ATOM 1317 C C . HIS A 1 164 ? 4.506 -12.787 -2.933 1.00 93.25 164 HIS A C 1
ATOM 1319 O O . HIS A 1 164 ? 4.021 -13.782 -3.462 1.00 93.25 164 HIS A O 1
ATOM 1325 N N . TYR A 1 165 ? 5.812 -12.530 -2.950 1.00 94.00 165 TYR A N 1
ATOM 1326 C CA . TYR A 1 165 ? 6.831 -13.276 -3.681 1.00 94.00 165 TYR A CA 1
ATOM 1327 C C . TYR A 1 165 ? 8.111 -13.372 -2.824 1.00 94.00 165 TYR A C 1
ATOM 1329 O O . TYR A 1 165 ? 9.089 -12.672 -3.105 1.00 94.00 165 TYR A O 1
ATOM 1337 N N . PRO A 1 166 ? 8.121 -14.212 -1.768 1.00 90.81 166 PRO A N 1
ATOM 1338 C CA . PRO A 1 166 ? 9.170 -14.218 -0.739 1.00 90.81 166 PRO A CA 1
ATOM 1339 C C . PRO A 1 166 ? 10.602 -14.429 -1.241 1.00 90.81 166 PRO A C 1
ATOM 1341 O O . PRO A 1 166 ? 11.533 -13.946 -0.602 1.00 90.81 166 PRO A O 1
ATOM 1344 N N . ASP A 1 167 ? 10.763 -15.091 -2.389 1.00 90.69 167 ASP A N 1
ATOM 1345 C CA . ASP A 1 167 ? 12.062 -15.381 -3.011 1.00 90.69 167 ASP A CA 1
ATOM 1346 C C . ASP A 1 167 ? 12.536 -14.278 -3.977 1.00 90.69 167 ASP A C 1
ATOM 1348 O O . ASP A 1 167 ? 13.493 -14.477 -4.720 1.00 90.69 167 ASP A O 1
ATOM 1352 N N . THR A 1 168 ? 11.837 -13.141 -4.040 1.00 94.94 168 THR A N 1
ATOM 1353 C CA . THR A 1 168 ? 12.248 -12.007 -4.880 1.00 94.94 168 THR A CA 1
ATOM 1354 C C . THR A 1 168 ? 13.437 -11.301 -4.249 1.00 94.94 168 THR A C 1
ATOM 1356 O O . THR A 1 168 ? 13.356 -10.831 -3.113 1.00 94.94 168 THR A O 1
ATOM 1359 N N . GLU A 1 169 ? 14.516 -11.155 -5.011 1.00 95.19 169 GLU A N 1
ATOM 1360 C CA . GLU A 1 169 ? 15.664 -10.346 -4.618 1.00 95.19 169 GLU A CA 1
ATOM 1361 C C . GLU A 1 169 ? 15.486 -8.885 -5.038 1.00 95.19 169 GLU A C 1
ATOM 1363 O O . GLU A 1 169 ? 14.755 -8.559 -5.978 1.00 95.19 169 GLU A O 1
ATOM 1368 N N . PHE A 1 170 ? 16.200 -7.982 -4.370 1.00 96.06 170 PHE A N 1
ATOM 1369 C CA . PHE A 1 170 ? 16.202 -6.558 -4.696 1.00 96.06 170 PHE A CA 1
ATOM 1370 C C . PHE A 1 170 ? 17.608 -6.056 -5.015 1.00 96.06 170 PHE A C 1
ATOM 1372 O O . PHE A 1 170 ? 18.607 -6.581 -4.522 1.00 96.06 170 PHE A O 1
ATOM 1379 N N . LEU A 1 171 ? 17.682 -5.001 -5.823 1.00 94.12 171 LEU A N 1
ATOM 1380 C CA . LEU A 1 171 ? 18.914 -4.288 -6.149 1.00 94.12 171 LEU A CA 1
ATOM 1381 C C . LEU A 1 171 ? 18.623 -2.794 -6.302 1.00 94.12 171 LEU A C 1
ATOM 1383 O O . LEU A 1 171 ? 17.740 -2.405 -7.069 1.00 94.12 171 LEU A O 1
ATOM 1387 N N . PHE A 1 172 ? 19.414 -1.946 -5.647 1.00 91.81 172 PHE A N 1
ATOM 1388 C CA . PHE A 1 172 ? 19.412 -0.510 -5.917 1.00 91.81 172 PHE A CA 1
ATOM 1389 C C . PHE A 1 172 ? 20.518 -0.149 -6.908 1.00 91.81 172 PHE A C 1
ATOM 1391 O O . PHE A 1 172 ? 21.697 -0.405 -6.668 1.00 91.81 172 PHE A O 1
ATOM 1398 N N . CYS A 1 173 ? 20.155 0.509 -8.008 1.00 89.38 173 CYS A N 1
ATOM 1399 C CA . CYS A 1 173 ? 21.103 1.179 -8.896 1.00 89.38 173 CYS A CA 1
ATOM 1400 C C . CYS A 1 173 ? 20.430 2.408 -9.506 1.00 89.38 173 CYS A C 1
ATOM 1402 O O . CYS A 1 173 ? 20.072 2.439 -10.685 1.00 89.38 173 CYS A O 1
ATOM 1404 N N . MET A 1 174 ? 20.221 3.404 -8.651 1.00 84.50 174 MET A N 1
ATOM 1405 C CA . MET A 1 174 ? 19.444 4.589 -8.977 1.00 84.50 174 MET A CA 1
ATOM 1406 C C . MET A 1 174 ? 20.205 5.504 -9.934 1.00 84.50 174 MET A C 1
ATOM 1408 O O . MET A 1 174 ? 21.336 5.918 -9.666 1.00 84.50 174 MET A O 1
ATOM 1412 N N . PHE A 1 175 ? 19.550 5.892 -11.020 1.00 81.94 175 PHE A N 1
ATOM 1413 C CA . PHE A 1 175 ? 20.012 6.951 -11.888 1.00 81.94 175 PHE A CA 1
ATOM 1414 C C . PHE A 1 175 ? 20.070 8.272 -11.124 1.00 81.94 175 PHE A C 1
ATOM 1416 O O . PHE A 1 175 ? 19.146 8.639 -10.388 1.00 81.94 175 PHE A O 1
ATOM 1423 N N . GLN A 1 176 ? 21.166 9.000 -11.320 1.00 74.62 176 GLN A N 1
ATOM 1424 C CA . GLN A 1 176 ? 21.361 10.314 -10.733 1.00 74.62 176 GLN A CA 1
ATOM 1425 C C . GLN A 1 176 ? 21.580 11.356 -11.809 1.00 74.62 176 GLN A C 1
ATOM 1427 O O . GLN A 1 176 ? 22.509 11.276 -12.612 1.00 74.62 176 GLN A O 1
ATOM 1432 N N . ASN A 1 177 ? 20.715 12.362 -11.778 1.00 70.38 177 ASN A N 1
ATOM 1433 C CA . ASN A 1 177 ? 20.851 13.537 -12.611 1.00 70.38 177 ASN A CA 1
ATOM 1434 C C . ASN A 1 177 ? 21.983 14.440 -12.110 1.00 70.38 177 ASN A C 1
ATOM 1436 O O . ASN A 1 177 ? 22.377 14.404 -10.939 1.00 70.38 177 ASN A O 1
ATOM 1440 N N . ARG A 1 178 ? 22.500 15.270 -13.021 1.00 64.25 178 ARG A N 1
ATOM 1441 C CA . ARG A 1 178 ? 23.512 16.288 -12.722 1.00 64.25 178 ARG A CA 1
ATOM 1442 C C . ARG A 1 178 ? 23.063 17.137 -11.516 1.00 64.25 178 ARG A C 1
ATOM 1444 O O . ARG A 1 178 ? 21.899 17.508 -11.433 1.00 64.25 178 ARG A O 1
ATOM 1451 N N . GLU A 1 179 ? 23.988 17.424 -10.594 1.00 54.88 179 GLU A N 1
ATOM 1452 C CA . GLU A 1 179 ? 23.791 18.348 -9.454 1.00 54.88 179 GLU A CA 1
ATOM 1453 C C . GLU A 1 179 ? 22.837 17.887 -8.318 1.00 54.88 179 GLU A C 1
ATOM 1455 O O . GLU A 1 179 ? 22.321 18.719 -7.581 1.00 54.88 179 GLU A O 1
ATOM 1460 N N . ARG A 1 180 ? 22.703 16.568 -8.071 1.00 54.03 180 ARG A N 1
ATOM 1461 C CA . ARG A 1 180 ? 21.927 15.961 -6.949 1.00 54.03 180 ARG A CA 1
ATOM 1462 C C . ARG A 1 180 ? 20.401 16.108 -7.056 1.00 54.03 180 ARG A C 1
ATOM 1464 O O . ARG A 1 180 ? 19.721 16.363 -6.070 1.00 54.03 180 ARG A O 1
ATOM 1471 N N . TYR A 1 181 ? 19.851 15.912 -8.249 1.00 54.00 181 TYR A N 1
ATOM 1472 C CA . TYR A 1 181 ? 18.399 15.966 -8.451 1.00 54.00 181 TYR A CA 1
ATOM 1473 C C . TYR A 1 181 ? 17.642 14.732 -7.924 1.00 54.00 181 TYR A C 1
ATOM 1475 O O . TYR A 1 181 ? 16.439 14.821 -7.731 1.00 54.00 181 TYR A O 1
ATOM 1483 N N . THR A 1 182 ? 18.301 13.588 -7.690 1.00 57.56 182 THR A N 1
ATOM 1484 C CA . THR A 1 182 ? 17.630 12.411 -7.106 1.00 57.56 182 THR A CA 1
ATOM 1485 C C . THR A 1 182 ? 17.513 12.605 -5.594 1.00 57.56 182 THR A C 1
ATOM 1487 O O . THR A 1 182 ? 18.552 12.613 -4.921 1.00 57.56 182 THR A O 1
ATOM 1490 N N . PRO A 1 183 ? 16.301 12.785 -5.047 1.00 57.12 183 PRO A N 1
ATOM 1491 C CA . PRO A 1 183 ? 16.138 12.957 -3.614 1.00 57.12 183 PRO A CA 1
ATOM 1492 C C . PRO A 1 183 ? 16.558 11.687 -2.856 1.00 57.12 183 PRO A C 1
ATOM 1494 O O . PRO A 1 183 ? 16.529 10.572 -3.376 1.00 57.12 183 PRO A O 1
ATOM 1497 N N . ASN A 1 184 ? 16.992 11.880 -1.608 1.00 70.50 184 ASN A N 1
ATOM 1498 C CA . ASN A 1 184 ? 17.061 10.839 -0.579 1.00 70.50 184 ASN A CA 1
ATOM 1499 C C . ASN A 1 184 ? 18.020 9.647 -0.801 1.00 70.50 184 ASN A C 1
ATOM 1501 O O . ASN A 1 184 ? 17.844 8.597 -0.186 1.00 70.50 184 ASN A O 1
ATOM 1505 N N . THR A 1 185 ? 19.108 9.798 -1.569 1.00 78.06 185 THR A N 1
ATOM 1506 C CA . THR A 1 185 ? 20.116 8.725 -1.753 1.00 78.06 185 THR A CA 1
ATOM 1507 C C . THR A 1 185 ? 20.694 8.196 -0.435 1.00 78.06 185 THR A C 1
ATOM 1509 O O . THR A 1 185 ? 20.975 7.008 -0.332 1.00 78.06 185 THR A O 1
ATOM 1512 N N . GLY A 1 186 ? 20.850 9.058 0.578 1.00 82.75 186 GLY A N 1
ATOM 1513 C CA . GLY A 1 186 ? 21.268 8.651 1.925 1.00 82.75 186 GLY A CA 1
ATOM 1514 C C . GLY A 1 186 ? 20.256 7.717 2.593 1.00 82.75 186 GLY A C 1
ATOM 1515 O O . GLY A 1 186 ? 20.629 6.631 3.020 1.00 82.75 186 GLY A O 1
ATOM 1516 N N . HIS A 1 187 ? 18.968 8.075 2.586 1.00 85.50 187 HIS A N 1
ATOM 1517 C CA . HIS A 1 187 ? 17.909 7.221 3.137 1.00 85.50 187 HIS A CA 1
ATOM 1518 C C . HIS A 1 187 ? 17.766 5.901 2.364 1.00 85.50 187 HIS A C 1
ATOM 1520 O O . HIS A 1 187 ? 17.507 4.866 2.966 1.00 85.50 187 HIS A O 1
ATOM 1526 N N . LEU A 1 188 ? 17.981 5.897 1.042 1.00 88.00 188 LEU A N 1
ATOM 1527 C CA . LEU A 1 188 ? 17.990 4.653 0.261 1.00 88.00 188 LEU A CA 1
ATOM 1528 C C . LEU A 1 188 ? 19.190 3.758 0.599 1.00 88.00 188 LEU A C 1
ATOM 1530 O O . LEU A 1 188 ? 19.048 2.539 0.604 1.00 88.00 188 LEU A O 1
ATOM 1534 N N . MET A 1 189 ? 20.357 4.333 0.911 1.00 89.88 189 MET A N 1
ATOM 1535 C CA . MET A 1 189 ? 21.499 3.570 1.428 1.00 89.88 189 MET A CA 1
ATOM 1536 C C . MET A 1 189 ? 21.211 3.002 2.825 1.00 89.88 189 MET A C 1
ATOM 1538 O O . MET A 1 189 ? 21.537 1.847 3.083 1.00 89.88 189 MET A O 1
ATOM 1542 N N . GLU A 1 190 ? 20.571 3.766 3.714 1.00 92.06 190 GLU A N 1
ATOM 1543 C CA . GLU A 1 190 ? 20.134 3.277 5.033 1.00 92.06 190 GLU A CA 1
ATOM 1544 C C . GLU A 1 190 ? 19.113 2.142 4.910 1.00 92.06 190 GLU A C 1
ATOM 1546 O O . GLU A 1 190 ? 19.239 1.117 5.582 1.00 92.06 190 GLU A O 1
ATOM 1551 N N . LEU A 1 191 ? 18.145 2.287 4.003 1.00 93.12 191 LEU A N 1
ATOM 1552 C CA . LEU A 1 191 ? 17.181 1.245 3.667 1.00 93.12 191 LEU A CA 1
ATOM 1553 C C . LEU A 1 191 ? 17.888 -0.004 3.124 1.00 93.12 191 LEU A C 1
ATOM 1555 O O . LEU A 1 191 ? 17.626 -1.115 3.582 1.00 93.12 191 LEU A O 1
ATOM 1559 N N . ALA A 1 192 ? 18.829 0.169 2.196 1.00 93.94 192 ALA A N 1
ATOM 1560 C CA . ALA A 1 192 ? 19.614 -0.928 1.648 1.00 93.94 192 ALA A CA 1
ATOM 1561 C C . ALA A 1 192 ? 20.412 -1.661 2.739 1.00 93.94 192 ALA A C 1
ATOM 1563 O O . ALA A 1 192 ? 20.384 -2.887 2.795 1.00 93.94 192 ALA A O 1
ATOM 1564 N N . LEU A 1 193 ? 21.040 -0.934 3.670 1.00 94.56 193 LEU A N 1
ATOM 1565 C CA . LEU A 1 193 ? 21.726 -1.521 4.825 1.00 94.56 193 LEU A CA 1
ATOM 1566 C C . LEU A 1 193 ? 20.760 -2.275 5.751 1.00 94.56 193 LEU A C 1
ATOM 1568 O O . LEU A 1 193 ? 21.066 -3.393 6.165 1.00 94.56 193 LEU A O 1
ATOM 1572 N N . ARG A 1 194 ? 19.583 -1.702 6.049 1.00 94.31 194 ARG A N 1
ATOM 1573 C CA . ARG A 1 194 ? 18.548 -2.320 6.899 1.00 94.31 194 ARG A CA 1
ATOM 1574 C C . ARG A 1 194 ? 18.057 -3.652 6.340 1.00 94.31 194 ARG A C 1
ATOM 1576 O O . ARG A 1 194 ? 17.811 -4.564 7.120 1.00 94.31 194 ARG A O 1
ATOM 1583 N N . TYR A 1 195 ? 17.911 -3.757 5.023 1.00 95.19 195 TYR A N 1
ATOM 1584 C CA . TYR A 1 195 ? 17.417 -4.961 4.348 1.00 95.19 195 TYR A CA 1
ATOM 1585 C C . TYR A 1 195 ? 18.542 -5.843 3.786 1.00 95.19 195 TYR A C 1
ATOM 1587 O O . TYR A 1 195 ? 18.255 -6.888 3.213 1.00 95.19 195 TYR A O 1
ATOM 1595 N N . GLN A 1 196 ? 19.810 -5.450 3.949 1.00 95.06 196 GLN A N 1
ATOM 1596 C CA . GLN A 1 196 ? 20.968 -6.099 3.316 1.00 95.06 196 GLN A CA 1
ATOM 1597 C C . GLN A 1 196 ? 20.829 -6.211 1.783 1.00 95.06 196 GLN A C 1
ATOM 1599 O O . GLN A 1 196 ? 21.288 -7.166 1.164 1.00 95.06 196 GLN A O 1
ATOM 1604 N N . ILE A 1 197 ? 20.195 -5.213 1.162 1.00 94.94 197 ILE A N 1
ATOM 1605 C CA . ILE A 1 197 ? 20.015 -5.119 -0.288 1.00 94.94 197 ILE A CA 1
ATOM 1606 C C . ILE A 1 197 ? 21.286 -4.519 -0.904 1.00 94.94 197 ILE A C 1
ATOM 1608 O O . ILE A 1 197 ? 21.747 -3.471 -0.441 1.00 94.94 197 ILE A O 1
ATOM 1612 N N . PRO A 1 198 ? 21.852 -5.106 -1.973 1.00 92.75 198 PRO A N 1
ATOM 1613 C CA . PRO A 1 198 ? 22.968 -4.497 -2.681 1.00 92.75 198 PRO A CA 1
ATOM 1614 C C . PRO A 1 198 ? 22.622 -3.092 -3.203 1.00 92.75 198 PRO A C 1
ATOM 1616 O O . PRO A 1 198 ? 21.603 -2.883 -3.86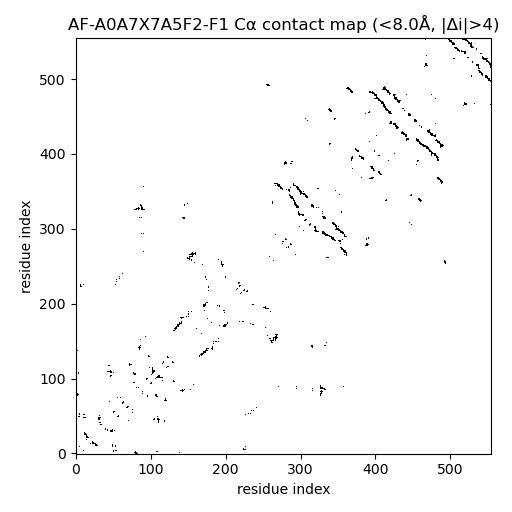7 1.00 92.75 198 PRO A O 1
ATOM 1619 N N . TYR A 1 199 ? 23.500 -2.124 -2.928 1.00 91.56 199 TYR A N 1
ATOM 1620 C CA . TYR A 1 199 ? 23.375 -0.744 -3.398 1.00 91.56 199 TYR A CA 1
ATOM 1621 C C . TYR A 1 199 ? 24.558 -0.378 -4.293 1.00 91.56 199 TYR A C 1
ATOM 1623 O O . TYR A 1 199 ? 25.694 -0.231 -3.837 1.00 91.56 199 TYR A O 1
ATOM 1631 N N . ILE A 1 200 ? 24.291 -0.198 -5.582 1.00 90.88 200 ILE A N 1
ATOM 1632 C CA . ILE A 1 200 ? 25.273 0.259 -6.559 1.00 90.88 200 ILE A CA 1
ATOM 1633 C C . ILE A 1 200 ? 25.185 1.778 -6.661 1.00 90.88 200 ILE A C 1
ATOM 1635 O O . ILE A 1 200 ? 24.265 2.326 -7.274 1.00 90.88 200 ILE A O 1
ATOM 1639 N N . ASP A 1 201 ? 26.180 2.461 -6.097 1.00 86.62 201 ASP A N 1
ATOM 1640 C CA . ASP A 1 201 ? 26.275 3.922 -6.116 1.00 86.62 201 ASP A CA 1
ATOM 1641 C C . ASP A 1 201 ? 26.702 4.453 -7.495 1.00 86.62 201 ASP A C 1
ATOM 1643 O O . ASP A 1 201 ? 27.834 4.895 -7.724 1.00 86.62 201 ASP A O 1
ATOM 1647 N N . PHE A 1 202 ? 25.763 4.403 -8.442 1.00 86.25 202 PHE A N 1
ATOM 1648 C CA . PHE A 1 202 ? 25.933 4.993 -9.766 1.00 86.25 202 PHE A CA 1
ATOM 1649 C C . PHE A 1 202 ? 26.168 6.505 -9.683 1.00 86.25 202 PHE A C 1
ATOM 1651 O O . PHE A 1 202 ? 26.924 7.048 -10.482 1.00 86.25 202 PHE A O 1
ATOM 1658 N N . GLY A 1 203 ? 25.595 7.173 -8.681 1.00 81.75 203 GLY A N 1
ATOM 1659 C CA . GLY A 1 203 ? 25.771 8.596 -8.423 1.00 81.75 203 GLY A CA 1
ATOM 1660 C C . GLY A 1 203 ? 27.212 9.038 -8.285 1.00 81.75 203 GLY A C 1
ATOM 1661 O O . GLY A 1 203 ? 27.674 9.942 -8.986 1.00 81.75 203 GLY A O 1
ATOM 1662 N N . ARG A 1 204 ? 27.953 8.356 -7.411 1.00 84.12 204 ARG A N 1
ATOM 1663 C CA . ARG A 1 204 ? 29.380 8.612 -7.219 1.00 84.12 204 ARG A CA 1
ATOM 1664 C C . ARG A 1 204 ? 30.174 8.406 -8.504 1.00 84.12 204 ARG A C 1
ATOM 1666 O O . ARG A 1 204 ? 31.028 9.233 -8.825 1.00 84.12 204 ARG A O 1
ATOM 1673 N N . LEU A 1 205 ? 29.897 7.335 -9.248 1.00 86.19 205 LEU A N 1
ATOM 1674 C CA . LEU A 1 205 ? 30.565 7.078 -10.524 1.00 86.19 205 LEU A CA 1
ATOM 1675 C C . LEU A 1 205 ? 30.230 8.152 -11.563 1.00 86.19 205 LEU A C 1
ATOM 1677 O O . LEU A 1 205 ? 31.125 8.659 -12.233 1.00 86.19 205 LEU A O 1
ATOM 1681 N N . PHE A 1 206 ? 28.960 8.527 -11.674 1.00 83.50 206 PHE A N 1
ATOM 1682 C CA . PHE A 1 206 ? 28.494 9.533 -12.615 1.00 83.50 206 PHE A CA 1
ATOM 1683 C C . PHE A 1 206 ? 29.105 10.909 -12.312 1.00 83.50 206 PHE A C 1
ATOM 1685 O O . PHE A 1 206 ? 29.602 11.596 -13.208 1.00 83.50 206 PHE A O 1
ATOM 1692 N N . HIS A 1 207 ? 29.182 11.278 -11.031 1.00 82.38 207 HIS A N 1
ATOM 1693 C CA . HIS A 1 207 ? 29.884 12.475 -10.569 1.00 82.38 207 HIS A CA 1
ATOM 1694 C C . HIS A 1 207 ? 31.371 12.464 -10.943 1.00 82.38 207 HIS A C 1
ATOM 1696 O O . HIS A 1 207 ? 31.888 13.459 -11.440 1.00 82.38 207 HIS A O 1
ATOM 1702 N N . LEU A 1 208 ? 32.067 11.338 -10.765 1.00 85.50 208 LEU A N 1
ATOM 1703 C CA . LEU A 1 208 ? 33.464 11.212 -11.194 1.00 85.50 208 LEU A CA 1
ATOM 1704 C C . LEU A 1 208 ? 33.602 11.314 -12.720 1.00 85.50 208 LEU A C 1
ATOM 1706 O O . LEU A 1 208 ? 34.454 12.053 -13.204 1.00 85.50 208 LEU A O 1
ATOM 1710 N N . ALA A 1 209 ? 32.739 10.643 -13.485 1.00 87.19 209 ALA A N 1
ATOM 1711 C CA . ALA A 1 209 ? 32.766 10.678 -14.946 1.00 87.19 209 ALA A CA 1
ATOM 1712 C C . ALA A 1 209 ? 32.557 12.101 -15.491 1.00 87.19 209 ALA A C 1
ATOM 1714 O O . ALA A 1 209 ? 33.296 12.549 -16.365 1.00 87.19 209 ALA A O 1
ATOM 171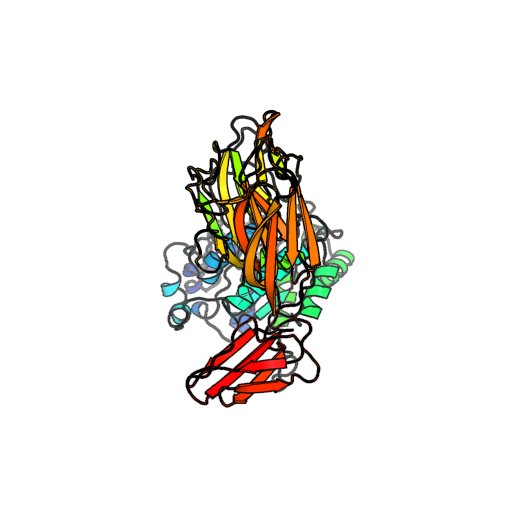5 N N . THR A 1 210 ? 31.605 12.854 -14.937 1.00 84.69 210 THR A N 1
ATOM 1716 C CA . THR A 1 210 ? 31.319 14.236 -15.371 1.00 84.69 210 THR A CA 1
ATOM 1717 C C . THR A 1 210 ? 32.441 15.236 -15.066 1.00 84.69 210 THR A C 1
ATOM 1719 O O . THR A 1 210 ? 32.466 16.302 -15.678 1.00 84.69 210 THR A O 1
ATOM 1722 N N . ARG A 1 211 ? 33.400 14.905 -14.184 1.00 84.62 211 ARG A N 1
ATOM 1723 C CA . ARG A 1 211 ? 34.620 15.711 -13.962 1.00 84.62 211 ARG A CA 1
ATOM 1724 C C . ARG A 1 211 ? 35.661 15.554 -15.068 1.00 84.62 211 ARG A C 1
ATOM 1726 O O . ARG A 1 211 ? 36.487 16.444 -15.243 1.00 84.62 211 ARG A O 1
ATOM 1733 N N . HIS A 1 212 ? 35.643 14.430 -15.781 1.00 86.31 212 HIS A N 1
ATOM 1734 C CA . HIS A 1 212 ? 36.675 14.064 -16.757 1.00 86.31 212 HIS A CA 1
ATOM 1735 C C . HIS A 1 212 ? 36.141 13.928 -18.190 1.00 86.31 212 HIS A C 1
ATOM 1737 O O . HIS A 1 212 ? 36.924 13.846 -19.133 1.00 86.31 212 HIS A O 1
ATOM 1743 N N . CYS A 1 213 ? 34.821 13.912 -18.375 1.00 84.75 213 CYS A N 1
ATOM 1744 C CA . CYS A 1 213 ? 34.161 13.778 -19.670 1.00 84.75 213 CYS A CA 1
ATOM 1745 C C . CYS A 1 213 ? 33.173 14.924 -19.912 1.00 84.75 213 CYS A C 1
ATOM 1747 O O . CYS A 1 213 ? 32.702 15.575 -18.978 1.00 84.75 213 CYS A O 1
ATOM 1749 N N . ASN A 1 214 ? 32.802 15.146 -21.178 1.00 85.81 214 ASN A N 1
ATOM 1750 C CA . ASN A 1 214 ? 31.766 16.118 -21.517 1.00 85.81 214 ASN A CA 1
ATOM 1751 C C . ASN A 1 214 ? 30.419 15.702 -20.901 1.00 85.81 214 ASN A C 1
ATOM 1753 O O . ASN A 1 214 ? 29.744 14.803 -21.398 1.00 85.81 214 ASN A O 1
ATOM 1757 N N . SER A 1 215 ? 30.015 16.402 -19.842 1.00 82.94 215 SER A N 1
ATOM 1758 C CA . SER A 1 215 ? 28.742 16.179 -19.145 1.00 82.94 215 SER A CA 1
ATOM 1759 C C . SER A 1 215 ? 27.514 16.193 -20.067 1.00 82.94 215 SER A C 1
ATOM 1761 O O . SER A 1 215 ? 26.616 15.381 -19.866 1.00 82.94 215 SER A O 1
ATOM 1763 N N . TYR A 1 216 ? 27.491 17.025 -21.116 1.00 83.00 216 TYR A N 1
ATOM 1764 C CA . TYR A 1 216 ? 26.376 17.078 -22.073 1.00 83.00 216 TYR A CA 1
ATOM 1765 C C . TYR A 1 216 ? 26.247 15.809 -22.922 1.00 83.00 216 TYR A C 1
ATOM 1767 O O . TYR A 1 216 ? 25.145 15.470 -23.339 1.00 83.00 216 TYR A O 1
ATOM 1775 N N . ALA A 1 217 ? 27.352 15.093 -23.152 1.00 81.75 217 ALA A N 1
ATOM 1776 C CA . ALA A 1 217 ? 27.331 13.812 -23.853 1.00 81.75 217 ALA A CA 1
ATOM 1777 C C . ALA A 1 217 ? 26.778 12.673 -22.977 1.00 81.75 217 ALA A C 1
ATOM 1779 O O . ALA A 1 217 ? 26.435 11.614 -23.495 1.00 81.75 217 ALA A O 1
ATOM 1780 N N . LEU A 1 218 ? 26.702 12.880 -21.657 1.00 85.06 218 LEU A N 1
ATOM 1781 C CA . LEU A 1 218 ? 26.151 11.921 -20.704 1.00 85.06 218 LEU A CA 1
ATOM 1782 C C . LEU A 1 218 ? 24.690 12.241 -20.380 1.00 85.06 218 LEU A C 1
ATOM 1784 O O . LEU A 1 218 ? 23.830 11.380 -20.557 1.00 85.06 218 LEU A O 1
ATOM 1788 N N . VAL A 1 219 ? 24.422 13.464 -19.914 1.00 84.19 219 VAL A N 1
ATOM 1789 C CA . VAL A 1 219 ? 23.098 13.964 -19.515 1.00 84.19 219 VAL A CA 1
ATOM 1790 C C . VAL A 1 219 ? 23.027 15.473 -19.804 1.00 84.19 219 VAL A C 1
ATOM 1792 O O . VAL A 1 219 ? 23.673 16.259 -19.100 1.00 84.19 219 VAL A O 1
ATOM 1795 N N . PRO A 1 220 ? 22.281 15.916 -20.831 1.00 78.12 220 PRO A N 1
ATOM 1796 C CA . PRO A 1 220 ? 22.013 17.329 -21.071 1.00 78.12 220 PRO A CA 1
ATOM 1797 C C . PRO A 1 220 ? 21.055 17.923 -20.023 1.00 78.12 220 PRO A C 1
ATOM 1799 O O . PRO A 1 220 ? 20.608 17.258 -19.091 1.00 78.12 220 PRO A O 1
ATOM 1802 N N . LYS A 1 221 ? 20.750 19.221 -20.158 1.00 75.62 221 LYS A N 1
ATOM 1803 C CA . LYS A 1 221 ? 19.964 19.992 -19.173 1.00 75.62 221 LYS A CA 1
ATOM 1804 C C . LYS A 1 221 ? 18.557 19.444 -18.899 1.00 75.62 221 LYS A C 1
ATOM 1806 O O . LYS A 1 221 ? 17.996 19.766 -17.861 1.00 75.62 221 LYS A O 1
ATOM 1811 N N . ASP A 1 222 ? 17.988 18.658 -19.809 1.00 75.25 222 ASP A N 1
ATOM 1812 C CA . ASP A 1 222 ? 16.662 18.050 -19.640 1.00 75.25 222 ASP A CA 1
ATOM 1813 C C . ASP A 1 222 ? 16.656 16.846 -18.678 1.00 75.25 222 ASP A C 1
ATOM 1815 O O . ASP A 1 222 ? 15.594 16.279 -18.416 1.00 75.25 222 ASP A O 1
ATOM 1819 N N . GLY A 1 223 ? 17.825 16.440 -18.168 1.00 77.81 223 GLY A N 1
ATOM 1820 C CA . GLY A 1 223 ? 17.966 15.358 -17.201 1.00 77.81 223 GLY A CA 1
ATOM 1821 C C . GLY A 1 223 ? 17.741 13.955 -17.772 1.00 77.81 223 GLY A C 1
ATOM 1822 O O . GLY A 1 223 ? 17.540 13.018 -17.001 1.00 77.81 223 GLY A O 1
ATOM 1823 N N . HIS A 1 224 ? 17.732 13.782 -19.096 1.00 81.31 224 HIS A N 1
ATOM 1824 C CA . HIS A 1 224 ? 17.587 12.463 -19.713 1.00 81.31 224 HIS A CA 1
ATOM 1825 C C . HIS A 1 224 ? 18.962 11.891 -20.098 1.00 81.31 224 HIS A C 1
ATOM 1827 O O . HIS A 1 224 ? 19.741 12.573 -20.769 1.00 81.31 224 HIS A O 1
ATOM 1833 N N . PRO A 1 225 ? 19.300 10.647 -19.705 1.00 83.81 225 PRO A N 1
ATOM 1834 C CA . PRO A 1 225 ? 20.557 10.036 -20.105 1.00 83.81 225 PRO A CA 1
ATOM 1835 C C . PRO A 1 225 ? 20.633 9.845 -21.615 1.00 83.81 225 PRO A C 1
ATOM 1837 O O . PRO A 1 225 ? 19.724 9.332 -22.259 1.00 83.81 225 PRO A O 1
ATOM 1840 N N . GLN A 1 226 ? 21.779 10.218 -22.168 1.00 85.00 226 GLN A N 1
ATOM 1841 C CA . GLN A 1 226 ? 22.156 9.912 -23.541 1.00 85.00 226 GLN A CA 1
ATOM 1842 C C . GLN A 1 226 ? 22.660 8.470 -23.643 1.00 85.00 226 GLN A C 1
ATOM 1844 O O . GLN A 1 226 ? 22.841 7.779 -22.636 1.00 85.00 226 GLN A O 1
ATOM 1849 N N . ALA A 1 227 ? 22.971 8.018 -24.860 1.00 83.56 227 ALA A N 1
ATOM 1850 C CA . ALA A 1 227 ? 23.499 6.673 -25.100 1.00 83.56 227 ALA A CA 1
ATOM 1851 C C . ALA A 1 227 ? 24.720 6.334 -24.216 1.00 83.56 227 ALA A C 1
ATOM 1853 O O . ALA A 1 227 ? 24.807 5.224 -23.690 1.00 83.56 227 ALA A O 1
ATOM 1854 N N . ALA A 1 228 ? 25.629 7.290 -23.994 1.00 86.19 228 ALA A N 1
ATOM 1855 C CA . ALA A 1 228 ? 26.779 7.110 -23.106 1.00 86.19 228 ALA A CA 1
ATOM 1856 C C . ALA A 1 228 ? 26.383 7.044 -21.615 1.00 86.19 228 ALA A C 1
ATOM 1858 O O . ALA A 1 228 ? 26.963 6.264 -20.861 1.00 86.19 228 ALA A O 1
ATOM 1859 N N . GLY A 1 229 ? 25.363 7.796 -21.187 1.00 87.50 229 GLY A N 1
ATOM 1860 C CA . GLY A 1 229 ? 24.802 7.698 -19.835 1.00 87.50 229 GLY A CA 1
ATOM 1861 C C . GLY A 1 229 ? 24.171 6.327 -19.575 1.00 87.50 229 GLY A C 1
ATOM 1862 O O . GLY A 1 229 ? 24.505 5.668 -18.591 1.00 87.50 229 GLY A O 1
ATOM 1863 N N . HIS A 1 230 ? 23.344 5.843 -20.508 1.00 88.88 230 HIS A N 1
ATOM 1864 C CA . HIS A 1 230 ? 22.814 4.477 -20.472 1.00 88.88 230 HIS A CA 1
ATOM 1865 C C . HIS A 1 230 ? 23.926 3.417 -20.505 1.00 88.88 230 HIS A C 1
ATOM 1867 O O . HIS A 1 230 ? 23.804 2.398 -19.824 1.00 88.88 230 HIS A O 1
ATOM 1873 N N . TYR A 1 231 ? 25.013 3.659 -21.253 1.00 89.50 231 TYR A N 1
ATOM 1874 C CA . TYR A 1 231 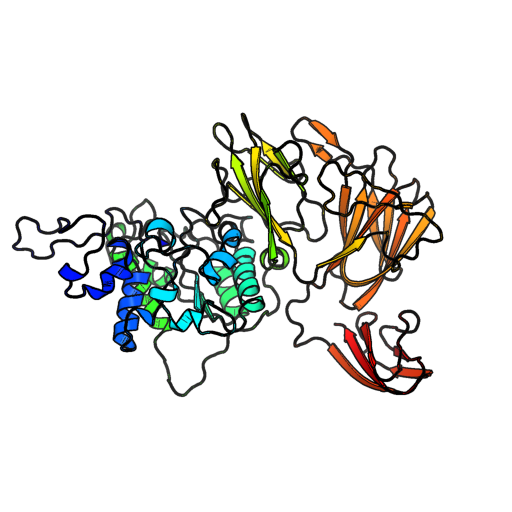? 26.184 2.781 -21.288 1.00 89.50 231 TYR A CA 1
ATOM 1875 C C . TYR A 1 231 ? 26.838 2.645 -19.904 1.00 89.50 231 TYR A C 1
ATOM 1877 O O . TYR A 1 231 ? 27.026 1.535 -19.407 1.00 89.50 231 TYR A O 1
ATOM 1885 N N . LEU A 1 232 ? 27.159 3.767 -19.253 1.00 90.44 232 LEU A N 1
ATOM 1886 C CA . LEU A 1 232 ? 27.779 3.749 -17.924 1.00 90.44 232 LEU A CA 1
ATOM 1887 C C . LEU A 1 232 ? 26.875 3.086 -16.883 1.00 90.44 232 LEU A C 1
ATOM 1889 O O . LEU A 1 232 ? 27.359 2.343 -16.030 1.00 90.44 232 LEU A O 1
ATOM 1893 N N . TRP A 1 233 ? 25.570 3.334 -16.967 1.00 89.62 233 TRP A N 1
ATOM 1894 C CA . TRP A 1 233 ? 24.606 2.804 -16.015 1.00 89.62 233 TRP A CA 1
ATOM 1895 C C . TRP A 1 233 ? 24.463 1.283 -16.109 1.00 89.62 233 TRP A C 1
ATOM 1897 O O . TRP A 1 233 ? 24.607 0.602 -15.091 1.00 89.62 233 TRP A O 1
ATOM 1907 N N . PHE A 1 234 ? 24.297 0.713 -17.313 1.00 91.69 234 PHE A N 1
ATOM 1908 C CA . PHE A 1 234 ? 24.250 -0.752 -17.424 1.00 91.69 234 PHE A CA 1
ATOM 1909 C C . PHE A 1 234 ? 25.572 -1.390 -16.999 1.00 91.69 234 PHE A C 1
ATOM 1911 O O . PHE A 1 234 ? 25.551 -2.467 -16.415 1.00 91.69 234 PHE A O 1
ATOM 1918 N N . LYS A 1 235 ? 26.719 -0.744 -17.262 1.00 93.00 235 LYS A N 1
ATOM 1919 C CA . LYS A 1 235 ? 28.021 -1.273 -16.844 1.00 93.00 235 LYS A CA 1
ATOM 1920 C C . LYS A 1 235 ? 28.163 -1.367 -15.335 1.00 93.00 235 LYS A C 1
ATOM 1922 O O . LYS A 1 235 ? 28.859 -2.255 -14.862 1.00 93.00 235 LYS A O 1
ATOM 1927 N N . GLN A 1 236 ? 27.512 -0.485 -14.583 1.00 91.25 236 GLN A N 1
ATOM 1928 C CA . GLN A 1 236 ? 27.451 -0.635 -13.135 1.00 91.25 236 GLN A CA 1
ATOM 1929 C C . GLN A 1 236 ? 26.497 -1.757 -12.724 1.00 91.25 236 GLN A C 1
ATOM 1931 O O . GLN A 1 236 ? 26.894 -2.596 -11.926 1.00 91.25 236 GLN A O 1
ATOM 1936 N N . LEU A 1 237 ? 25.305 -1.839 -13.321 1.00 91.50 237 LEU A N 1
ATOM 1937 C CA . LEU A 1 237 ? 24.351 -2.928 -13.066 1.00 91.50 237 LEU A CA 1
ATOM 1938 C C . LEU A 1 237 ? 24.915 -4.321 -13.371 1.00 91.50 237 LEU A C 1
ATOM 1940 O O . LEU A 1 237 ? 24.684 -5.252 -12.611 1.00 91.50 237 LEU A O 1
ATOM 1944 N N . GLU A 1 238 ? 25.680 -4.465 -14.455 1.00 92.31 238 GLU A N 1
ATOM 1945 C CA . GLU A 1 238 ? 26.317 -5.726 -14.858 1.00 92.31 238 GLU A CA 1
ATOM 1946 C C . GLU A 1 238 ? 27.185 -6.321 -13.737 1.00 92.31 238 GLU A C 1
ATOM 1948 O O . GLU A 1 238 ? 27.272 -7.545 -13.625 1.00 92.31 238 GLU A O 1
ATOM 1953 N N . ARG A 1 239 ? 27.758 -5.468 -12.874 1.00 88.44 239 ARG A N 1
ATOM 1954 C CA . ARG A 1 239 ? 28.608 -5.880 -11.750 1.00 88.44 239 ARG A CA 1
ATOM 1955 C C . ARG A 1 239 ? 27.851 -6.594 -10.635 1.00 88.44 239 ARG A C 1
ATOM 1957 O O . ARG A 1 239 ? 28.472 -7.347 -9.900 1.00 88.44 239 ARG A O 1
ATOM 1964 N N . ALA A 1 240 ? 26.533 -6.400 -10.507 1.00 87.88 240 ALA A N 1
ATOM 1965 C CA . ALA A 1 240 ? 25.727 -7.193 -9.568 1.00 87.88 240 ALA A CA 1
ATOM 1966 C C . ALA A 1 240 ? 25.646 -8.673 -9.963 1.00 87.88 240 ALA A C 1
ATOM 1968 O O . ALA A 1 240 ? 25.314 -9.509 -9.135 1.00 87.88 240 ALA A O 1
ATOM 1969 N N . PHE A 1 241 ? 25.961 -8.995 -11.218 1.00 87.69 241 PHE A N 1
ATOM 1970 C CA . PHE A 1 241 ? 25.966 -10.356 -11.748 1.00 87.69 241 PHE A CA 1
ATOM 1971 C C . PHE A 1 241 ? 27.393 -10.903 -11.894 1.00 87.69 241 PHE A C 1
ATOM 1973 O O . PHE A 1 241 ? 27.637 -11.805 -12.698 1.00 87.69 241 PHE A O 1
ATOM 1980 N N . ASP A 1 242 ? 28.362 -10.303 -11.202 1.00 82.69 242 ASP A N 1
ATOM 1981 C CA . ASP A 1 242 ? 29.697 -10.864 -11.015 1.00 82.69 242 ASP A CA 1
ATOM 1982 C C . ASP A 1 242 ? 29.729 -11.579 -9.659 1.00 82.69 242 ASP A C 1
ATOM 1984 O O . ASP A 1 242 ? 29.446 -10.972 -8.628 1.00 82.69 242 ASP A O 1
ATOM 1988 N N . ALA A 1 243 ? 30.088 -12.864 -9.644 1.00 67.00 243 ALA A N 1
ATOM 1989 C CA . ALA A 1 243 ? 30.393 -13.559 -8.399 1.00 67.00 243 ALA A CA 1
ATOM 1990 C C . ALA A 1 243 ? 31.823 -13.195 -7.977 1.00 67.00 243 ALA A C 1
ATOM 1992 O O . ALA A 1 243 ? 32.768 -13.459 -8.722 1.00 67.00 243 ALA A O 1
ATOM 1993 N N . ALA A 1 244 ? 31.985 -12.577 -6.804 1.00 65.75 244 ALA A N 1
ATOM 1994 C CA . ALA A 1 244 ? 33.313 -12.320 -6.240 1.00 65.75 244 ALA A CA 1
ATOM 1995 C C . ALA A 1 244 ? 34.011 -13.633 -5.839 1.00 65.75 244 ALA A C 1
ATOM 1997 O O . ALA A 1 244 ? 35.209 -13.782 -6.068 1.00 65.75 244 ALA A O 1
ATOM 1998 N N . ASP A 1 245 ? 33.240 -14.585 -5.306 1.00 70.69 245 ASP A N 1
ATOM 1999 C CA . ASP A 1 245 ? 33.635 -15.961 -5.016 1.00 70.69 245 ASP A CA 1
ATOM 2000 C C . ASP A 1 245 ? 32.423 -16.875 -5.300 1.00 70.69 245 ASP A C 1
ATOM 2002 O O . ASP A 1 245 ? 31.347 -16.623 -4.757 1.00 70.69 245 ASP A O 1
ATOM 2006 N N . PRO A 1 246 ? 32.527 -17.878 -6.192 1.00 67.38 246 PRO A N 1
ATOM 2007 C CA . PRO A 1 246 ? 31.411 -18.760 -6.535 1.00 67.38 246 PRO A CA 1
ATOM 2008 C C . PRO A 1 246 ? 31.129 -19.858 -5.491 1.00 67.38 246 PRO A C 1
ATOM 2010 O O . PRO A 1 246 ? 30.177 -20.616 -5.676 1.00 67.38 246 PRO A O 1
ATOM 2013 N N . ILE A 1 247 ? 31.959 -19.994 -4.451 1.00 72.75 247 ILE A N 1
ATOM 2014 C CA . ILE A 1 247 ? 31.844 -21.035 -3.416 1.00 72.75 247 ILE A CA 1
ATOM 2015 C C . ILE A 1 247 ? 31.272 -20.459 -2.118 1.00 72.75 247 ILE A C 1
ATOM 2017 O O . ILE A 1 247 ? 30.504 -21.136 -1.433 1.00 72.75 247 ILE A O 1
ATOM 2021 N N . GLU A 1 248 ? 31.622 -19.217 -1.783 1.00 77.00 248 GLU A N 1
ATOM 2022 C CA . GLU A 1 248 ? 31.114 -18.561 -0.579 1.00 77.00 248 GLU A CA 1
ATOM 2023 C C . GLU A 1 248 ? 29.634 -18.172 -0.742 1.00 77.00 248 GLU A C 1
ATOM 2025 O O . GLU A 1 248 ? 29.258 -17.535 -1.733 1.00 77.00 248 GLU A O 1
ATOM 2030 N N . PRO A 1 249 ? 28.766 -18.522 0.224 1.00 72.81 249 PRO A N 1
ATOM 2031 C CA . PRO A 1 249 ? 27.386 -18.071 0.202 1.00 72.81 249 PRO A CA 1
ATOM 2032 C C . PRO A 1 249 ? 27.328 -16.544 0.330 1.00 72.81 249 PRO A C 1
ATOM 2034 O O . PRO A 1 249 ? 28.011 -15.934 1.155 1.00 72.81 249 PRO A O 1
ATOM 2037 N N . GLY A 1 250 ? 26.476 -15.919 -0.483 1.00 76.50 250 GLY A N 1
ATOM 2038 C CA . GLY A 1 250 ? 26.203 -14.487 -0.388 1.00 76.50 250 GLY A CA 1
ATOM 2039 C C . GLY A 1 250 ? 25.521 -14.098 0.929 1.00 76.50 250 GLY A C 1
ATOM 2040 O O . GLY A 1 250 ? 25.006 -14.934 1.673 1.00 76.50 250 GLY A O 1
ATOM 2041 N N . ILE A 1 251 ? 25.478 -12.793 1.204 1.00 83.44 251 ILE A N 1
ATOM 2042 C CA . ILE A 1 251 ? 24.704 -12.244 2.323 1.00 83.44 251 ILE A CA 1
ATOM 2043 C C . ILE A 1 251 ? 23.223 -12.261 1.931 1.00 83.44 251 ILE A C 1
ATOM 2045 O O . ILE A 1 251 ? 22.830 -11.609 0.964 1.00 83.44 251 ILE A O 1
ATOM 2049 N N . ALA A 1 252 ? 22.407 -13.006 2.678 1.00 88.06 252 ALA A N 1
ATOM 2050 C CA . ALA A 1 252 ? 20.972 -13.089 2.433 1.00 88.06 252 ALA A CA 1
ATOM 2051 C C . ALA A 1 252 ? 20.274 -11.759 2.755 1.00 88.06 252 ALA A C 1
ATOM 2053 O O . ALA A 1 252 ? 20.481 -11.184 3.822 1.00 88.06 252 ALA A O 1
ATOM 2054 N N . GLN A 1 253 ? 19.395 -11.302 1.864 1.00 93.81 253 GLN A N 1
ATOM 2055 C CA . GLN A 1 253 ? 18.576 -10.117 2.117 1.00 93.81 253 GLN A CA 1
ATOM 2056 C C . GLN A 1 253 ? 17.604 -10.391 3.274 1.00 93.81 253 GLN A C 1
ATOM 2058 O O . GLN A 1 253 ? 17.013 -11.469 3.373 1.00 93.81 253 GLN A O 1
ATOM 2063 N N . LEU A 1 254 ? 17.428 -9.420 4.170 1.00 93.31 254 LEU A N 1
ATOM 2064 C CA . LEU A 1 254 ? 16.570 -9.591 5.338 1.00 93.31 254 LEU A CA 1
ATOM 2065 C C . LEU A 1 254 ? 15.094 -9.520 4.939 1.00 93.31 254 LEU A C 1
ATOM 2067 O O . LEU A 1 254 ? 14.630 -8.554 4.329 1.00 93.31 254 LEU A O 1
ATOM 2071 N N . HIS A 1 255 ? 14.341 -10.539 5.347 1.00 92.56 255 HIS A N 1
ATOM 2072 C CA . HIS A 1 255 ? 12.905 -10.614 5.117 1.00 92.56 255 HIS A CA 1
ATOM 2073 C C . HIS A 1 255 ? 12.135 -9.827 6.185 1.00 92.56 255 HIS A C 1
ATOM 2075 O O . HIS A 1 255 ? 12.200 -10.139 7.379 1.00 92.56 255 HIS A O 1
ATOM 2081 N N . LEU A 1 256 ? 11.409 -8.799 5.741 1.00 92.75 256 LEU A N 1
ATOM 2082 C CA . LEU A 1 256 ? 10.539 -7.937 6.541 1.00 92.75 256 LEU A CA 1
ATOM 2083 C C . LEU A 1 256 ? 11.144 -7.422 7.873 1.00 92.75 256 LEU A C 1
ATOM 2085 O O . LEU A 1 256 ? 10.421 -7.416 8.871 1.00 92.75 256 LEU A O 1
ATOM 2089 N N . PRO A 1 257 ? 12.409 -6.947 7.948 1.00 93.25 257 PRO A N 1
ATOM 2090 C CA . PRO A 1 257 ? 12.981 -6.376 9.174 1.00 93.25 257 PRO A CA 1
ATOM 2091 C C . PRO A 1 257 ? 12.147 -5.202 9.718 1.00 93.25 257 PRO A C 1
ATOM 2093 O O . PRO A 1 257 ? 11.194 -4.742 9.089 1.00 93.25 257 PRO A O 1
ATOM 2096 N N . GLU A 1 258 ? 12.488 -4.702 10.906 1.00 91.38 258 GLU A N 1
ATOM 2097 C CA . GLU A 1 258 ? 11.838 -3.503 11.446 1.00 91.38 258 GLU A CA 1
ATOM 2098 C C . GLU A 1 258 ? 11.904 -2.340 10.447 1.00 91.38 258 GLU A C 1
ATOM 2100 O O . GLU A 1 258 ? 12.959 -2.101 9.846 1.00 91.38 258 GLU A O 1
ATOM 2105 N N . ARG A 1 259 ? 10.767 -1.646 10.289 1.00 92.81 259 ARG A N 1
ATOM 2106 C CA . ARG A 1 259 ? 10.602 -0.572 9.309 1.00 92.81 259 ARG A CA 1
ATOM 2107 C C . ARG A 1 259 ? 11.539 0.593 9.598 1.00 92.81 259 ARG A C 1
ATOM 2109 O O . ARG A 1 259 ? 11.756 0.934 10.758 1.00 92.81 259 ARG A O 1
ATOM 2116 N N . LEU A 1 260 ? 12.049 1.223 8.546 1.00 92.00 260 LEU A N 1
ATOM 2117 C CA . LEU A 1 260 ? 12.835 2.448 8.672 1.00 92.00 260 LEU A CA 1
ATOM 2118 C C . LEU A 1 260 ? 11.933 3.664 8.927 1.00 92.00 260 LEU A C 1
ATOM 2120 O O . LEU A 1 260 ? 12.296 4.542 9.705 1.00 92.00 260 LEU A O 1
ATOM 2124 N N . SER A 1 261 ? 10.750 3.696 8.302 1.00 90.94 261 SER A N 1
ATOM 2125 C CA . SER A 1 261 ? 9.745 4.747 8.500 1.00 90.94 261 SER A CA 1
ATOM 2126 C C . SER A 1 261 ? 8.441 4.184 9.080 1.00 90.94 261 SER A C 1
ATOM 2128 O O . SER A 1 261 ? 7.970 3.134 8.631 1.00 90.94 261 SER A O 1
ATOM 2130 N N . PRO A 1 262 ? 7.790 4.880 10.035 1.00 90.06 262 PRO A N 1
ATOM 2131 C CA . PRO A 1 262 ? 6.475 4.475 10.527 1.00 90.06 262 PRO A CA 1
ATOM 2132 C C . PRO A 1 262 ? 5.392 4.532 9.437 1.00 90.06 262 PRO A C 1
ATOM 2134 O O . PRO A 1 262 ? 4.432 3.771 9.508 1.00 90.06 262 PRO A O 1
ATOM 2137 N N . TYR A 1 263 ? 5.548 5.366 8.400 1.00 93.12 263 TYR A N 1
ATOM 2138 C CA . TYR A 1 263 ? 4.559 5.505 7.320 1.00 93.12 263 TYR A CA 1
ATOM 2139 C C . TYR A 1 263 ? 4.598 4.356 6.303 1.00 93.12 263 TYR A C 1
ATOM 2141 O O . TYR A 1 263 ? 3.631 4.135 5.573 1.00 93.12 263 TYR A O 1
ATOM 2149 N N . THR A 1 264 ? 5.678 3.568 6.284 1.00 94.62 264 THR A N 1
ATOM 2150 C CA . THR A 1 264 ? 5.836 2.393 5.413 1.00 94.62 264 THR A CA 1
ATOM 2151 C C . THR A 1 264 ? 4.679 1.398 5.555 1.00 94.62 264 THR A C 1
ATOM 2153 O O . THR A 1 264 ? 4.306 0.755 4.574 1.00 94.62 264 THR A O 1
ATOM 2156 N N . ILE A 1 265 ? 4.069 1.296 6.744 1.00 93.81 265 ILE A N 1
ATOM 2157 C CA . ILE A 1 265 ? 2.936 0.394 7.012 1.00 93.81 265 ILE A CA 1
ATOM 2158 C C . ILE A 1 265 ? 1.768 0.587 6.030 1.00 93.81 265 ILE A C 1
ATOM 2160 O O . ILE A 1 265 ? 1.128 -0.388 5.641 1.00 93.81 265 ILE A O 1
ATOM 2164 N N . GLY A 1 266 ? 1.511 1.824 5.593 1.00 94.50 266 GLY A N 1
ATOM 2165 C CA . GLY A 1 266 ? 0.482 2.116 4.594 1.00 94.50 266 GLY A CA 1
ATOM 2166 C C . GLY A 1 266 ? 0.870 1.641 3.196 1.00 94.50 266 GLY A C 1
ATOM 2167 O O . GLY A 1 266 ? 0.048 1.111 2.451 1.00 94.50 266 GLY A O 1
ATOM 2168 N N . TRP A 1 267 ? 2.144 1.803 2.840 1.00 94.88 267 TRP A N 1
ATOM 2169 C CA . TRP A 1 267 ? 2.655 1.532 1.499 1.00 94.88 267 TRP A CA 1
ATOM 2170 C C . TRP A 1 267 ? 2.804 0.041 1.187 1.00 94.88 267 TRP A C 1
ATOM 2172 O O . TRP A 1 267 ? 2.687 -0.339 0.021 1.00 94.88 267 TRP A O 1
ATOM 2182 N N . GLU A 1 268 ? 3.019 -0.804 2.196 1.00 94.06 268 GLU A N 1
ATOM 2183 C CA . GLU A 1 268 ? 3.116 -2.267 2.043 1.00 94.06 268 GLU A CA 1
ATOM 2184 C C . GLU A 1 268 ? 1.755 -2.977 1.923 1.00 94.06 268 GLU A C 1
ATOM 2186 O O . GLU A 1 268 ? 1.713 -4.195 1.765 1.00 94.06 268 GLU A O 1
ATOM 2191 N N . GLY A 1 269 ? 0.655 -2.224 2.018 1.00 92.94 269 GLY A N 1
ATOM 2192 C CA . GLY A 1 269 ? -0.709 -2.734 1.943 1.00 92.94 269 GLY A CA 1
ATOM 2193 C C . GLY A 1 269 ? -1.176 -3.147 0.550 1.00 92.94 269 GLY A C 1
ATOM 2194 O O . GLY A 1 269 ? -0.611 -2.731 -0.472 1.00 92.94 269 GLY A O 1
ATOM 2195 N N . ASP A 1 270 ? -2.259 -3.921 0.531 1.00 92.88 270 ASP A N 1
ATOM 2196 C CA . ASP A 1 270 ? -2.939 -4.349 -0.690 1.00 92.88 270 ASP A CA 1
ATOM 2197 C C . ASP A 1 270 ? -3.858 -3.259 -1.221 1.00 92.88 270 ASP A C 1
ATOM 2199 O O . ASP A 1 270 ? -4.459 -2.499 -0.461 1.00 92.88 270 ASP A O 1
ATOM 2203 N N . MET A 1 271 ? -3.961 -3.180 -2.544 1.00 93.38 271 MET A N 1
ATOM 2204 C CA . MET A 1 271 ? -4.711 -2.132 -3.222 1.00 93.38 271 MET A CA 1
ATOM 2205 C C . MET A 1 271 ? -6.165 -2.538 -3.446 1.00 93.38 271 MET A C 1
ATOM 2207 O O . MET A 1 271 ? -6.437 -3.630 -3.939 1.00 93.38 271 MET A O 1
ATOM 2211 N N . THR A 1 272 ? -7.089 -1.617 -3.188 1.00 95.38 272 THR A N 1
ATOM 2212 C CA . THR A 1 272 ? -8.459 -1.675 -3.709 1.00 95.38 272 THR A CA 1
ATOM 2213 C C . THR A 1 272 ? -8.686 -0.509 -4.665 1.00 95.38 272 THR A C 1
ATOM 2215 O O . THR A 1 272 ? -8.416 0.641 -4.321 1.00 95.38 272 THR A O 1
ATOM 2218 N N . THR A 1 273 ? -9.185 -0.803 -5.866 1.00 96.75 273 THR A N 1
ATOM 2219 C CA . THR A 1 273 ? -9.477 0.203 -6.896 1.00 96.75 273 THR A CA 1
ATOM 2220 C C . THR A 1 273 ? -10.963 0.548 -6.916 1.00 96.75 273 THR A C 1
ATOM 2222 O O . THR A 1 273 ? -11.820 -0.321 -7.070 1.00 96.75 273 THR A O 1
ATOM 2225 N N . TYR A 1 274 ? -11.261 1.841 -6.866 1.00 97.62 274 TYR A N 1
ATOM 2226 C CA . TYR A 1 274 ? -12.594 2.423 -6.961 1.00 97.62 274 TYR A CA 1
ATOM 2227 C C . TYR A 1 274 ? -12.674 3.278 -8.228 1.00 97.62 274 TYR A C 1
ATOM 2229 O O . TYR A 1 274 ? -12.012 4.307 -8.319 1.00 97.62 274 TYR A O 1
ATOM 2237 N N . THR A 1 275 ? -13.470 2.869 -9.219 1.00 97.19 275 THR A N 1
ATOM 2238 C CA . THR A 1 275 ? -13.610 3.597 -10.498 1.00 97.19 275 THR A CA 1
ATOM 2239 C C . THR A 1 275 ? -14.944 4.329 -10.555 1.00 97.19 275 THR A C 1
ATOM 2241 O O . THR A 1 275 ? -15.978 3.733 -10.268 1.00 97.19 275 THR A O 1
ATOM 2244 N N . ALA A 1 276 ? -14.941 5.610 -10.927 1.00 94.62 276 ALA A N 1
ATOM 2245 C CA . ALA A 1 276 ? -16.158 6.408 -11.006 1.00 94.62 276 ALA A CA 1
ATOM 2246 C C . ALA A 1 276 ? -17.080 5.957 -12.167 1.00 94.62 276 ALA A C 1
ATOM 2248 O O . ALA A 1 276 ? -16.580 5.663 -13.256 1.00 94.62 276 ALA A O 1
ATOM 2249 N N . PRO A 1 277 ? -18.418 5.964 -11.983 1.00 95.12 277 PRO A N 1
ATOM 2250 C CA . PRO A 1 277 ? -19.128 6.292 -10.745 1.00 95.12 277 PRO A CA 1
ATOM 2251 C C . PRO A 1 277 ? -19.045 5.150 -9.717 1.00 95.12 277 PRO A C 1
ATOM 2253 O O . PRO A 1 277 ? -19.277 3.991 -10.042 1.00 95.12 277 PRO A O 1
ATOM 2256 N N . HIS A 1 278 ? -18.764 5.490 -8.458 1.00 96.56 278 HIS A N 1
ATOM 2257 C CA . HIS A 1 278 ? -18.719 4.535 -7.348 1.00 96.56 278 HIS A CA 1
ATOM 2258 C C . HIS A 1 278 ? -19.353 5.159 -6.096 1.00 96.56 278 HIS A C 1
ATOM 2260 O O . HIS A 1 278 ? -19.081 6.330 -5.841 1.00 96.56 278 HIS A O 1
ATOM 2266 N N . PRO A 1 279 ? -20.113 4.420 -5.260 1.00 94.75 279 PRO A N 1
ATOM 2267 C CA . PRO A 1 279 ? -20.717 4.971 -4.037 1.00 94.75 279 PRO A CA 1
ATOM 2268 C C . PRO A 1 279 ? -19.717 5.583 -3.042 1.00 94.75 279 PRO A C 1
ATOM 2270 O O . PRO A 1 279 ? -20.063 6.478 -2.282 1.00 94.75 279 PRO A O 1
ATOM 2273 N N . ARG A 1 280 ? -18.465 5.110 -3.056 1.00 96.00 280 ARG A N 1
ATOM 2274 C CA . ARG A 1 280 ? -17.359 5.648 -2.234 1.00 96.00 280 ARG A CA 1
ATOM 2275 C C . ARG A 1 280 ? -16.791 6.975 -2.763 1.00 96.00 280 ARG A C 1
ATOM 2277 O O . ARG A 1 280 ? -16.042 7.633 -2.050 1.00 96.00 280 ARG A O 1
ATOM 2284 N N . ILE A 1 281 ? -17.121 7.354 -4.001 1.00 96.88 281 ILE A N 1
ATOM 2285 C CA . ILE A 1 281 ? -16.717 8.617 -4.631 1.00 96.88 281 ILE A CA 1
ATOM 2286 C C . ILE A 1 281 ? -17.903 9.583 -4.534 1.00 96.88 281 ILE A C 1
ATOM 2288 O O . ILE A 1 281 ? -18.782 9.618 -5.401 1.00 96.88 281 ILE A O 1
ATOM 2292 N N . ARG A 1 282 ? -17.945 10.363 -3.451 1.00 94.44 282 ARG A N 1
ATOM 2293 C CA . ARG A 1 282 ? -19.057 11.273 -3.159 1.00 94.44 282 ARG A CA 1
ATOM 2294 C C . ARG A 1 282 ? -19.080 12.413 -4.169 1.00 94.44 282 ARG A C 1
ATOM 2296 O O . ARG A 1 282 ? -18.071 13.084 -4.382 1.00 94.44 282 ARG A O 1
ATOM 2303 N N . GLN A 1 283 ? -20.248 12.614 -4.785 1.00 92.25 283 GLN A N 1
ATOM 2304 C CA . GLN A 1 283 ? -20.520 13.688 -5.753 1.00 92.25 283 GLN A CA 1
ATOM 2305 C C . GLN A 1 283 ? -19.496 13.768 -6.905 1.00 92.25 283 GLN A C 1
ATOM 2307 O O . GLN A 1 283 ? -19.346 14.803 -7.544 1.00 92.25 283 GLN A O 1
ATOM 2312 N N . GLY A 1 284 ? -18.786 12.671 -7.188 1.00 94.69 284 GLY A N 1
ATOM 2313 C CA . GLY A 1 284 ? -17.742 12.637 -8.208 1.00 94.69 284 GLY A CA 1
ATOM 2314 C C . GLY A 1 284 ? -16.442 13.360 -7.839 1.00 94.69 284 GLY A C 1
ATOM 2315 O O . GLY A 1 284 ? -15.542 13.362 -8.670 1.00 94.69 284 GLY A O 1
ATOM 2316 N N . THR A 1 285 ? -16.297 13.950 -6.649 1.00 95.44 285 THR A N 1
ATOM 2317 C CA . THR A 1 285 ? -15.155 14.830 -6.314 1.00 95.44 285 THR A CA 1
ATOM 2318 C C . THR A 1 285 ? -14.431 14.480 -5.020 1.00 95.44 285 THR A C 1
ATOM 2320 O O . THR A 1 285 ? -13.307 14.942 -4.830 1.00 95.44 285 THR A O 1
ATOM 2323 N N . ALA A 1 286 ? -15.019 13.663 -4.145 1.00 96.50 286 ALA A N 1
ATOM 2324 C CA . ALA A 1 286 ? -14.442 13.385 -2.834 1.00 96.50 286 ALA A CA 1
ATOM 2325 C C . ALA A 1 286 ? -14.395 11.890 -2.496 1.00 96.50 286 ALA A C 1
ATOM 2327 O O . ALA A 1 286 ? -15.227 11.109 -2.962 1.00 96.50 286 ALA A O 1
ATOM 2328 N N . PHE A 1 287 ? -13.424 11.490 -1.673 1.00 97.56 287 PHE A N 1
ATOM 2329 C CA . PHE A 1 287 ? -13.217 10.100 -1.258 1.00 97.56 287 PHE A CA 1
ATOM 2330 C C . PHE A 1 287 ? -12.651 10.017 0.168 1.00 97.56 287 PHE A C 1
ATOM 2332 O O . PHE A 1 287 ? -11.715 10.742 0.507 1.00 97.56 287 PHE A O 1
ATOM 2339 N N . ILE A 1 288 ? -13.196 9.106 0.986 1.00 97.31 288 ILE A N 1
ATOM 2340 C CA . ILE A 1 288 ? -12.670 8.769 2.322 1.00 97.31 288 ILE A CA 1
ATOM 2341 C C . ILE A 1 288 ? -11.724 7.581 2.197 1.00 97.31 288 ILE A C 1
ATOM 2343 O O . ILE A 1 288 ? -12.117 6.552 1.648 1.00 97.31 288 ILE A O 1
ATOM 2347 N N . PHE A 1 289 ? -10.521 7.704 2.746 1.00 96.38 289 PHE A N 1
ATOM 2348 C CA . PHE A 1 289 ? -9.458 6.718 2.587 1.00 96.38 289 PHE A CA 1
ATOM 2349 C C . PHE A 1 289 ? -9.798 5.417 3.306 1.00 96.38 289 PHE A C 1
ATOM 2351 O O . PHE A 1 289 ? -10.477 5.420 4.332 1.00 96.38 289 PHE A O 1
ATOM 2358 N N . ASP A 1 290 ? -9.285 4.303 2.782 1.00 95.25 290 ASP A N 1
ATOM 2359 C CA . ASP A 1 290 ? -9.371 3.034 3.498 1.00 95.25 290 ASP A CA 1
ATOM 2360 C C . ASP A 1 290 ? -8.358 2.998 4.650 1.00 95.25 290 ASP A C 1
ATOM 2362 O O . ASP A 1 290 ? -8.725 2.564 5.738 1.00 95.25 290 ASP A O 1
ATOM 2366 N N . ASP A 1 291 ? -7.122 3.470 4.427 1.00 95.50 291 ASP A N 1
ATOM 2367 C CA . ASP A 1 291 ? -6.128 3.753 5.471 1.00 95.50 291 ASP A CA 1
ATOM 2368 C C . ASP A 1 291 ? -5.323 5.036 5.203 1.00 95.50 291 ASP A C 1
ATOM 2370 O O . ASP A 1 291 ? -5.886 6.126 5.245 1.00 95.50 291 ASP A O 1
ATOM 2374 N N . THR A 1 292 ? -4.012 4.928 4.976 1.00 94.31 292 THR A N 1
ATOM 2375 C CA . THR A 1 292 ? -3.086 6.074 4.977 1.00 94.31 292 THR A CA 1
ATOM 2376 C C . THR A 1 292 ? -2.484 6.383 3.614 1.00 94.31 292 THR A C 1
ATOM 2378 O O . THR A 1 292 ? -1.860 7.428 3.461 1.00 94.31 292 THR A O 1
ATOM 2381 N N . VAL A 1 293 ? -2.659 5.504 2.624 1.00 94.44 293 VAL A N 1
ATOM 2382 C CA . VAL A 1 293 ? -2.080 5.663 1.285 1.00 94.44 293 VAL A CA 1
ATOM 2383 C C . VAL A 1 293 ? -3.165 5.594 0.226 1.00 94.44 293 VAL A C 1
ATOM 2385 O O . VAL A 1 293 ? -3.967 4.653 0.206 1.00 94.44 293 VAL A O 1
ATOM 2388 N N . VAL A 1 294 ? -3.136 6.561 -0.690 1.00 94.50 294 VAL A N 1
ATOM 2389 C CA . VAL A 1 294 ? -3.941 6.528 -1.911 1.00 94.50 294 VAL A CA 1
ATOM 2390 C C . VAL A 1 294 ? -3.160 7.038 -3.112 1.00 94.50 294 VAL A C 1
ATOM 2392 O O . VAL A 1 294 ? -2.340 7.953 -3.007 1.00 94.50 294 VAL A O 1
ATOM 2395 N N . ASN A 1 295 ? -3.532 6.513 -4.272 1.00 94.38 295 ASN A N 1
ATOM 2396 C CA . ASN A 1 295 ? -3.222 7.069 -5.577 1.00 94.38 295 ASN A CA 1
ATOM 2397 C C . ASN A 1 295 ? -4.556 7.421 -6.242 1.00 94.38 295 ASN A C 1
ATOM 2399 O O . ASN A 1 295 ? -5.510 6.651 -6.164 1.00 94.38 295 ASN A O 1
ATOM 2403 N N . LEU A 1 296 ? -4.665 8.573 -6.900 1.00 95.38 296 LEU A N 1
ATOM 2404 C CA . LEU A 1 296 ? -5.905 8.953 -7.581 1.00 95.38 296 LEU A CA 1
ATOM 2405 C C . LEU A 1 296 ? -5.666 9.523 -8.969 1.00 95.38 296 LEU A C 1
ATOM 2407 O O . LEU A 1 296 ? -4.624 10.111 -9.261 1.00 95.38 296 LEU A O 1
ATOM 2411 N N . TRP A 1 297 ? -6.682 9.391 -9.813 1.00 95.81 297 TRP A N 1
ATOM 2412 C CA . TRP A 1 297 ? -6.767 9.996 -11.135 1.00 95.81 297 TRP A CA 1
ATOM 2413 C C . TRP A 1 297 ? -7.943 10.948 -11.136 1.00 95.81 297 TRP A C 1
ATOM 2415 O O . TRP A 1 297 ? -9.053 10.566 -10.768 1.00 95.81 297 TRP A O 1
ATOM 2425 N N . ALA A 1 298 ? -7.709 12.177 -11.571 1.00 95.62 298 ALA A N 1
ATOM 2426 C CA . ALA A 1 298 ? -8.740 13.197 -11.625 1.00 95.62 298 ALA A CA 1
ATOM 2427 C C . ALA A 1 298 ? -8.595 14.026 -12.894 1.00 95.62 298 ALA A C 1
ATOM 2429 O O . ALA A 1 298 ? -7.482 14.273 -13.357 1.00 95.62 298 ALA A O 1
ATOM 2430 N N . SER A 1 299 ? -9.719 14.473 -13.443 1.00 94.88 299 SER A N 1
ATOM 2431 C CA . SER A 1 299 ? -9.754 15.416 -14.559 1.00 94.88 299 SER A CA 1
ATOM 2432 C C . SER A 1 299 ? -10.225 16.780 -14.074 1.00 94.88 299 SER A C 1
ATOM 2434 O O . SER A 1 299 ? -11.117 16.827 -13.236 1.00 94.88 299 SER A O 1
ATOM 2436 N N . ALA A 1 300 ? -9.682 17.853 -14.643 1.00 93.31 300 ALA A N 1
ATOM 2437 C CA . ALA A 1 300 ? -10.148 19.232 -14.504 1.00 93.31 300 ALA A CA 1
ATOM 2438 C C . ALA A 1 300 ? -9.803 19.998 -15.796 1.00 93.31 300 ALA A C 1
ATOM 2440 O O . ALA A 1 300 ? -9.084 19.469 -16.648 1.00 93.31 300 ALA A O 1
ATOM 2441 N N . GLY A 1 301 ? -10.301 21.226 -15.949 1.00 88.00 301 GLY A N 1
ATOM 2442 C CA . GLY A 1 301 ? -10.053 22.049 -17.138 1.00 88.00 301 GLY A CA 1
ATOM 2443 C C . GLY A 1 301 ? -8.588 22.460 -17.358 1.00 88.00 301 GLY A C 1
ATOM 2444 O O . GLY A 1 301 ? -8.192 22.631 -18.506 1.00 88.00 301 GLY A O 1
ATOM 2445 N N . ASP A 1 302 ? -7.794 22.604 -16.291 1.00 83.75 302 ASP A N 1
ATOM 2446 C CA . ASP A 1 302 ? -6.357 22.918 -16.376 1.00 83.75 302 ASP A CA 1
ATOM 2447 C C . ASP A 1 302 ? -5.542 22.135 -15.335 1.00 83.75 302 ASP A C 1
ATOM 2449 O O . ASP A 1 302 ? -5.067 21.041 -15.619 1.00 83.75 302 ASP A O 1
ATOM 2453 N N . ILE A 1 303 ? -5.423 22.636 -14.104 1.00 85.94 303 ILE A N 1
ATOM 2454 C CA . ILE A 1 303 ? -4.771 21.929 -12.995 1.00 85.94 303 ILE A CA 1
ATOM 2455 C C . ILE A 1 303 ? -5.839 21.360 -12.068 1.00 85.94 303 ILE A C 1
ATOM 2457 O O . ILE A 1 303 ? -6.855 22.002 -11.806 1.00 85.94 303 ILE A O 1
ATOM 2461 N N . VAL A 1 304 ? -5.598 20.150 -11.562 1.00 91.44 304 VAL A N 1
ATOM 2462 C CA . VAL A 1 304 ? -6.423 19.576 -10.499 1.00 91.44 304 VAL A CA 1
ATOM 2463 C C . VAL A 1 304 ? -5.977 20.170 -9.166 1.00 91.44 304 VAL A C 1
ATOM 2465 O O . VAL A 1 304 ? -4.823 20.016 -8.756 1.00 91.44 304 VAL A O 1
ATOM 2468 N N . GLU A 1 305 ? -6.889 20.847 -8.480 1.00 93.38 305 GLU A N 1
ATOM 2469 C CA . GLU A 1 305 ? -6.667 21.277 -7.102 1.00 93.38 305 GLU A CA 1
ATOM 2470 C C . GLU A 1 305 ? -6.928 20.100 -6.168 1.00 93.38 305 GLU A C 1
ATOM 2472 O O . GLU A 1 305 ? -7.894 19.365 -6.354 1.00 93.38 305 GLU A O 1
ATOM 2477 N N . ILE A 1 306 ? -6.079 19.915 -5.159 1.00 93.88 306 ILE A N 1
ATOM 2478 C CA . ILE A 1 306 ? -6.236 18.845 -4.174 1.00 93.88 306 ILE A CA 1
ATOM 2479 C C . ILE A 1 306 ? -6.376 19.468 -2.795 1.00 93.88 306 ILE A C 1
ATOM 2481 O O . ILE A 1 306 ? -5.548 20.297 -2.395 1.00 93.88 306 ILE A O 1
ATOM 2485 N N . ARG A 1 307 ? -7.397 19.033 -2.059 1.00 94.81 307 ARG A N 1
ATOM 2486 C CA . ARG A 1 307 ? -7.527 19.275 -0.626 1.00 94.81 307 ARG A CA 1
ATOM 2487 C C . ARG A 1 307 ? -7.492 17.946 0.106 1.00 94.81 307 ARG A C 1
ATOM 2489 O O . ARG A 1 307 ? -8.146 16.997 -0.309 1.00 94.81 307 ARG A O 1
ATOM 2496 N N . LEU A 1 308 ? -6.732 17.902 1.185 1.00 95.00 308 LEU A N 1
ATOM 2497 C CA . LEU A 1 308 ? -6.647 16.775 2.096 1.00 95.00 308 LEU A CA 1
ATOM 2498 C C . LEU A 1 308 ? -7.102 17.261 3.466 1.00 95.00 308 LEU A C 1
ATOM 2500 O O . LEU A 1 308 ? -6.585 18.262 3.960 1.00 95.00 308 LEU A O 1
ATOM 2504 N N . ASP A 1 309 ? -8.107 16.600 4.030 1.00 95.06 309 ASP A N 1
ATOM 2505 C CA . ASP A 1 309 ? -8.718 16.967 5.312 1.00 95.06 309 ASP A CA 1
ATOM 2506 C C . ASP A 1 309 ? -9.102 18.454 5.384 1.00 95.06 309 ASP A C 1
ATOM 2508 O O . ASP A 1 309 ? -8.916 19.141 6.386 1.00 95.06 309 ASP A O 1
ATOM 2512 N N . GLY A 1 310 ? -9.631 18.967 4.270 1.00 93.38 310 GLY A N 1
ATOM 2513 C CA . GLY A 1 310 ? -10.081 20.349 4.145 1.00 93.38 310 GLY A CA 1
ATOM 2514 C C . GLY A 1 310 ? -8.961 21.369 3.916 1.00 93.38 310 GLY A C 1
ATOM 2515 O O . GLY A 1 310 ? -9.274 22.545 3.754 1.00 93.38 310 GLY A O 1
ATOM 2516 N N . ALA A 1 311 ? -7.685 20.975 3.833 1.00 93.06 311 ALA A N 1
ATOM 2517 C CA . ALA A 1 311 ? -6.555 21.876 3.581 1.00 93.06 311 ALA A CA 1
ATOM 2518 C C . ALA A 1 311 ? -5.938 21.668 2.180 1.00 93.06 311 ALA A C 1
ATOM 2520 O O . ALA A 1 311 ? -5.827 20.528 1.732 1.00 93.06 311 ALA A O 1
ATOM 2521 N N . PRO A 1 312 ? -5.498 22.726 1.466 1.00 92.06 312 PRO A N 1
ATOM 2522 C CA . PRO A 1 312 ? -4.779 22.569 0.197 1.00 92.06 312 PRO A CA 1
ATOM 2523 C C . PRO A 1 312 ? -3.527 21.691 0.341 1.00 92.06 312 PRO A C 1
ATOM 2525 O O . PRO A 1 312 ? -2.728 21.908 1.250 1.00 92.06 312 PRO A O 1
ATOM 2528 N N . HIS A 1 313 ? -3.310 20.747 -0.581 1.00 89.81 313 HIS A N 1
ATOM 2529 C CA . HIS A 1 313 ? -2.208 19.780 -0.482 1.00 89.81 313 HIS A CA 1
ATOM 2530 C C . HIS A 1 313 ? -1.401 19.632 -1.778 1.00 89.81 313 HIS A C 1
ATOM 2532 O O . HIS A 1 313 ? -1.977 19.524 -2.860 1.00 89.81 313 HIS A O 1
ATOM 2538 N N . GLN A 1 314 ? -0.061 19.628 -1.691 1.00 74.25 314 GLN A N 1
ATOM 2539 C CA . GLN A 1 314 ? 0.859 19.674 -2.848 1.00 74.25 314 GLN A CA 1
ATOM 2540 C C . GLN A 1 314 ? 1.133 18.315 -3.519 1.00 74.25 314 GLN A C 1
ATOM 2542 O O . GLN A 1 314 ? 0.960 18.248 -4.733 1.00 74.25 314 GLN A O 1
ATOM 2547 N N . GLY A 1 315 ? 1.400 17.235 -2.774 1.00 68.12 315 GLY A N 1
ATOM 2548 C CA . GLY A 1 315 ? 1.594 15.868 -3.310 1.00 68.12 315 GLY A CA 1
ATOM 2549 C C . GLY A 1 315 ? 2.594 15.720 -4.474 1.00 68.12 315 GLY A C 1
ATOM 2550 O O . GLY A 1 315 ? 3.435 16.591 -4.682 1.00 68.12 315 GLY A O 1
ATOM 2551 N N . SER A 1 316 ? 2.501 14.611 -5.229 1.00 66.06 316 SER A N 1
ATOM 2552 C CA . SER A 1 316 ? 3.451 14.247 -6.307 1.00 66.06 316 SER A CA 1
ATOM 2553 C C . SER A 1 316 ? 3.266 15.002 -7.627 1.00 66.06 316 SER A C 1
ATOM 2555 O O . SER A 1 316 ? 4.214 15.534 -8.209 1.00 66.06 316 SER A O 1
ATOM 2557 N N . ARG A 1 317 ? 2.032 15.015 -8.132 1.00 71.12 317 ARG A N 1
ATOM 2558 C CA . ARG A 1 317 ? 1.626 15.488 -9.459 1.00 71.12 317 ARG A CA 1
ATOM 2559 C C . ARG A 1 317 ? 0.210 16.064 -9.337 1.00 71.12 317 ARG A C 1
ATOM 2561 O O . ARG A 1 317 ? -0.451 15.874 -8.319 1.00 71.12 317 ARG A O 1
ATOM 2568 N N . ARG A 1 318 ? -0.228 16.856 -10.326 1.00 73.50 318 ARG A N 1
ATOM 2569 C CA . ARG A 1 318 ? -1.576 17.480 -10.366 1.00 73.50 318 ARG A CA 1
ATOM 2570 C C . ARG A 1 318 ? -2.138 17.651 -11.781 1.00 73.50 318 ARG A C 1
ATOM 2572 O O . ARG A 1 318 ? -3.034 18.460 -12.025 1.00 73.50 318 ARG A O 1
ATOM 2579 N N . ARG A 1 319 ? -1.556 16.941 -12.754 1.00 84.12 319 ARG A N 1
ATOM 2580 C CA . ARG A 1 319 ? -2.016 17.031 -14.145 1.00 84.12 319 ARG A CA 1
ATOM 2581 C C . ARG A 1 319 ? -3.318 16.241 -14.302 1.00 84.12 319 ARG A C 1
ATOM 2583 O O . ARG A 1 319 ? -3.402 15.134 -13.758 1.00 84.12 319 ARG A O 1
ATOM 2590 N N . PRO A 1 320 ? -4.296 16.763 -15.059 1.00 88.75 320 PRO A N 1
ATOM 2591 C CA . PRO A 1 320 ? -5.500 16.023 -15.379 1.00 88.75 320 PRO A CA 1
ATOM 2592 C C . PRO A 1 320 ? -5.178 14.679 -16.022 1.00 88.75 320 PRO A C 1
ATOM 2594 O O . PRO A 1 320 ? -4.314 14.575 -16.894 1.00 88.75 320 PRO A O 1
ATOM 2597 N N . SER A 1 321 ? -5.919 13.668 -15.599 1.00 90.00 321 SER A N 1
ATOM 2598 C CA . SER A 1 321 ? -5.945 12.340 -16.190 1.00 90.00 321 SER A CA 1
ATOM 2599 C C . SER A 1 321 ? -7.376 12.029 -16.601 1.00 90.00 321 SER A C 1
ATOM 2601 O O . SER A 1 321 ? -8.317 12.294 -15.856 1.00 90.00 321 SER A O 1
ATOM 2603 N N . HIS A 1 322 ? -7.548 11.449 -17.786 1.00 89.44 322 HIS A N 1
ATOM 2604 C CA . HIS A 1 322 ? -8.866 11.054 -18.301 1.00 89.44 322 HIS A CA 1
ATOM 2605 C C . HIS A 1 322 ? -9.154 9.558 -18.124 1.00 89.44 322 HIS A C 1
ATOM 2607 O O . HIS A 1 322 ? -10.252 9.100 -18.423 1.00 89.44 322 HIS A O 1
ATOM 2613 N N . SER A 1 323 ? -8.176 8.800 -17.632 1.00 92.69 323 SER A N 1
ATOM 2614 C CA . SER A 1 323 ? -8.258 7.363 -17.384 1.00 92.69 323 SER A CA 1
ATOM 2615 C C . SER A 1 323 ? -7.313 6.974 -16.251 1.00 92.69 323 SER A C 1
ATOM 2617 O O . SER A 1 323 ? -6.321 7.665 -16.010 1.00 92.69 323 SER A O 1
ATOM 2619 N N . ARG A 1 324 ? -7.583 5.834 -15.610 1.00 93.06 324 ARG A N 1
ATOM 2620 C CA . ARG A 1 324 ? -6.636 5.177 -14.705 1.00 93.06 324 ARG A CA 1
ATOM 2621 C C . ARG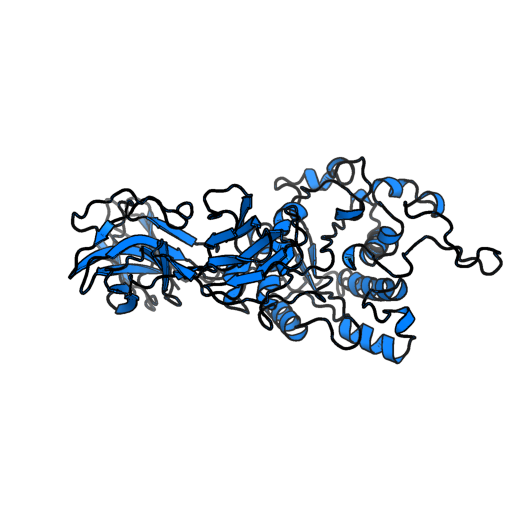 A 1 324 ? -5.492 4.556 -15.517 1.00 93.06 324 ARG A C 1
ATOM 2623 O O . ARG A 1 324 ? -5.723 3.622 -16.279 1.00 93.06 324 ARG A O 1
ATOM 2630 N N . ASP A 1 325 ? -4.278 5.078 -15.364 1.00 89.62 325 ASP A N 1
ATOM 2631 C CA . ASP A 1 325 ? -3.026 4.470 -15.847 1.00 89.62 325 ASP A CA 1
ATOM 2632 C C . ASP A 1 325 ? -2.220 4.030 -14.626 1.00 89.62 325 ASP A C 1
ATOM 2634 O O . ASP A 1 325 ? -1.769 4.868 -13.859 1.00 89.62 325 ASP A O 1
ATOM 2638 N N . VAL A 1 326 ? -2.012 2.729 -14.430 1.00 88.62 326 VAL A N 1
ATOM 2639 C CA . VAL A 1 326 ? -1.344 2.216 -13.218 1.00 88.62 326 VAL A CA 1
ATOM 2640 C C . VAL A 1 326 ? 0.113 2.656 -13.067 1.00 88.62 326 VAL A C 1
ATOM 2642 O O . VAL A 1 326 ? 0.718 2.452 -12.020 1.00 88.62 326 VAL A O 1
ATOM 2645 N N . ARG A 1 327 ? 0.695 3.225 -14.127 1.00 84.00 327 ARG A N 1
ATOM 2646 C CA . ARG A 1 327 ? 2.086 3.683 -14.161 1.00 84.00 327 ARG A CA 1
ATOM 2647 C C . ARG A 1 327 ? 2.247 5.128 -13.702 1.00 84.00 327 ARG A C 1
ATOM 2649 O O . ARG A 1 327 ? 3.376 5.550 -13.487 1.00 84.00 327 ARG A O 1
ATOM 2656 N N . ASN A 1 328 ? 1.161 5.903 -13.658 1.00 84.94 328 ASN A N 1
ATOM 2657 C CA . ASN A 1 328 ? 1.180 7.319 -13.288 1.00 84.94 328 ASN A CA 1
ATOM 2658 C C . ASN A 1 328 ? -0.169 7.709 -12.697 1.00 84.94 328 ASN A C 1
ATOM 2660 O O . ASN A 1 328 ? -1.185 7.454 -13.335 1.00 84.94 328 ASN A O 1
ATOM 2664 N N . SER A 1 329 ? -0.201 8.430 -11.583 1.00 89.19 329 SER A N 1
ATOM 2665 C CA . SER A 1 329 ? -1.451 8.969 -11.045 1.00 89.19 329 SER A CA 1
ATOM 2666 C C . SER A 1 329 ? -1.523 10.486 -11.219 1.00 89.19 329 SER A C 1
ATOM 2668 O O . SER A 1 329 ? -0.538 11.161 -11.531 1.00 89.19 329 SER A O 1
ATOM 2670 N N . THR A 1 330 ? -2.726 11.047 -11.078 1.00 90.62 330 THR A N 1
ATOM 2671 C CA . THR A 1 330 ? -2.857 12.500 -10.960 1.00 90.62 330 THR A CA 1
ATOM 2672 C C . THR A 1 330 ? -2.232 12.965 -9.664 1.00 90.62 330 THR A C 1
ATOM 2674 O O . THR A 1 330 ? -1.628 14.019 -9.710 1.00 90.62 330 THR A O 1
ATOM 2677 N N . TRP A 1 331 ? -2.372 12.217 -8.566 1.00 91.12 331 TRP A N 1
ATOM 2678 C CA . TRP A 1 331 ? -1.845 12.551 -7.243 1.00 91.12 331 TRP A CA 1
ATOM 2679 C C . TRP A 1 331 ? -1.649 11.285 -6.395 1.00 91.12 331 TRP A C 1
ATOM 2681 O O . TRP A 1 331 ? -2.364 10.295 -6.586 1.00 91.12 331 TRP A O 1
ATOM 2691 N N . ALA A 1 332 ? -0.700 11.321 -5.460 1.00 91.38 332 ALA A N 1
ATOM 2692 C CA . ALA A 1 332 ? -0.489 10.297 -4.440 1.00 91.38 332 ALA A CA 1
ATOM 2693 C C . ALA A 1 332 ? -0.049 10.927 -3.104 1.00 91.38 332 ALA A C 1
ATOM 2695 O O . ALA A 1 332 ? 0.550 12.009 -3.091 1.00 91.38 332 ALA A O 1
ATOM 2696 N N . VAL A 1 333 ? -0.348 10.236 -2.000 1.00 92.75 333 VAL A N 1
ATOM 2697 C CA . VAL A 1 333 ? 0.047 10.584 -0.621 1.00 92.75 333 VAL A CA 1
ATOM 2698 C C . VAL A 1 333 ? 0.183 9.307 0.211 1.00 92.75 333 VAL A C 1
ATOM 2700 O O . VAL A 1 333 ? -0.505 8.319 -0.057 1.00 92.75 333 VAL A O 1
ATOM 2703 N N . GLY A 1 334 ? 1.028 9.336 1.237 1.00 91.50 334 GLY A N 1
ATOM 2704 C CA . GLY A 1 334 ? 1.178 8.255 2.211 1.00 91.50 334 GLY A CA 1
ATOM 2705 C C . GLY A 1 334 ? 1.623 8.658 3.617 1.00 91.50 334 GLY A C 1
ATOM 2706 O O . GLY A 1 334 ? 1.616 7.825 4.522 1.00 91.50 334 GLY A O 1
ATOM 2707 N N . ARG A 1 335 ? 2.004 9.918 3.837 1.00 91.88 335 ARG A N 1
ATOM 2708 C CA . ARG A 1 335 ? 2.395 10.460 5.144 1.00 91.88 335 ARG A CA 1
ATOM 2709 C C . ARG A 1 335 ? 1.169 10.885 5.947 1.00 91.88 335 ARG A C 1
ATOM 2711 O O . ARG A 1 335 ? 0.950 12.067 6.209 1.00 91.88 335 ARG A O 1
ATOM 2718 N N . LEU A 1 336 ? 0.366 9.897 6.323 1.00 93.50 336 LEU A N 1
ATOM 2719 C CA . LEU A 1 336 ? -0.868 10.078 7.084 1.00 93.50 336 LEU A CA 1
ATOM 2720 C C . LEU A 1 336 ? -0.882 9.208 8.337 1.00 93.50 336 LEU A C 1
ATOM 2722 O O . LEU A 1 336 ? -0.201 8.181 8.404 1.00 93.50 336 LEU A O 1
ATOM 2726 N N . SER A 1 337 ? -1.622 9.648 9.352 1.00 94.00 337 SER A N 1
ATOM 2727 C CA . SER A 1 337 ? -1.717 8.944 10.627 1.00 94.00 337 SER A CA 1
ATOM 2728 C C . SER A 1 337 ? -2.543 7.669 10.477 1.00 94.00 337 SER A C 1
ATOM 2730 O O . SER A 1 337 ? -3.664 7.666 9.973 1.00 94.00 337 SER A O 1
ATOM 2732 N N . LEU A 1 338 ? -1.990 6.548 10.945 1.00 95.88 338 LEU A N 1
ATOM 2733 C CA . LEU A 1 338 ? -2.722 5.287 10.962 1.00 95.88 338 LEU A CA 1
ATOM 2734 C C . LEU A 1 338 ? -3.965 5.402 11.852 1.00 95.88 338 LEU A C 1
ATOM 2736 O O . LEU A 1 338 ? -3.917 5.968 12.941 1.00 95.88 338 LEU A O 1
ATOM 2740 N N . GLY A 1 339 ? -5.075 4.828 11.393 1.00 95.75 339 GLY A N 1
ATOM 2741 C CA . GLY A 1 339 ? -6.307 4.743 12.170 1.00 95.75 339 GLY A CA 1
ATOM 2742 C C . GLY A 1 339 ? -7.139 6.023 12.212 1.00 95.75 339 GLY A C 1
ATOM 2743 O O . GLY A 1 339 ? -8.271 5.963 12.680 1.00 95.75 339 GLY A O 1
ATOM 2744 N N . ASP A 1 340 ? -6.657 7.146 11.690 1.00 97.38 340 ASP A N 1
ATOM 2745 C CA . ASP A 1 340 ? -7.477 8.344 11.524 1.00 97.38 340 ASP A CA 1
ATOM 2746 C C . ASP A 1 340 ? -8.291 8.283 10.220 1.00 97.38 340 ASP A C 1
ATOM 2748 O O . ASP A 1 340 ? -8.008 7.495 9.306 1.00 97.38 340 ASP A O 1
ATOM 2752 N N . ARG A 1 341 ? -9.368 9.074 10.147 1.00 97.19 341 ARG A N 1
ATOM 2753 C CA . ARG A 1 341 ? -10.072 9.344 8.888 1.00 97.19 341 ARG A CA 1
ATOM 2754 C C . ARG A 1 341 ? -9.286 10.382 8.095 1.00 97.19 341 ARG A C 1
ATOM 2756 O O . ARG A 1 341 ? -9.044 11.470 8.608 1.00 97.19 341 ARG A O 1
ATOM 2763 N N . HIS A 1 342 ? -9.060 10.084 6.820 1.00 97.19 342 HIS A N 1
ATOM 2764 C CA . HIS A 1 342 ? -8.571 11.051 5.842 1.00 97.19 342 HIS A CA 1
ATOM 2765 C C . HIS A 1 342 ? -9.545 11.187 4.672 1.00 97.19 342 HIS A C 1
ATOM 2767 O O . HIS A 1 342 ? -10.099 10.190 4.197 1.00 97.19 342 HIS A O 1
ATOM 2773 N N . ILE A 1 343 ? -9.768 12.420 4.219 1.00 96.81 343 ILE A N 1
ATOM 2774 C CA . ILE A 1 343 ? -10.636 12.752 3.085 1.00 96.81 343 ILE A CA 1
ATOM 2775 C C . ILE A 1 343 ? -9.834 13.525 2.049 1.00 96.81 343 ILE A C 1
ATOM 2777 O O . ILE A 1 343 ? -9.223 14.544 2.369 1.00 96.81 343 ILE A O 1
ATOM 2781 N N . VAL A 1 344 ? -9.895 13.085 0.793 1.00 96.56 344 VAL A N 1
ATOM 2782 C CA . VAL A 1 344 ? -9.443 13.895 -0.343 1.00 96.56 344 VAL A CA 1
ATOM 2783 C C . VAL A 1 344 ? -10.635 14.496 -1.068 1.00 96.56 344 VAL A C 1
ATOM 2785 O O . VAL A 1 344 ? -11.628 13.812 -1.318 1.00 96.56 344 VAL A O 1
ATOM 2788 N N . GLU A 1 345 ? -10.506 15.763 -1.440 1.00 96.56 345 GLU A N 1
ATOM 2789 C CA . GLU A 1 345 ? -11.395 16.456 -2.366 1.00 96.56 345 GLU A CA 1
ATOM 2790 C C . GLU A 1 345 ? -10.582 16.984 -3.549 1.00 96.56 345 GLU A C 1
ATOM 2792 O O . GLU A 1 345 ? -9.487 17.532 -3.369 1.00 96.56 345 GLU A O 1
ATOM 2797 N N . VAL A 1 346 ? -11.129 16.845 -4.758 1.00 95.31 346 VAL A N 1
ATOM 2798 C CA . VAL A 1 346 ? -10.561 17.444 -5.969 1.00 95.31 346 VAL A CA 1
ATOM 2799 C C . VAL A 1 346 ? -11.358 18.674 -6.391 1.00 95.31 346 VAL A C 1
ATOM 2801 O O . VAL A 1 346 ? -12.588 18.665 -6.388 1.00 95.31 346 VAL A O 1
ATOM 2804 N N . GLY A 1 347 ? -10.644 19.732 -6.760 1.00 92.56 347 GLY A N 1
ATOM 2805 C CA . GLY A 1 347 ? -11.190 21.016 -7.187 1.00 92.56 347 GLY A CA 1
ATOM 2806 C C . GLY A 1 347 ? -10.629 21.477 -8.531 1.00 92.56 347 GLY A C 1
ATOM 2807 O O . GLY A 1 347 ? -9.791 20.814 -9.152 1.00 92.56 347 GLY A O 1
ATOM 2808 N N . GLY A 1 348 ? -11.114 22.632 -8.980 1.00 90.25 348 GLY A N 1
ATOM 2809 C CA . GLY A 1 348 ? -10.878 23.178 -10.314 1.00 90.25 348 GLY A CA 1
ATOM 2810 C C . GLY A 1 348 ? -12.126 23.119 -11.199 1.00 90.25 348 GLY A C 1
ATOM 2811 O O . GLY A 1 348 ? -13.141 22.505 -10.863 1.00 90.25 348 GLY A O 1
ATOM 2812 N N . LYS A 1 349 ? -12.064 23.788 -12.353 1.00 90.62 349 LYS A N 1
ATOM 2813 C CA . LYS A 1 349 ? -13.180 23.818 -13.307 1.00 90.62 349 LYS A CA 1
ATOM 2814 C C . LYS A 1 349 ? -13.487 22.402 -13.808 1.00 90.62 349 LYS A C 1
ATOM 2816 O O . LYS A 1 349 ? -12.587 21.735 -14.318 1.00 90.62 349 LYS A O 1
ATOM 2821 N N . ASP A 1 350 ? -14.746 21.979 -13.682 1.00 92.25 350 ASP A N 1
ATOM 2822 C CA . ASP A 1 350 ? -15.245 20.658 -14.095 1.00 92.25 350 ASP A CA 1
ATOM 2823 C C . ASP A 1 350 ? -14.476 19.481 -13.455 1.00 92.25 350 ASP A C 1
ATOM 2825 O O . ASP A 1 350 ? -14.332 18.408 -14.052 1.00 92.25 350 ASP A O 1
ATOM 2829 N N . ALA A 1 351 ? -13.941 19.698 -12.246 1.00 94.19 351 ALA A N 1
ATOM 2830 C CA . ALA A 1 351 ? -13.138 18.711 -11.546 1.00 94.19 351 ALA A CA 1
ATOM 2831 C C . ALA A 1 351 ? -13.946 17.458 -11.190 1.00 94.19 351 ALA A C 1
ATOM 2833 O O . ALA A 1 351 ? -15.082 17.542 -10.725 1.00 94.19 351 ALA A O 1
ATOM 2834 N N . ARG A 1 352 ? -13.342 16.285 -11.392 1.00 95.94 352 ARG A N 1
ATOM 2835 C CA . ARG A 1 352 ? -13.908 14.992 -10.987 1.00 95.94 352 ARG A CA 1
ATOM 2836 C C . ARG A 1 352 ? -12.830 13.936 -10.791 1.00 95.94 352 ARG A C 1
ATOM 2838 O O . ARG A 1 352 ? -11.838 13.906 -11.523 1.00 95.94 352 ARG A O 1
ATOM 2845 N N . LEU A 1 353 ? -13.068 13.036 -9.848 1.00 97.25 353 LEU A N 1
ATOM 2846 C CA . LEU A 1 353 ? -12.336 11.791 -9.671 1.00 97.25 353 LEU A CA 1
ATOM 2847 C C . LEU A 1 353 ? -12.734 10.798 -10.769 1.00 97.25 353 LEU A C 1
ATOM 2849 O O . LEU A 1 353 ? -13.912 10.575 -11.040 1.00 97.25 353 LEU A O 1
ATOM 2853 N N . ILE A 1 354 ? -11.727 10.197 -11.394 1.00 97.50 354 ILE A N 1
ATOM 2854 C CA . ILE A 1 354 ? -11.862 9.128 -12.388 1.00 97.50 354 ILE A CA 1
ATOM 2855 C C . ILE A 1 354 ? -11.713 7.771 -11.706 1.00 97.50 354 ILE A C 1
ATOM 2857 O O . ILE A 1 354 ? -12.529 6.875 -11.912 1.00 97.50 354 ILE A O 1
ATOM 2861 N N . ALA A 1 355 ? -10.678 7.627 -10.882 1.00 97.75 355 ALA A N 1
ATOM 2862 C CA . ALA A 1 355 ? -10.455 6.444 -10.071 1.00 97.75 355 ALA A CA 1
ATOM 2863 C C . ALA A 1 355 ? -9.630 6.784 -8.827 1.00 97.75 355 ALA A C 1
ATOM 2865 O O . ALA A 1 355 ? -8.883 7.767 -8.820 1.00 97.75 355 ALA A O 1
ATOM 2866 N N . VAL A 1 356 ? -9.749 5.945 -7.803 1.00 97.69 356 VAL A N 1
ATOM 2867 C CA . VAL A 1 356 ? -8.938 5.979 -6.588 1.00 97.69 356 VAL A CA 1
ATOM 2868 C C . VAL A 1 356 ? -8.460 4.569 -6.289 1.00 97.69 356 VAL A C 1
ATOM 2870 O O . VAL A 1 356 ? -9.252 3.637 -6.224 1.00 97.69 356 VAL A O 1
ATOM 2873 N N . ASP A 1 357 ? -7.167 4.437 -6.084 1.00 97.12 357 ASP A N 1
ATOM 2874 C CA . ASP A 1 357 ? -6.505 3.248 -5.588 1.00 97.12 357 ASP A CA 1
ATOM 2875 C C . ASP A 1 357 ? -6.158 3.502 -4.123 1.00 97.12 357 ASP A C 1
ATOM 2877 O O . ASP A 1 357 ? -5.310 4.341 -3.827 1.00 97.12 357 ASP A O 1
ATOM 2881 N N . ALA A 1 358 ? -6.836 2.821 -3.201 1.00 96.31 358 ALA A N 1
ATOM 2882 C CA . ALA A 1 358 ? -6.592 2.959 -1.770 1.00 96.31 358 ALA A CA 1
ATOM 2883 C C . ALA A 1 358 ? -5.920 1.702 -1.227 1.00 96.31 358 ALA A C 1
ATOM 2885 O O . ALA A 1 358 ? -6.371 0.584 -1.496 1.00 96.31 358 ALA A O 1
ATOM 2886 N N . LYS A 1 359 ? -4.847 1.876 -0.451 1.00 95.44 359 LYS A N 1
ATOM 2887 C CA . LYS A 1 359 ? -4.187 0.748 0.205 1.00 95.44 359 LYS A CA 1
ATOM 2888 C C . LYS A 1 359 ? -4.827 0.437 1.545 1.00 95.44 359 LYS A C 1
ATOM 2890 O O . LYS A 1 359 ? -5.086 1.328 2.353 1.00 95.44 359 LYS A O 1
ATOM 2895 N N . ARG A 1 360 ? -5.004 -0.858 1.787 1.00 94.88 360 ARG A N 1
ATOM 2896 C CA . ARG A 1 360 ? -5.366 -1.432 3.076 1.00 94.88 360 ARG A CA 1
ATOM 2897 C C . ARG A 1 360 ? -4.117 -1.961 3.762 1.00 94.88 360 ARG A C 1
ATOM 2899 O O . ARG A 1 360 ? -3.428 -2.822 3.219 1.00 94.88 360 ARG A O 1
ATOM 2906 N N . VAL A 1 361 ? -3.874 -1.496 4.980 1.00 94.88 361 VAL A N 1
ATOM 2907 C CA . VAL A 1 361 ? -2.751 -1.947 5.807 1.00 94.88 361 VAL A CA 1
ATOM 2908 C C . VAL A 1 361 ? -2.824 -3.467 6.057 1.00 94.88 361 VAL A C 1
ATOM 2910 O O . VAL A 1 361 ? -3.908 -3.975 6.380 1.00 94.88 361 VAL A O 1
ATOM 2913 N N . PRO A 1 362 ? -1.708 -4.221 5.938 1.00 91.69 362 PRO A N 1
ATOM 2914 C CA . PRO A 1 362 ? -1.691 -5.646 6.260 1.00 91.69 362 PRO A CA 1
ATOM 2915 C C . PRO A 1 362 ? -2.030 -5.895 7.730 1.00 91.69 362 PRO A C 1
ATOM 2917 O O . PRO A 1 362 ? -1.677 -5.103 8.597 1.00 91.69 362 PRO A O 1
ATOM 2920 N N . GLY A 1 363 ? -2.709 -7.005 8.022 1.00 90.88 363 GLY A N 1
ATOM 2921 C CA . GLY A 1 363 ? -3.088 -7.340 9.400 1.00 90.88 363 GLY A CA 1
ATOM 2922 C C . GLY A 1 363 ? -4.189 -6.452 9.990 1.00 90.88 363 GLY A C 1
ATOM 2923 O O . GLY A 1 363 ? -4.469 -6.561 11.179 1.00 90.88 363 GLY A O 1
ATOM 2924 N N . ARG A 1 364 ? -4.827 -5.589 9.184 1.00 95.25 364 ARG A N 1
ATOM 2925 C CA . ARG A 1 364 ? -6.025 -4.844 9.587 1.00 95.25 364 ARG A CA 1
ATOM 2926 C C . ARG A 1 364 ? -7.252 -5.751 9.613 1.00 95.25 364 ARG A C 1
ATOM 2928 O O . ARG A 1 364 ? -7.597 -6.338 8.584 1.00 95.25 364 ARG A O 1
ATOM 2935 N N . GLU A 1 365 ? -8.003 -5.728 10.704 1.00 96.19 365 GLU A N 1
ATOM 2936 C CA . GLU A 1 365 ? -9.335 -6.322 10.839 1.00 96.19 365 GLU A CA 1
ATOM 2937 C C . GLU A 1 365 ? -10.391 -5.253 11.144 1.00 96.19 365 GLU A C 1
ATOM 2939 O O . GLU A 1 365 ? -10.111 -4.268 11.823 1.00 96.19 365 GLU A O 1
ATOM 2944 N N . TRP A 1 366 ? -11.613 -5.447 10.640 1.00 96.94 366 TRP A N 1
ATOM 2945 C CA . TRP A 1 366 ? -12.783 -4.624 10.960 1.00 96.94 366 TRP A CA 1
ATOM 2946 C C . TRP A 1 366 ? -13.768 -5.441 11.791 1.00 96.94 366 TRP A C 1
ATOM 2948 O O . TRP A 1 366 ? -14.133 -6.549 11.391 1.00 96.94 366 TRP A O 1
ATOM 2958 N N . VAL A 1 367 ? -14.238 -4.883 12.908 1.00 98.12 367 VAL A N 1
ATOM 2959 C CA . VAL A 1 367 ? -15.292 -5.482 13.730 1.00 98.12 367 VAL A CA 1
ATOM 2960 C C . VAL A 1 367 ? -16.404 -4.466 13.984 1.00 98.12 367 VAL A C 1
ATOM 2962 O O . VAL A 1 367 ? -16.341 -3.656 14.913 1.00 98.12 367 VAL A O 1
ATOM 2965 N N . GLY A 1 368 ? -17.442 -4.537 13.149 1.00 98.06 368 GLY A N 1
ATOM 2966 C CA . GLY A 1 368 ? -18.660 -3.738 13.285 1.00 98.06 368 GLY A CA 1
ATOM 2967 C C . GLY A 1 368 ? -19.450 -4.076 14.548 1.00 98.06 368 GLY A C 1
ATOM 2968 O O . GLY A 1 368 ? -19.320 -5.169 15.110 1.00 98.06 368 GLY A O 1
ATOM 2969 N N . VAL A 1 369 ? -20.271 -3.133 15.006 1.00 98.06 369 VAL A N 1
ATOM 2970 C CA . VAL A 1 369 ? -21.084 -3.256 16.235 1.00 98.06 369 VAL A CA 1
ATOM 2971 C C . VAL A 1 369 ? -22.111 -4.389 16.194 1.00 98.06 369 VAL A C 1
ATOM 2973 O O . VAL A 1 369 ? -22.603 -4.812 17.232 1.00 98.06 369 VAL A O 1
ATOM 2976 N N . GLU A 1 370 ? -22.437 -4.911 15.014 1.00 96.25 370 GLU A N 1
ATOM 2977 C CA . GLU A 1 370 ? -23.275 -6.097 14.823 1.00 96.25 370 GLU A CA 1
ATOM 2978 C C . GLU A 1 370 ? -22.581 -7.416 15.182 1.00 96.25 370 GLU A C 1
ATOM 2980 O O . GLU A 1 370 ? -23.248 -8.444 15.307 1.00 96.25 370 GLU A O 1
ATOM 2985 N N . SER A 1 371 ? -21.257 -7.406 15.340 1.00 97.31 371 SER A N 1
ATOM 2986 C CA . SER A 1 371 ? -20.505 -8.592 15.731 1.00 97.31 371 SER A CA 1
ATOM 2987 C C . SER A 1 371 ? -20.894 -9.046 17.143 1.00 97.31 371 SER A C 1
ATOM 2989 O O . SER A 1 371 ? -20.898 -8.227 18.065 1.00 97.31 371 SER A O 1
ATOM 2991 N N . PRO A 1 372 ? -21.105 -10.358 17.375 1.00 95.38 372 PRO A N 1
ATOM 2992 C CA . PRO A 1 372 ? -21.394 -10.890 18.709 1.00 95.38 372 PRO A CA 1
ATOM 2993 C C . PRO A 1 372 ? -20.217 -10.739 19.685 1.00 95.38 372 PRO A C 1
ATOM 2995 O O . PRO A 1 372 ? -20.364 -11.010 20.872 1.00 95.38 372 PRO A O 1
ATOM 2998 N N . ARG A 1 373 ? -19.041 -10.317 19.196 1.00 95.06 373 ARG A N 1
ATOM 2999 C CA . ARG A 1 373 ? -17.873 -9.999 20.026 1.00 95.06 373 ARG A CA 1
ATOM 3000 C C . ARG A 1 373 ? -18.086 -8.753 20.888 1.00 95.06 373 ARG A C 1
ATOM 3002 O O . ARG A 1 373 ? -17.403 -8.606 21.897 1.00 95.06 373 ARG A O 1
ATOM 3009 N N . TRP A 1 374 ? -19.000 -7.864 20.498 1.00 97.88 374 TRP A N 1
ATOM 3010 C CA . TRP A 1 374 ? -19.326 -6.675 21.276 1.00 97.88 374 TRP A CA 1
ATOM 3011 C C . TRP A 1 374 ? -20.240 -7.010 22.457 1.00 97.88 374 TRP A C 1
ATOM 3013 O O . TRP A 1 374 ? -21.335 -7.554 22.308 1.00 97.88 374 TRP A O 1
ATOM 3023 N N . ARG A 1 375 ? -19.830 -6.584 23.649 1.00 97.75 375 ARG A N 1
ATOM 3024 C CA . ARG A 1 375 ? -20.662 -6.534 24.851 1.00 97.75 375 ARG A CA 1
ATOM 3025 C C . ARG A 1 375 ? -21.459 -5.229 24.834 1.00 97.75 375 ARG A C 1
ATOM 3027 O O . ARG A 1 375 ? -21.031 -4.221 25.388 1.00 97.75 375 ARG A O 1
ATOM 3034 N N . LEU A 1 376 ? -22.617 -5.249 24.170 1.00 97.25 376 LEU A N 1
ATOM 3035 C CA . LEU A 1 376 ? -23.465 -4.062 23.968 1.00 97.25 376 LEU A CA 1
ATOM 3036 C C . LEU A 1 376 ? -24.373 -3.699 25.157 1.00 97.25 376 LEU A C 1
ATOM 3038 O O . LEU A 1 376 ? -25.122 -2.732 25.071 1.00 97.25 376 LEU A O 1
ATOM 3042 N N . GLY A 1 377 ? -24.391 -4.487 26.237 1.00 93.38 377 GLY A N 1
ATOM 3043 C CA . GLY A 1 377 ? -25.217 -4.180 27.415 1.00 93.38 377 GLY A CA 1
ATOM 3044 C C . GLY A 1 377 ? -26.727 -4.108 27.136 1.00 93.38 377 GLY A C 1
ATOM 3045 O O . GLY A 1 377 ? -27.445 -3.376 27.808 1.00 93.38 377 GLY A O 1
ATOM 3046 N N . GLY A 1 378 ? -27.219 -4.833 26.124 1.00 93.25 378 GLY A N 1
ATOM 3047 C CA . GLY A 1 378 ? -28.630 -4.819 25.713 1.00 93.25 378 GLY A CA 1
ATOM 3048 C C . GLY A 1 378 ? -29.006 -3.721 24.708 1.00 93.25 378 GLY A C 1
ATOM 3049 O O . GLY A 1 378 ? -30.150 -3.697 24.247 1.00 93.25 378 GLY A O 1
ATOM 3050 N N . LEU A 1 379 ? -28.066 -2.850 24.320 1.00 96.88 379 LEU A N 1
ATOM 3051 C CA . LEU A 1 379 ? -28.267 -1.903 23.223 1.00 96.88 379 LEU A CA 1
ATOM 3052 C C . LEU A 1 379 ? -28.480 -2.649 21.897 1.00 96.88 379 LEU A C 1
ATOM 3054 O O . LEU A 1 379 ? -27.900 -3.708 21.652 1.00 96.88 379 LEU A O 1
ATOM 3058 N N . ARG A 1 380 ? -29.328 -2.087 21.030 1.00 96.06 380 ARG A N 1
ATOM 3059 C CA . ARG A 1 380 ? -29.653 -2.665 19.721 1.00 96.06 380 ARG A CA 1
ATOM 3060 C C . ARG A 1 380 ? -28.901 -1.944 18.616 1.00 96.06 380 ARG A C 1
ATOM 3062 O O . ARG A 1 380 ? -28.821 -0.718 18.611 1.00 96.06 380 ARG A O 1
ATOM 3069 N N . THR A 1 381 ? -28.411 -2.712 17.651 1.00 97.31 381 THR A N 1
ATOM 3070 C CA . THR A 1 381 ? -27.852 -2.154 16.423 1.00 97.31 381 THR A CA 1
ATOM 3071 C C . THR A 1 381 ? -28.967 -1.698 15.485 1.00 97.31 381 THR A C 1
ATOM 3073 O O . THR A 1 381 ? -30.046 -2.292 15.419 1.00 97.31 381 THR A O 1
ATOM 3076 N N . GLN A 1 382 ? -28.704 -0.634 14.735 1.00 97.19 382 GLN A N 1
ATOM 3077 C CA . GLN A 1 382 ? -29.601 -0.079 13.727 1.00 97.19 382 GLN A CA 1
ATOM 3078 C C . GLN A 1 382 ? -28.860 0.121 12.405 1.00 97.19 382 GLN A C 1
ATOM 3080 O O . GLN A 1 382 ? -27.629 0.107 12.357 1.00 97.19 382 GLN A O 1
ATOM 3085 N N . ALA A 1 383 ? -29.608 0.259 11.311 1.00 96.81 383 ALA A N 1
ATOM 3086 C CA . ALA A 1 383 ? -29.016 0.585 10.019 1.00 96.81 383 ALA A CA 1
ATOM 3087 C C . ALA A 1 383 ? -28.393 1.993 10.048 1.00 96.81 383 ALA A C 1
ATOM 3089 O O . ALA A 1 383 ? -28.928 2.911 10.676 1.00 96.81 383 ALA A O 1
ATOM 3090 N N . PHE A 1 384 ? -27.268 2.150 9.360 1.00 95.31 384 PHE A N 1
ATOM 3091 C CA . PHE A 1 384 ? -26.626 3.427 9.083 1.00 95.31 384 PHE A CA 1
ATOM 3092 C C . PHE A 1 384 ? -26.546 3.617 7.566 1.00 95.31 384 PHE A C 1
ATOM 3094 O O . PHE A 1 384 ? -25.978 2.788 6.854 1.00 95.31 384 PHE A O 1
ATOM 3101 N N . ALA A 1 385 ? -27.153 4.696 7.076 1.00 93.50 385 ALA A N 1
ATOM 3102 C CA . ALA A 1 385 ? -27.132 5.068 5.669 1.00 93.50 385 ALA A CA 1
ATOM 3103 C C . ALA A 1 385 ? -26.015 6.092 5.444 1.00 93.50 385 ALA A C 1
ATOM 3105 O O . ALA A 1 385 ? -26.201 7.283 5.668 1.00 93.50 385 ALA A O 1
ATOM 3106 N N . SER A 1 386 ? -24.848 5.603 5.037 1.00 93.31 386 SER A N 1
ATOM 3107 C CA . SER A 1 386 ? -23.701 6.448 4.708 1.00 93.31 386 SER A CA 1
ATOM 3108 C C . SER A 1 386 ? -23.908 7.174 3.374 1.00 93.31 386 SER A C 1
ATOM 3110 O O . SER A 1 386 ? -24.280 6.560 2.371 1.00 93.31 386 SER A O 1
ATOM 3112 N N . GLU A 1 387 ? -23.569 8.463 3.342 1.00 91.81 387 GLU A N 1
ATOM 3113 C CA . GLU A 1 387 ? -23.477 9.259 2.108 1.00 91.81 387 GLU A CA 1
ATOM 3114 C C . GLU A 1 387 ? -22.148 9.065 1.350 1.00 91.81 387 GLU A C 1
ATOM 3116 O O . GLU A 1 387 ? -21.968 9.601 0.256 1.00 91.81 387 GLU A O 1
ATOM 3121 N N . TRP A 1 388 ? -21.212 8.298 1.917 1.00 94.12 388 TRP A N 1
ATOM 3122 C CA . TRP A 1 388 ? -19.859 8.063 1.393 1.00 94.12 388 TRP A CA 1
ATOM 3123 C C . TRP A 1 388 ? -19.578 6.581 1.107 1.00 94.12 388 TRP A C 1
ATOM 3125 O O . TRP A 1 388 ? -18.424 6.132 1.082 1.00 94.12 388 TRP A O 1
ATOM 3135 N N . GLY A 1 389 ? -20.637 5.795 0.900 1.00 91.50 389 GLY A N 1
ATOM 3136 C CA . GLY A 1 389 ? -20.538 4.391 0.506 1.00 91.50 389 GLY A CA 1
ATOM 3137 C C . GLY A 1 389 ? -20.064 3.448 1.615 1.00 91.50 389 GLY A C 1
ATOM 3138 O O . GLY A 1 389 ? -19.528 2.391 1.300 1.00 91.50 389 GLY A O 1
ATOM 3139 N N . ALA A 1 390 ? -20.255 3.820 2.883 1.00 92.56 390 ALA A N 1
ATOM 3140 C CA . ALA A 1 390 ? -20.010 3.011 4.080 1.00 92.56 390 ALA A CA 1
ATOM 3141 C C . ALA A 1 390 ? -18.553 2.496 4.247 1.00 92.56 390 ALA A C 1
ATOM 3143 O O . ALA A 1 390 ? -18.358 1.287 4.394 1.00 92.56 390 ALA A O 1
ATOM 3144 N N . PRO A 1 391 ? -17.525 3.380 4.294 1.00 91.19 391 PRO A N 1
ATOM 3145 C CA . PRO A 1 391 ? -16.126 2.996 4.551 1.00 91.19 391 PRO A CA 1
ATOM 3146 C C . PRO A 1 391 ? -15.951 2.166 5.823 1.00 91.19 391 PRO A C 1
ATOM 3148 O O . PRO A 1 391 ? -15.071 1.312 5.904 1.00 91.19 391 PRO A O 1
ATOM 3151 N N . TYR A 1 392 ? -16.768 2.468 6.832 1.00 94.31 392 TYR A N 1
ATOM 3152 C CA . TYR A 1 392 ? -16.638 1.964 8.195 1.00 94.31 392 TYR A CA 1
ATOM 3153 C C . TYR A 1 392 ? -17.893 1.192 8.625 1.00 94.31 392 TYR A C 1
ATOM 3155 O O . TYR A 1 392 ? -18.290 1.229 9.784 1.00 94.31 392 TYR A O 1
ATOM 3163 N N . GLY A 1 393 ? -18.544 0.512 7.677 1.00 92.38 393 GLY A N 1
ATOM 3164 C CA . GLY A 1 393 ? -19.721 -0.316 7.935 1.00 92.38 393 GLY A CA 1
ATOM 3165 C C . GLY A 1 393 ? -21.064 0.400 7.758 1.00 92.38 393 GLY A C 1
ATOM 3166 O O . GLY A 1 393 ? -21.150 1.609 7.559 1.00 92.38 393 GLY A O 1
ATOM 3167 N N . SER A 1 394 ? -22.134 -0.396 7.788 1.00 94.75 394 SER A N 1
ATOM 3168 C CA . SER A 1 394 ? -23.522 0.008 7.493 1.00 94.75 394 SER A CA 1
ATOM 3169 C C . SER A 1 394 ? -24.465 -0.159 8.688 1.00 94.75 394 SER A C 1
ATOM 3171 O O . SER A 1 394 ? -25.691 -0.067 8.566 1.00 94.75 394 SER A O 1
ATOM 3173 N N . ARG A 1 395 ? -23.900 -0.440 9.863 1.00 97.69 395 ARG A N 1
ATOM 3174 C CA . ARG A 1 395 ? -24.610 -0.592 11.128 1.00 97.69 395 ARG A CA 1
ATOM 3175 C C . ARG A 1 395 ? -23.994 0.335 12.154 1.00 97.69 395 ARG A C 1
ATOM 3177 O O . ARG A 1 395 ? -22.802 0.614 12.116 1.00 97.69 395 ARG A O 1
ATOM 3184 N N . GLN A 1 396 ? -24.833 0.793 13.067 1.00 97.81 396 GLN A N 1
ATOM 3185 C CA . GLN A 1 396 ? -24.416 1.616 14.188 1.00 97.81 396 GLN A CA 1
ATOM 3186 C C . GLN A 1 396 ? -25.172 1.208 15.447 1.00 97.81 396 GLN A C 1
ATOM 3188 O O . GLN A 1 396 ? -26.242 0.598 15.379 1.00 97.81 396 GLN A O 1
ATOM 3193 N N . VAL A 1 397 ? -24.641 1.594 16.595 1.00 97.81 397 VAL A N 1
ATOM 3194 C CA . VAL A 1 397 ? -25.336 1.566 17.878 1.00 97.81 397 VAL A CA 1
ATOM 3195 C C . VAL A 1 397 ? -25.257 2.964 18.477 1.00 97.81 397 VAL A C 1
ATOM 3197 O O . VAL A 1 397 ? -24.199 3.593 18.479 1.00 97.81 397 VAL A O 1
ATOM 3200 N N . LEU A 1 398 ? -26.393 3.479 18.940 1.00 97.31 398 LEU A N 1
ATOM 3201 C CA . LEU A 1 398 ? -26.441 4.759 19.634 1.00 97.31 398 LEU A CA 1
ATOM 3202 C C . LEU A 1 398 ? -26.140 4.505 21.111 1.00 97.31 398 LEU A C 1
ATOM 3204 O O . LEU A 1 398 ? -26.952 3.889 21.798 1.00 97.31 398 LEU A O 1
ATOM 3208 N N . LEU A 1 399 ? -24.979 4.952 21.585 1.00 97.38 399 LEU A N 1
ATOM 3209 C CA . LEU A 1 399 ? -24.607 4.901 22.996 1.00 97.38 399 LEU A CA 1
ATOM 3210 C C . LEU A 1 399 ? -25.268 6.088 23.700 1.00 97.38 399 LEU A C 1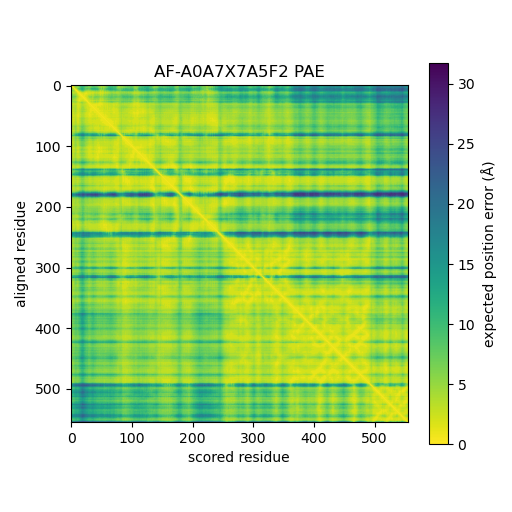
ATOM 3212 O O . LEU A 1 399 ? -24.948 7.225 23.353 1.00 97.38 399 LEU A O 1
ATOM 3216 N N . PRO A 1 400 ? -26.163 5.873 24.679 1.00 97.25 400 PRO A N 1
ATOM 3217 C CA . PRO A 1 400 ? -26.657 6.954 25.525 1.00 97.25 400 PRO A CA 1
ATOM 3218 C C . PRO A 1 400 ? -25.540 7.547 26.393 1.00 97.25 400 PRO A C 1
ATOM 3220 O O . PRO A 1 400 ? -24.559 6.871 26.700 1.00 97.25 400 PRO A O 1
ATOM 3223 N N . ALA A 1 401 ? -25.725 8.786 26.850 1.00 97.50 401 ALA A N 1
ATOM 3224 C CA . ALA A 1 401 ? -24.821 9.420 27.808 1.00 97.50 401 ALA A CA 1
ATOM 3225 C C . ALA A 1 401 ? -24.617 8.541 29.061 1.00 97.50 401 ALA A C 1
ATOM 3227 O O . ALA A 1 401 ? -25.570 7.976 29.604 1.00 97.50 401 ALA A O 1
ATOM 3228 N N . GLY A 1 402 ? -23.368 8.410 29.500 1.00 97.06 402 GLY A N 1
ATOM 3229 C CA . GLY A 1 402 ? -22.934 7.579 30.622 1.00 97.06 402 GLY A CA 1
ATOM 3230 C C . GLY A 1 402 ? -22.881 6.068 30.357 1.00 97.06 402 GLY A C 1
ATOM 3231 O O . GLY A 1 402 ? -22.477 5.328 31.253 1.00 97.06 402 GLY A O 1
ATOM 3232 N N . GLN A 1 403 ? -23.279 5.583 29.176 1.00 97.81 403 GLN A N 1
ATOM 3233 C CA . GLN A 1 403 ? -23.249 4.153 28.848 1.00 97.81 403 GLN A CA 1
ATOM 3234 C C . GLN A 1 403 ? -21.936 3.750 28.178 1.00 97.81 403 GLN A C 1
ATOM 3236 O O . GLN A 1 403 ? -21.340 4.517 27.418 1.00 97.81 403 GLN A O 1
ATOM 3241 N N . SER A 1 404 ? -21.521 2.508 28.435 1.00 98.00 404 SER A N 1
ATOM 3242 C CA . SER A 1 404 ? -20.318 1.910 27.862 1.00 98.00 404 SER A CA 1
ATOM 3243 C C . SER A 1 404 ? -20.640 0.628 27.100 1.00 98.00 404 SER A C 1
ATOM 3245 O O . SER A 1 404 ? -21.533 -0.126 27.486 1.00 98.00 404 SER A O 1
ATOM 3247 N N . VAL A 1 405 ? -19.847 0.344 26.074 1.00 98.50 405 VAL A N 1
ATOM 3248 C CA . VAL A 1 405 ? -19.783 -0.963 25.407 1.00 98.50 405 VAL A CA 1
ATOM 3249 C C . VAL A 1 405 ? -18.336 -1.433 25.357 1.00 98.50 405 VAL A C 1
ATOM 3251 O O . VAL A 1 405 ? -17.411 -0.620 25.419 1.00 98.50 405 VAL A O 1
ATOM 3254 N N . GLU A 1 406 ? -18.132 -2.743 25.256 1.00 98.25 406 GLU A N 1
ATOM 3255 C CA . GLU A 1 406 ? -16.792 -3.329 25.304 1.00 98.25 406 GLU A CA 1
ATOM 3256 C C . GLU A 1 406 ? -16.576 -4.405 24.246 1.00 98.25 406 GLU A C 1
ATOM 3258 O O . GLU A 1 406 ? -17.517 -5.072 23.816 1.00 98.25 406 GLU A O 1
ATOM 3263 N N . ILE A 1 407 ? -15.319 -4.616 23.877 1.00 98.00 407 ILE A N 1
ATOM 3264 C CA . ILE A 1 407 ? -14.889 -5.702 23.003 1.00 98.00 407 ILE A CA 1
ATOM 3265 C C . ILE A 1 407 ? -13.455 -6.111 23.342 1.00 98.00 407 ILE A C 1
ATOM 3267 O O . ILE A 1 407 ? -12.635 -5.261 23.680 1.00 98.00 407 ILE A O 1
ATOM 3271 N N . ASP A 1 408 ? -13.143 -7.403 23.220 1.00 96.25 408 ASP A N 1
ATOM 3272 C CA . ASP A 1 408 ? -11.768 -7.896 23.330 1.00 96.25 408 ASP A CA 1
ATOM 3273 C C . ASP A 1 408 ? -11.190 -8.182 21.933 1.00 96.25 408 ASP A C 1
ATOM 3275 O O . ASP A 1 408 ? -11.757 -8.970 21.158 1.00 96.25 408 ASP A O 1
ATOM 3279 N N . LEU A 1 409 ? -10.071 -7.535 21.595 1.00 96.62 409 LEU A N 1
ATOM 3280 C CA . LEU A 1 409 ? -9.428 -7.621 20.279 1.00 96.62 409 LEU A CA 1
ATOM 3281 C C . LEU A 1 409 ? -7.908 -7.752 20.377 1.00 96.62 409 LEU A C 1
ATOM 3283 O O . LEU A 1 409 ? -7.297 -7.082 21.208 1.00 96.62 409 LEU A O 1
ATOM 3287 N N . PRO A 1 410 ? -7.293 -8.584 19.519 1.00 95.06 410 PRO A N 1
ATOM 3288 C CA . PRO A 1 410 ? -5.850 -8.662 19.441 1.00 95.06 410 PRO A CA 1
ATOM 3289 C C . PRO A 1 410 ? -5.272 -7.604 18.507 1.00 95.06 410 PRO A C 1
ATOM 3291 O O . PRO A 1 410 ? -5.775 -7.467 17.400 1.00 95.06 410 PRO A O 1
ATOM 3294 N N . GLY A 1 411 ? -4.202 -6.912 18.893 1.00 95.56 411 GLY A N 1
ATOM 3295 C CA . GLY A 1 411 ? -3.539 -5.962 17.996 1.00 95.56 411 GLY A CA 1
ATOM 3296 C C . GLY A 1 411 ? -2.478 -5.105 18.673 1.00 95.56 411 GLY A C 1
ATOM 3297 O O . GLY A 1 411 ? -2.358 -5.102 19.891 1.00 95.56 411 GLY A O 1
ATOM 3298 N N . THR A 1 412 ? -1.710 -4.378 17.866 1.00 95.06 412 THR A N 1
ATOM 3299 C CA . THR A 1 412 ? -0.781 -3.319 18.300 1.00 95.06 412 THR A CA 1
ATOM 3300 C C . THR A 1 412 ? -1.407 -1.933 18.252 1.00 95.06 412 THR A C 1
ATOM 3302 O O . THR A 1 412 ? -0.920 -0.993 18.873 1.00 95.06 412 THR A O 1
ATOM 3305 N N . ASP A 1 413 ? -2.455 -1.769 17.453 1.00 96.94 413 ASP A N 1
ATOM 3306 C CA . ASP A 1 413 ? -3.097 -0.486 17.228 1.00 96.94 413 ASP A CA 1
ATOM 3307 C C . ASP A 1 413 ? -4.594 -0.712 17.013 1.00 96.94 413 ASP A C 1
ATOM 3309 O O . ASP A 1 413 ? -5.027 -1.763 16.522 1.00 96.94 413 ASP A O 1
ATOM 3313 N N . PHE A 1 414 ? -5.398 0.291 17.353 1.00 98.38 414 PHE A N 1
ATOM 3314 C CA . PHE A 1 414 ? -6.845 0.265 17.172 1.00 98.38 414 PHE A CA 1
ATOM 3315 C C . PHE A 1 414 ? -7.337 1.568 16.560 1.00 98.38 414 PHE A C 1
ATOM 3317 O O . PHE A 1 414 ? -6.673 2.597 16.626 1.00 98.38 414 PHE A O 1
ATOM 3324 N N . SER A 1 415 ? -8.523 1.546 15.967 1.00 98.44 415 SER A N 1
ATOM 3325 C CA . SER A 1 415 ? -9.206 2.767 15.556 1.00 98.44 415 SER A CA 1
ATOM 3326 C C . SER A 1 415 ? -10.699 2.647 15.795 1.00 98.44 415 SER A C 1
ATOM 3328 O O . SER A 1 415 ? -11.337 1.715 15.307 1.00 98.44 415 SER A O 1
ATOM 3330 N N . ILE A 1 416 ? -11.251 3.576 16.573 1.00 98.62 416 ILE A N 1
ATOM 3331 C CA . ILE A 1 416 ? -12.677 3.596 16.900 1.00 98.62 416 ILE A CA 1
ATOM 3332 C C . ILE A 1 416 ? -13.412 4.341 15.801 1.00 98.62 416 ILE A C 1
ATOM 3334 O O . ILE A 1 416 ? -13.112 5.509 15.563 1.00 98.62 416 ILE A O 1
ATOM 3338 N N . ALA A 1 417 ? -14.371 3.676 15.157 1.00 98.50 417 ALA A N 1
ATOM 3339 C CA . ALA A 1 417 ? -15.194 4.254 14.106 1.00 98.50 417 ALA A CA 1
ATOM 3340 C C . ALA A 1 417 ? -16.560 4.678 14.654 1.00 98.50 417 ALA A C 1
ATOM 3342 O O . ALA A 1 417 ? -17.246 3.899 15.317 1.00 98.50 417 ALA A O 1
ATOM 3343 N N . TYR A 1 418 ? -16.965 5.906 14.360 1.00 98.19 418 TYR A N 1
ATOM 3344 C CA . TYR A 1 418 ? -18.162 6.560 14.886 1.00 98.19 418 TYR A CA 1
ATOM 3345 C C . TYR A 1 418 ? -18.772 7.492 13.830 1.00 98.19 418 TYR A C 1
ATOM 3347 O O . TYR A 1 418 ? -18.223 7.644 12.742 1.00 98.19 418 TYR A O 1
ATOM 3355 N N . VAL A 1 419 ? -19.917 8.105 14.121 1.00 97.44 419 VAL A N 1
ATOM 3356 C CA . VAL A 1 419 ? -20.546 9.106 13.243 1.00 97.44 419 VAL A CA 1
ATOM 3357 C C . VAL A 1 419 ? -20.556 10.448 13.955 1.00 97.44 419 VAL A C 1
ATOM 3359 O O . VAL A 1 419 ? -21.084 10.544 15.064 1.00 97.44 419 VAL A O 1
ATOM 3362 N N . ASP A 1 420 ? -19.975 11.472 13.326 1.00 97.44 420 ASP A N 1
ATOM 3363 C CA . ASP A 1 420 ? -20.103 12.844 13.813 1.00 97.44 420 ASP A CA 1
ATOM 3364 C C . ASP A 1 420 ? -21.570 13.304 13.689 1.00 97.44 420 ASP A C 1
ATOM 3366 O O . ASP A 1 420 ? -22.252 12.966 12.723 1.00 97.44 420 ASP A O 1
ATOM 3370 N N . GLN A 1 421 ? -22.072 14.073 14.657 1.00 95.56 421 GLN A N 1
ATOM 3371 C CA . GLN A 1 421 ? -23.423 14.647 14.692 1.00 95.56 421 GLN A CA 1
ATOM 3372 C C . GLN A 1 421 ? -23.388 16.039 15.331 1.00 95.56 421 GLN A C 1
ATOM 3374 O O . GLN A 1 421 ? -22.650 16.255 16.285 1.00 95.56 421 GLN A O 1
ATOM 3379 N N . ALA A 1 422 ? -24.225 16.977 14.875 1.00 94.88 422 ALA A N 1
ATOM 3380 C CA . ALA A 1 422 ? -24.237 18.353 15.397 1.00 94.88 422 ALA A CA 1
ATOM 3381 C C . ALA A 1 422 ? -24.382 18.432 16.927 1.00 94.88 422 ALA A C 1
ATOM 3383 O O . ALA A 1 422 ? -23.689 19.206 17.583 1.00 94.88 422 ALA A O 1
ATOM 3384 N N . GLU A 1 423 ? -25.224 17.569 17.497 1.00 94.00 423 GLU A N 1
ATOM 3385 C CA . GLU A 1 423 ? -25.463 17.483 18.940 1.00 94.00 423 GLU A CA 1
ATOM 3386 C C . GLU A 1 423 ? -24.685 16.338 19.620 1.00 94.00 423 GLU A C 1
ATOM 3388 O O . GLU A 1 423 ? -25.002 15.980 20.757 1.00 94.00 423 GLU A O 1
ATOM 3393 N N . GLY A 1 424 ? -23.683 15.761 18.946 1.00 93.31 424 GLY A N 1
ATOM 3394 C CA . GLY A 1 424 ? -22.871 14.652 19.451 1.00 93.31 424 GLY A CA 1
ATOM 3395 C C . GLY A 1 424 ? -22.090 15.001 20.723 1.00 93.31 424 GLY A C 1
ATOM 3396 O O . GLY A 1 424 ? -21.712 16.152 20.951 1.00 93.31 424 GLY A O 1
ATOM 3397 N N . GLY A 1 425 ? -21.871 14.000 21.577 1.00 93.25 425 GLY A N 1
ATOM 3398 C CA . GLY A 1 425 ? -21.051 14.128 22.788 1.00 93.25 425 GLY A CA 1
ATOM 3399 C C . GLY A 1 425 ? -19.576 13.813 22.566 1.00 93.25 425 GLY A C 1
ATOM 3400 O O . GLY A 1 425 ? -19.076 13.809 21.441 1.00 93.25 425 GLY A O 1
ATOM 3401 N N . THR A 1 426 ? -18.889 13.476 23.650 1.00 98.00 426 THR A N 1
ATOM 3402 C CA . THR A 1 426 ? -17.522 12.949 23.638 1.00 98.00 426 THR A CA 1
ATOM 3403 C C . THR A 1 426 ? -17.524 11.441 23.862 1.00 98.00 426 THR A C 1
ATOM 3405 O O . THR A 1 426 ? -18.183 10.929 24.772 1.00 98.00 426 THR A O 1
ATOM 3408 N N . LEU A 1 427 ? -16.746 10.728 23.049 1.00 98.44 427 LEU A N 1
ATOM 3409 C CA . LEU A 1 427 ? -16.381 9.338 23.284 1.00 98.44 427 LEU A CA 1
ATOM 3410 C C . LEU A 1 427 ? -15.105 9.278 24.120 1.00 98.44 427 LEU A C 1
ATOM 3412 O O . LEU A 1 427 ? -14.064 9.786 23.705 1.00 98.44 427 LEU A O 1
ATOM 3416 N N . ARG A 1 428 ? -15.171 8.606 25.268 1.00 98.69 428 ARG A N 1
ATOM 3417 C CA . ARG A 1 428 ? -13.993 8.153 26.008 1.00 98.69 428 ARG A CA 1
ATOM 3418 C C . ARG A 1 428 ? -13.687 6.716 25.633 1.00 98.69 428 ARG A C 1
ATOM 3420 O O . ARG A 1 428 ? -14.570 5.861 25.707 1.00 98.69 428 ARG A O 1
ATOM 3427 N N . VAL A 1 429 ? -12.439 6.451 25.270 1.00 98.62 429 VAL A N 1
ATOM 3428 C CA . VAL A 1 429 ? -11.962 5.108 24.947 1.00 98.62 429 VAL A CA 1
ATOM 3429 C C . VAL A 1 429 ? -10.869 4.712 25.919 1.00 98.62 429 VAL A C 1
ATOM 3431 O O . VAL A 1 429 ? -9.863 5.409 26.074 1.00 98.62 429 VAL A O 1
ATOM 3434 N N . GLU A 1 430 ? -11.074 3.569 26.553 1.00 98.62 430 GLU A N 1
ATOM 3435 C CA . GLU A 1 430 ? -10.144 2.952 27.484 1.00 98.62 430 GLU A CA 1
ATOM 3436 C C . GLU A 1 430 ? -9.631 1.648 26.865 1.00 98.62 430 GLU A C 1
ATOM 3438 O O . GLU A 1 430 ? -10.409 0.869 26.311 1.00 98.62 430 GLU A O 1
ATOM 3443 N N . VAL A 1 431 ? -8.323 1.416 26.950 1.00 98.12 431 VAL A N 1
ATOM 3444 C CA . VAL A 1 431 ? -7.679 0.155 26.561 1.00 98.12 431 VAL A CA 1
ATOM 3445 C C . VAL A 1 431 ? -7.078 -0.447 27.819 1.00 98.12 431 VAL A C 1
ATOM 3447 O O . VAL A 1 431 ? -6.239 0.184 28.462 1.00 98.12 431 VAL A O 1
ATOM 3450 N N . ASP A 1 432 ? -7.553 -1.634 28.189 1.00 95.62 432 ASP A N 1
ATOM 3451 C CA . ASP A 1 432 ? -7.200 -2.333 29.429 1.00 95.62 432 ASP A CA 1
ATOM 3452 C C . ASP A 1 432 ? -7.402 -1.459 30.683 1.00 95.62 432 ASP A C 1
ATOM 3454 O O . ASP A 1 432 ? -6.584 -1.436 31.600 1.00 95.62 432 ASP A O 1
ATOM 3458 N N . GLY A 1 433 ? -8.498 -0.690 30.702 1.00 95.81 433 GLY A N 1
ATOM 3459 C CA . GLY A 1 433 ? -8.858 0.202 31.811 1.00 95.81 433 GLY A CA 1
ATOM 3460 C C . GLY A 1 433 ? -8.052 1.503 31.885 1.00 95.81 433 GLY A C 1
ATOM 3461 O O . GLY A 1 433 ? -8.245 2.285 32.812 1.00 95.81 433 GLY A O 1
ATOM 3462 N N . VAL A 1 434 ? -7.162 1.759 30.923 1.00 97.00 434 VAL A N 1
ATOM 3463 C CA . VAL A 1 434 ? -6.415 3.017 30.818 1.00 97.00 434 VAL A CA 1
ATOM 3464 C C . VAL A 1 434 ? -7.049 3.886 29.744 1.00 97.00 434 VAL A C 1
ATOM 3466 O O . VAL A 1 434 ? -7.168 3.455 28.598 1.00 97.00 434 VAL A O 1
ATOM 3469 N N . GLU A 1 435 ? -7.420 5.120 30.082 1.00 98.12 435 GLU A N 1
ATOM 3470 C CA . GLU A 1 435 ? -7.897 6.094 29.097 1.00 98.12 435 GLU A CA 1
ATOM 3471 C C . GLU A 1 435 ? -6.817 6.352 28.036 1.00 98.12 435 GLU A C 1
ATOM 3473 O O . GLU A 1 435 ? -5.674 6.692 28.349 1.00 98.12 435 GLU A O 1
ATOM 3478 N N . ARG A 1 436 ? -7.182 6.167 26.765 1.00 97.88 436 ARG A N 1
ATOM 3479 C CA . ARG A 1 436 ? -6.289 6.373 25.616 1.00 97.88 436 ARG A CA 1
ATOM 3480 C C . ARG A 1 436 ? -6.770 7.456 24.665 1.00 97.88 436 ARG A C 1
ATOM 3482 O O . ARG A 1 436 ? -5.955 8.000 23.925 1.00 97.88 436 ARG A O 1
ATOM 3489 N N . LEU A 1 437 ? -8.069 7.747 24.654 1.00 97.75 437 LEU A N 1
ATOM 3490 C CA . LEU A 1 437 ? -8.653 8.716 23.738 1.00 97.75 437 LEU A CA 1
ATOM 3491 C C . LEU A 1 437 ? -9.890 9.383 24.348 1.00 97.75 437 LEU A C 1
ATOM 3493 O O . LEU A 1 437 ? -10.780 8.707 24.861 1.00 97.75 437 LEU A O 1
ATOM 3497 N N . LEU A 1 438 ? -9.961 10.704 24.197 1.00 97.94 438 LEU A N 1
ATOM 3498 C CA . LEU A 1 438 ? -11.168 11.512 24.341 1.00 97.94 438 LEU A CA 1
ATOM 3499 C C . LEU A 1 438 ? -11.451 12.161 22.987 1.00 97.94 438 LEU A C 1
ATOM 3501 O O . LEU A 1 438 ? -10.649 12.960 22.505 1.00 97.94 438 LEU A O 1
ATOM 3505 N N . GLN A 1 439 ? -12.560 11.785 22.357 1.00 97.94 439 GLN A N 1
ATOM 3506 C CA . GLN A 1 439 ? -12.877 12.183 20.991 1.00 97.94 439 GLN A CA 1
ATOM 3507 C C . GLN A 1 439 ? -14.250 12.860 20.926 1.00 97.94 439 GLN A C 1
ATOM 3509 O O . GLN A 1 439 ? -15.262 12.181 21.117 1.00 97.94 439 GLN A O 1
ATOM 3514 N N . PRO A 1 440 ? -14.324 14.172 20.635 1.00 97.69 440 PRO A N 1
ATOM 3515 C CA . PRO A 1 440 ? -15.599 14.808 20.332 1.00 97.69 440 PRO A CA 1
ATOM 3516 C C . PRO A 1 440 ? -16.210 14.194 19.068 1.00 97.69 440 PRO A C 1
ATOM 3518 O O . PRO A 1 440 ? -15.501 13.906 18.100 1.00 97.69 440 PRO A O 1
ATOM 3521 N N . THR A 1 441 ? -17.528 14.015 19.085 1.00 97.56 441 THR A N 1
ATOM 3522 C CA . THR A 1 441 ? -18.327 13.471 17.971 1.00 97.56 441 THR A CA 1
ATOM 3523 C C . THR A 1 441 ? -19.242 14.526 17.355 1.00 97.56 441 THR A C 1
ATOM 3525 O O . THR A 1 441 ? -20.255 14.211 16.745 1.00 97.56 441 THR A O 1
ATOM 3528 N N . ASN A 1 442 ? -18.911 15.800 17.546 1.00 96.69 442 ASN A N 1
ATOM 3529 C CA . ASN A 1 442 ? -19.627 16.948 16.997 1.00 96.69 442 ASN A CA 1
ATOM 3530 C C . ASN A 1 442 ? -18.719 17.861 16.169 1.00 96.69 442 ASN A C 1
ATOM 3532 O O . ASN A 1 442 ? -18.982 19.058 16.031 1.00 96.69 442 ASN A O 1
ATOM 3536 N N . VAL A 1 443 ? -17.651 17.300 15.602 1.00 95.62 443 VAL A N 1
ATOM 3537 C CA . VAL A 1 443 ? -16.714 18.049 14.767 1.00 95.62 443 VAL A CA 1
ATOM 3538 C C . VAL A 1 443 ? -17.101 17.859 13.308 1.00 95.62 443 VAL A C 1
ATOM 3540 O O . VAL A 1 443 ? -16.876 16.803 12.722 1.00 95.62 443 VAL A O 1
ATOM 3543 N N . ALA A 1 444 ? -17.685 18.895 12.709 1.00 95.19 444 ALA A N 1
ATOM 3544 C CA . ALA A 1 444 ? -18.000 18.875 11.288 1.00 95.19 444 ALA A CA 1
ATOM 3545 C C . ALA A 1 444 ? -16.723 18.880 10.433 1.00 95.19 444 ALA A C 1
ATOM 3547 O O . ALA A 1 444 ? -15.750 19.574 10.734 1.00 95.19 444 ALA A O 1
ATOM 3548 N N . PHE A 1 445 ? -16.756 18.150 9.322 1.00 95.75 445 PHE A N 1
ATOM 3549 C CA . PHE A 1 445 ? -15.824 18.321 8.218 1.00 95.75 445 PHE A CA 1
ATOM 3550 C C . PHE A 1 445 ? -16.299 19.474 7.331 1.00 95.75 445 PHE A C 1
ATOM 3552 O O . PHE A 1 445 ? -17.426 19.449 6.841 1.00 95.75 445 PHE A O 1
ATOM 3559 N N . THR A 1 446 ? -15.446 20.471 7.102 1.00 94.62 446 THR A N 1
ATOM 3560 C CA . THR A 1 446 ? -15.750 21.567 6.173 1.00 94.62 446 THR A CA 1
ATOM 3561 C C . THR A 1 446 ? -15.327 21.170 4.766 1.00 94.62 446 THR A C 1
ATOM 3563 O O . THR A 1 446 ? -14.133 21.149 4.461 1.00 94.62 446 THR A O 1
ATOM 3566 N N . ALA A 1 447 ? -16.304 20.877 3.913 1.00 91.56 447 ALA A N 1
ATOM 3567 C CA . ALA A 1 447 ? -16.065 20.565 2.512 1.00 91.56 447 ALA A CA 1
ATOM 3568 C C . ALA A 1 447 ? -15.552 21.788 1.734 1.00 91.56 447 ALA A C 1
ATOM 3570 O O . ALA A 1 447 ? -15.684 22.942 2.147 1.00 91.56 447 ALA A O 1
ATOM 3571 N N . SER A 1 448 ? -14.985 21.533 0.560 1.00 87.69 448 SER A N 1
ATOM 3572 C CA . SER A 1 448 ? -14.430 22.537 -0.356 1.00 87.69 448 SER A CA 1
ATOM 3573 C C . SER A 1 448 ? -15.410 23.647 -0.763 1.00 87.69 448 SER A C 1
ATOM 3575 O O . SER A 1 448 ? -14.985 24.773 -1.018 1.00 87.69 448 SER A O 1
ATOM 3577 N N . ASN A 1 449 ? -16.713 23.359 -0.782 1.00 87.56 449 ASN A N 1
ATOM 3578 C CA . ASN A 1 449 ? -17.793 24.319 -1.041 1.00 87.56 449 ASN A CA 1
ATOM 3579 C C . ASN A 1 449 ? -18.220 25.130 0.208 1.00 87.56 449 ASN A C 1
ATOM 3581 O O . ASN A 1 449 ? -19.123 25.959 0.110 1.00 87.56 449 ASN A O 1
ATOM 3585 N N . GLY A 1 450 ? -17.599 24.894 1.369 1.00 89.50 450 GLY A N 1
ATOM 3586 C CA . GLY A 1 450 ? -17.930 25.518 2.653 1.00 89.50 450 GLY A CA 1
ATOM 3587 C C . GLY A 1 450 ? -19.034 24.814 3.449 1.00 89.50 450 GLY A C 1
ATOM 3588 O O . GLY A 1 450 ? -19.375 25.273 4.537 1.00 89.50 450 GLY A O 1
ATOM 3589 N N . GLU A 1 451 ? -19.594 23.714 2.942 1.00 91.81 451 GLU A N 1
ATOM 3590 C CA . GLU A 1 451 ? -20.611 22.923 3.636 1.00 91.81 451 GLU A CA 1
ATOM 3591 C C . GLU A 1 451 ? -20.014 22.221 4.865 1.00 91.81 451 GLU A C 1
ATOM 3593 O O . GLU A 1 451 ? -18.977 21.561 4.778 1.00 91.81 451 GLU A O 1
ATOM 3598 N N . ALA A 1 452 ? -20.680 22.353 6.013 1.00 94.50 452 ALA A N 1
ATOM 3599 C CA . ALA A 1 452 ? -20.335 21.625 7.228 1.00 94.50 452 ALA A CA 1
ATOM 3600 C C . ALA A 1 452 ? -21.011 20.247 7.215 1.00 94.50 452 ALA A C 1
ATOM 3602 O O . ALA A 1 452 ? -22.238 20.152 7.242 1.00 94.50 452 ALA A O 1
ATOM 3603 N N . LEU A 1 453 ? -20.208 19.184 7.190 1.00 94.81 453 LEU A N 1
ATOM 3604 C CA . LEU A 1 453 ? -20.669 17.804 7.088 1.00 94.81 453 LEU A CA 1
ATOM 3605 C C . LEU A 1 453 ? -20.378 17.019 8.369 1.00 94.81 453 LEU A C 1
ATOM 3607 O O . LEU A 1 453 ? -19.236 16.920 8.815 1.00 94.81 453 LEU A O 1
ATOM 3611 N N . TYR A 1 454 ? -21.417 16.401 8.916 1.00 95.19 454 TYR A N 1
ATOM 3612 C CA . TYR A 1 454 ? -21.346 15.468 10.038 1.00 95.19 454 TYR A CA 1
ATOM 3613 C C . TYR A 1 454 ? -21.472 14.049 9.476 1.00 95.19 454 TYR A C 1
ATOM 3615 O O . TYR A 1 454 ? -22.532 13.669 8.985 1.00 95.19 454 TYR A O 1
ATOM 3623 N N . LEU A 1 455 ? -20.362 13.311 9.436 1.00 95.25 455 LEU A N 1
ATOM 3624 C CA . LEU A 1 455 ? -20.216 12.091 8.633 1.00 95.25 455 LEU A CA 1
ATOM 3625 C C . LEU A 1 455 ? -19.456 10.999 9.397 1.00 95.25 455 LEU A C 1
ATOM 3627 O O . LEU A 1 455 ? -18.925 11.247 10.482 1.00 95.25 455 LEU A O 1
ATOM 3631 N N . GLU A 1 456 ? -19.391 9.784 8.847 1.00 95.81 456 GLU A N 1
ATOM 3632 C CA . GLU A 1 456 ? -18.633 8.701 9.474 1.00 95.81 456 GLU A CA 1
ATOM 3633 C C . GLU A 1 456 ? -17.131 8.999 9.599 1.00 95.81 456 GLU A C 1
ATOM 3635 O O . GLU A 1 456 ? -16.445 9.438 8.674 1.00 95.81 456 GLU A O 1
ATOM 3640 N N . ASN A 1 457 ? -16.598 8.735 10.782 1.00 97.19 457 ASN A N 1
ATOM 3641 C CA . ASN A 1 457 ? -15.263 9.107 11.198 1.00 97.19 457 ASN A CA 1
ATOM 3642 C C . ASN A 1 457 ? -14.595 7.956 11.941 1.00 97.19 457 ASN A C 1
ATOM 3644 O O . ASN A 1 457 ? -15.243 6.988 12.340 1.00 97.19 457 ASN A O 1
ATOM 3648 N N . ARG A 1 458 ? -13.280 8.050 12.100 1.00 97.62 458 ARG A N 1
ATOM 3649 C CA . ARG A 1 458 ? -12.514 7.130 12.922 1.00 97.62 458 ARG A CA 1
ATOM 3650 C C . ARG A 1 458 ? -11.275 7.809 13.492 1.00 97.62 458 ARG A C 1
ATOM 3652 O O . ARG A 1 458 ? -10.739 8.733 12.877 1.00 97.62 458 ARG A O 1
ATOM 3659 N N . ARG A 1 459 ? -10.820 7.339 14.651 1.00 98.19 459 ARG A N 1
ATOM 3660 C CA . ARG A 1 459 ? -9.660 7.903 15.353 1.00 98.19 459 ARG A CA 1
ATOM 3661 C C . ARG A 1 459 ? -8.733 6.809 15.861 1.00 98.19 459 ARG A C 1
ATOM 3663 O O . ARG A 1 459 ? -9.200 5.871 16.511 1.00 98.19 459 ARG A O 1
ATOM 3670 N N . GLY A 1 460 ? -7.441 6.943 15.564 1.00 97.44 460 GLY A N 1
ATOM 3671 C CA . GLY A 1 460 ? -6.415 5.964 15.913 1.00 97.44 460 GLY A CA 1
ATOM 3672 C C . GLY A 1 460 ? -5.998 5.996 17.387 1.00 97.44 460 GLY A C 1
ATOM 3673 O O . GLY A 1 460 ? -5.909 7.053 18.008 1.00 97.44 460 GLY A O 1
ATOM 3674 N N . ILE A 1 461 ? -5.698 4.817 17.928 1.00 98.00 461 ILE A N 1
ATOM 3675 C CA . ILE A 1 461 ? -5.037 4.576 19.211 1.00 98.00 461 ILE A CA 1
ATOM 3676 C C . ILE A 1 461 ? -3.832 3.690 18.902 1.00 98.00 461 ILE A C 1
ATOM 3678 O O . ILE A 1 461 ? -4.000 2.516 18.570 1.00 98.00 461 ILE A O 1
ATOM 3682 N N . LEU A 1 462 ? -2.635 4.272 18.953 1.00 95.50 462 LEU A N 1
ATOM 3683 C CA . LEU A 1 462 ? -1.428 3.673 18.383 1.00 95.50 462 LEU A CA 1
ATOM 3684 C C . LEU A 1 462 ? -0.399 3.279 19.444 1.00 95.50 462 LEU A C 1
ATOM 3686 O O . LEU A 1 462 ? -0.405 3.810 20.558 1.00 95.50 462 LEU A O 1
ATOM 3690 N N . GLY A 1 463 ? 0.532 2.406 19.061 1.00 92.56 463 GLY A N 1
ATOM 3691 C CA . GLY A 1 463 ? 1.702 2.062 19.871 1.00 92.56 463 GLY A CA 1
ATOM 3692 C C . GLY A 1 463 ? 1.359 1.234 21.107 1.00 92.56 463 GLY A C 1
ATOM 3693 O O . GLY A 1 463 ? 1.986 1.396 22.157 1.00 92.56 463 GLY A O 1
ATOM 3694 N N . ILE A 1 464 ? 0.349 0.374 20.996 1.00 94.62 464 ILE A N 1
ATOM 3695 C CA . ILE A 1 464 ? -0.008 -0.582 22.035 1.00 94.62 464 ILE A CA 1
ATOM 3696 C C . ILE A 1 464 ? 0.860 -1.835 21.849 1.00 94.62 464 ILE A C 1
ATOM 3698 O O . ILE A 1 464 ? 1.110 -2.268 20.719 1.00 94.62 464 ILE A O 1
ATOM 3702 N N . PRO A 1 465 ? 1.378 -2.414 22.940 1.00 93.06 465 PRO A N 1
ATOM 3703 C CA . PRO A 1 465 ? 2.103 -3.667 22.848 1.00 93.06 465 PRO A CA 1
ATOM 3704 C C . PRO A 1 465 ? 1.139 -4.776 22.343 1.00 93.06 465 PRO A C 1
ATOM 3706 O O . PRO A 1 465 ? 0.049 -4.886 22.880 1.00 93.06 465 PRO A O 1
ATOM 3709 N N . TYR A 1 466 ? 1.494 -5.562 21.310 1.00 93.81 466 TYR A N 1
ATOM 3710 C CA . TYR A 1 466 ? 0.658 -6.661 20.783 1.00 93.81 466 TYR A CA 1
ATOM 3711 C C . TYR A 1 466 ? 0.230 -7.724 21.812 1.00 93.81 466 TYR A C 1
ATOM 3713 O O . TYR A 1 466 ? 0.984 -8.617 22.212 1.00 93.81 466 TYR A O 1
ATOM 3721 N N . GLY A 1 467 ? -1.072 -7.762 22.051 1.00 94.19 467 GLY A N 1
ATOM 3722 C CA . GLY A 1 467 ? -1.751 -8.899 22.649 1.00 94.19 467 GLY A CA 1
ATOM 3723 C C . GLY A 1 467 ? -3.252 -8.709 22.588 1.00 94.19 467 GLY 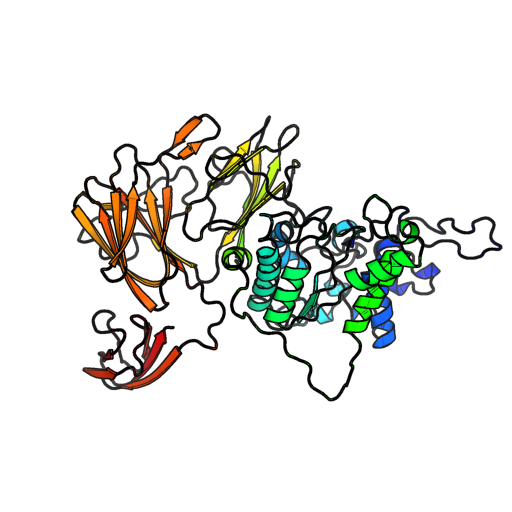A C 1
ATOM 3724 O O . GLY A 1 467 ? -3.755 -8.006 21.717 1.00 94.19 467 GLY A O 1
ATOM 3725 N N . LEU A 1 468 ? -3.978 -9.376 23.480 1.00 96.00 468 LEU A N 1
ATOM 3726 C CA . LEU A 1 468 ? -5.431 -9.314 23.568 1.00 96.00 468 LEU A CA 1
ATOM 3727 C C . LEU A 1 468 ? -5.869 -8.183 24.505 1.00 96.00 468 LEU A C 1
ATOM 3729 O O . LEU A 1 468 ? -5.783 -8.318 25.726 1.00 96.00 468 LEU A O 1
ATOM 3733 N N . HIS A 1 469 ? -6.443 -7.121 23.953 1.00 96.88 469 HIS A N 1
ATOM 3734 C CA . HIS A 1 469 ? -6.832 -5.931 24.706 1.00 96.88 469 HIS A CA 1
ATOM 3735 C C . HIS A 1 469 ? -8.337 -5.843 24.906 1.00 96.88 469 HIS A C 1
ATOM 3737 O O . HIS A 1 469 ? -9.105 -6.154 23.996 1.00 96.88 469 HIS A O 1
ATOM 3743 N N . THR A 1 470 ? -8.756 -5.384 26.082 1.00 97.31 470 THR A N 1
ATOM 3744 C CA . THR A 1 470 ? -10.142 -4.990 26.334 1.00 97.31 470 THR A CA 1
ATOM 3745 C C . THR A 1 470 ? -10.307 -3.520 25.986 1.00 97.31 470 THR A C 1
ATOM 3747 O O . THR A 1 470 ? -9.726 -2.647 26.628 1.00 97.31 470 THR A O 1
ATOM 3750 N N . ILE A 1 471 ? -11.120 -3.245 24.972 1.00 98.44 471 ILE A N 1
ATOM 3751 C CA . ILE A 1 471 ? -11.442 -1.895 24.521 1.00 98.44 471 ILE A CA 1
ATOM 3752 C C . ILE A 1 471 ? -12.821 -1.541 25.051 1.00 98.44 471 ILE A C 1
ATOM 3754 O O . ILE A 1 471 ? -13.806 -2.204 24.722 1.00 98.44 471 ILE A O 1
ATOM 3758 N N . ARG A 1 472 ? -12.897 -0.475 25.844 1.00 98.62 472 ARG A N 1
ATOM 3759 C CA . ARG A 1 472 ? -14.146 0.069 26.374 1.00 98.62 472 ARG A CA 1
ATOM 3760 C C . ARG A 1 472 ? -14.404 1.437 25.772 1.00 98.62 472 ARG A C 1
ATOM 3762 O O . ARG A 1 472 ? -13.561 2.322 25.863 1.00 98.62 472 ARG A O 1
ATOM 3769 N N . VAL A 1 473 ? -15.586 1.621 25.195 1.00 98.69 473 VAL A N 1
ATOM 3770 C CA . VAL A 1 473 ? -16.027 2.891 24.611 1.00 98.69 473 VAL A CA 1
ATOM 3771 C C . VAL A 1 473 ? -17.209 3.412 25.414 1.00 98.69 473 VAL A C 1
ATOM 3773 O O . VAL A 1 473 ? -18.200 2.703 25.574 1.00 98.69 473 VAL A O 1
ATOM 3776 N N . THR A 1 474 ? -17.108 4.640 25.917 1.00 98.62 474 THR A N 1
ATOM 3777 C CA . THR A 1 474 ? -18.126 5.288 26.753 1.00 98.62 474 THR A CA 1
ATOM 3778 C C . THR A 1 474 ? -18.549 6.610 26.129 1.00 98.62 474 THR A C 1
ATOM 3780 O O . THR A 1 474 ? -17.695 7.441 25.829 1.00 98.62 474 THR A O 1
ATOM 3783 N N . ALA A 1 475 ? -19.853 6.831 25.969 1.00 98.31 475 ALA A N 1
ATOM 3784 C CA . ALA A 1 475 ? -20.378 8.159 25.659 1.00 98.31 475 ALA A CA 1
ATOM 3785 C C . ALA A 1 475 ? -20.515 8.944 26.969 1.00 98.31 475 ALA A C 1
ATOM 3787 O O . ALA A 1 475 ? -21.124 8.450 27.914 1.00 98.31 475 ALA A O 1
ATOM 3788 N N . LEU A 1 476 ? -19.914 10.129 27.060 1.00 97.94 476 LEU A N 1
ATOM 3789 C CA . LEU A 1 476 ? -19.859 10.895 28.306 1.00 97.94 476 LEU A CA 1
ATOM 3790 C C . LEU A 1 476 ? -21.145 11.712 28.523 1.00 97.94 476 LEU A C 1
ATOM 3792 O O . LEU A 1 476 ? -22.135 11.195 29.034 1.00 97.94 476 LEU A O 1
ATOM 3796 N N . GLU A 1 477 ? -21.141 12.985 28.140 1.00 96.50 477 GLU A N 1
ATOM 3797 C CA . GLU A 1 477 ? -22.217 13.943 28.417 1.00 96.50 477 GLU A CA 1
ATOM 3798 C C . GLU A 1 477 ? -23.448 13.824 27.508 1.00 96.50 477 GLU A C 1
ATOM 3800 O O . GLU A 1 477 ? -24.552 14.186 27.916 1.00 96.50 477 GLU A O 1
ATOM 3805 N N . ARG A 1 478 ? -23.286 13.338 26.275 1.00 96.69 478 ARG A N 1
ATOM 3806 C CA . ARG A 1 478 ? -24.362 13.230 25.278 1.00 96.69 478 ARG A CA 1
ATOM 3807 C C . ARG A 1 478 ? -24.246 11.927 24.491 1.00 96.69 478 ARG A C 1
ATOM 3809 O O . ARG A 1 478 ? -23.173 11.322 24.500 1.00 96.69 478 ARG A O 1
ATOM 3816 N N . PRO A 1 479 ? -25.323 11.487 23.814 1.00 96.38 479 PRO A N 1
ATOM 3817 C CA . PRO A 1 479 ? -25.265 10.289 22.998 1.00 96.38 479 PRO A CA 1
ATOM 3818 C C . PRO A 1 479 ? -24.217 10.372 21.884 1.00 96.38 479 PRO A C 1
ATOM 3820 O O . PRO A 1 479 ? -23.946 11.448 21.351 1.00 96.38 479 PRO A O 1
ATOM 3823 N N . ALA A 1 480 ? -23.669 9.218 21.511 1.00 97.19 480 ALA A N 1
ATOM 3824 C CA . ALA A 1 480 ? -22.725 9.085 20.407 1.00 97.19 480 ALA A CA 1
ATOM 3825 C C . ALA A 1 480 ? -23.049 7.840 19.573 1.00 97.19 480 ALA A C 1
ATOM 3827 O O . ALA A 1 480 ? -23.408 6.790 20.110 1.00 97.19 480 ALA A O 1
ATOM 3828 N N . ALA A 1 481 ? -22.932 7.952 18.253 1.00 97.19 481 ALA A N 1
ATOM 3829 C CA . ALA A 1 481 ? -23.164 6.844 17.334 1.00 97.19 481 ALA A CA 1
ATOM 3830 C C . ALA A 1 481 ? -21.854 6.101 17.053 1.00 97.19 481 ALA A C 1
ATOM 3832 O O . ALA A 1 481 ? -20.945 6.653 16.437 1.00 97.19 481 ALA A O 1
ATOM 3833 N N . LEU A 1 482 ? -21.765 4.846 17.491 1.00 98.31 482 LEU A N 1
ATOM 3834 C CA . LEU A 1 482 ? -20.611 3.975 17.273 1.00 98.31 482 LEU A CA 1
ATOM 3835 C C . LEU A 1 482 ? -20.871 3.038 16.087 1.00 98.31 482 LEU A C 1
ATOM 3837 O O . LEU A 1 482 ? -21.933 2.420 16.016 1.00 98.31 482 LEU A O 1
ATOM 3841 N N . LEU A 1 483 ? -19.892 2.900 15.193 1.00 98.56 483 LEU A N 1
ATOM 3842 C CA . LEU A 1 483 ? -19.930 1.985 14.043 1.00 98.56 483 LEU A CA 1
ATOM 3843 C C . LEU A 1 483 ? -19.194 0.674 14.321 1.00 98.56 483 LEU A C 1
ATOM 3845 O O . LEU A 1 483 ? -19.634 -0.398 13.908 1.00 98.56 483 LEU A O 1
ATOM 3849 N N . GLY A 1 484 ? -18.072 0.749 15.035 1.00 98.38 484 GLY A N 1
ATOM 3850 C CA . GLY A 1 484 ? -17.240 -0.409 15.332 1.00 98.38 484 GLY A CA 1
ATOM 3851 C C . GLY A 1 484 ? -15.799 -0.015 15.592 1.00 98.38 484 GLY A C 1
ATOM 3852 O O . GLY A 1 484 ? -15.501 1.107 16.004 1.00 98.38 484 GLY A O 1
ATOM 3853 N N . VAL A 1 485 ? -14.898 -0.960 15.359 1.00 98.62 485 VAL A N 1
ATOM 3854 C CA . VAL A 1 485 ? -13.471 -0.798 15.626 1.00 98.62 485 VAL A CA 1
ATOM 3855 C C . VAL A 1 485 ? -12.641 -1.496 14.558 1.00 98.62 485 VAL A C 1
ATOM 3857 O O . VAL A 1 485 ? -12.960 -2.602 14.117 1.00 98.62 485 VAL A O 1
ATOM 3860 N N . PHE A 1 486 ? -11.556 -0.846 14.156 1.00 98.38 486 PHE A N 1
ATOM 3861 C CA . PHE A 1 486 ? -10.463 -1.492 13.451 1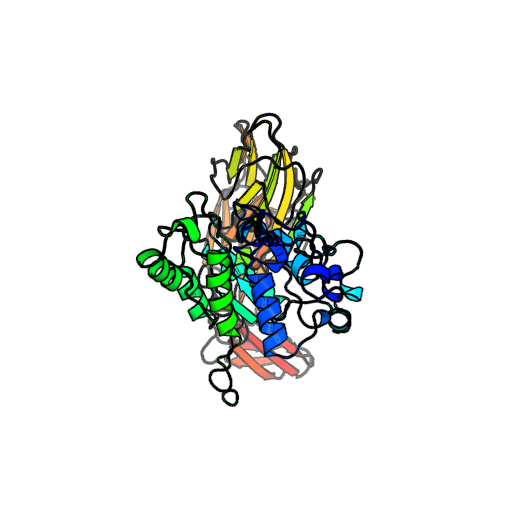.00 98.38 486 PHE A CA 1
ATOM 3862 C C . PHE A 1 486 ? -9.408 -1.939 14.448 1.00 98.38 486 PHE A C 1
ATOM 3864 O O . PHE A 1 486 ? -9.071 -1.195 15.369 1.00 98.38 486 PHE A O 1
ATOM 3871 N N . SER A 1 487 ? -8.855 -3.122 14.228 1.00 97.88 487 SER A N 1
ATOM 3872 C CA . SER A 1 487 ? -7.638 -3.566 14.892 1.00 97.88 487 SER A CA 1
ATOM 3873 C C . SER A 1 487 ? -6.545 -3.786 13.860 1.00 97.88 487 SER A C 1
ATOM 3875 O O . SER A 1 487 ? -6.836 -4.179 12.730 1.00 97.88 487 SER A O 1
ATOM 3877 N N . TYR A 1 488 ? -5.302 -3.507 14.232 1.00 97.00 488 TYR A N 1
ATOM 3878 C CA . TYR A 1 488 ? -4.141 -3.671 13.374 1.00 97.00 488 TYR A CA 1
ATOM 3879 C C . TYR A 1 488 ? -3.088 -4.502 14.106 1.00 97.00 488 TYR A C 1
ATOM 3881 O O . TYR A 1 488 ? -2.785 -4.238 15.267 1.00 97.00 488 TYR A O 1
ATOM 3889 N N . ASP A 1 489 ? -2.493 -5.470 13.411 1.00 93.94 489 ASP A N 1
ATOM 3890 C CA . ASP A 1 489 ? -1.192 -6.034 13.779 1.00 93.94 489 ASP A CA 1
ATOM 3891 C C . ASP A 1 489 ? -0.117 -5.403 12.891 1.00 93.94 489 ASP A C 1
ATOM 3893 O O . ASP A 1 489 ? 0.120 -5.839 11.761 1.00 93.94 489 ASP A O 1
ATOM 3897 N N . THR A 1 490 ? 0.529 -4.352 13.395 1.00 92.50 490 THR A N 1
ATOM 3898 C CA . THR A 1 490 ? 1.548 -3.612 12.646 1.00 92.50 490 THR A CA 1
ATOM 3899 C C . THR A 1 490 ? 2.941 -4.207 12.802 1.00 92.50 490 THR A C 1
ATOM 3901 O O . THR A 1 490 ? 3.901 -3.653 12.262 1.00 92.50 490 THR A O 1
ATOM 3904 N N . ARG A 1 491 ? 3.113 -5.355 13.468 1.00 90.25 491 ARG A N 1
ATOM 3905 C CA . ARG A 1 491 ? 4.448 -5.929 13.676 1.00 90.25 491 ARG A CA 1
ATOM 3906 C C . ARG A 1 491 ? 5.106 -6.296 12.338 1.00 90.25 491 ARG A C 1
ATOM 3908 O O . ARG A 1 491 ? 4.468 -6.881 11.460 1.00 90.25 49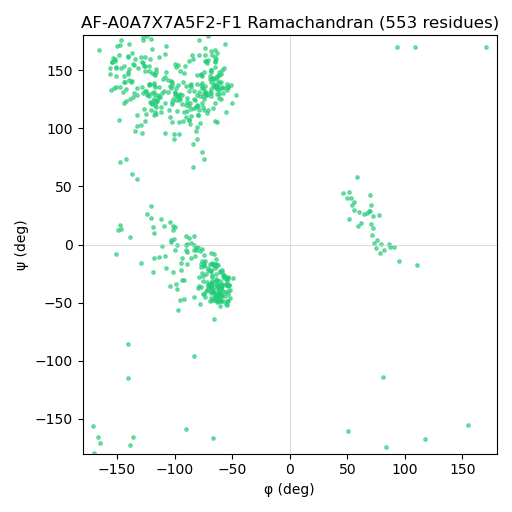1 ARG A O 1
ATOM 3915 N N . PRO A 1 492 ? 6.387 -5.936 12.138 1.00 81.94 492 PRO A N 1
ATOM 3916 C CA . PRO A 1 492 ? 7.044 -6.077 10.844 1.00 81.94 492 PRO A CA 1
ATOM 3917 C C . PRO A 1 492 ? 7.401 -7.530 10.518 1.00 81.94 492 PRO A C 1
ATOM 3919 O O . PRO A 1 492 ? 7.175 -7.954 9.387 1.00 81.94 492 PRO A O 1
ATOM 3922 N N . ASN A 1 493 ? 7.919 -8.278 11.498 1.00 74.31 493 ASN A N 1
ATOM 3923 C CA . ASN A 1 493 ? 8.323 -9.674 11.366 1.00 74.31 493 ASN A CA 1
ATOM 3924 C C . ASN A 1 493 ? 7.834 -10.485 12.572 1.00 74.31 493 ASN A C 1
ATOM 3926 O O . ASN A 1 493 ? 8.130 -10.132 13.713 1.00 74.31 493 ASN A O 1
ATOM 3930 N N . ARG A 1 494 ? 7.128 -11.590 12.312 1.00 75.69 494 ARG A N 1
ATOM 3931 C CA . ARG A 1 494 ? 6.643 -12.521 13.341 1.00 75.69 494 ARG A CA 1
ATOM 3932 C C . ARG A 1 494 ? 7.646 -13.630 13.685 1.00 75.69 494 ARG A C 1
ATOM 3934 O O . ARG A 1 494 ? 7.436 -14.357 14.641 1.00 75.69 494 ARG A O 1
ATOM 3941 N N . THR A 1 495 ? 8.777 -13.762 12.983 1.00 67.75 495 THR A N 1
ATOM 3942 C CA . THR A 1 495 ? 9.773 -14.814 13.284 1.00 67.75 495 THR A CA 1
ATOM 3943 C C . THR A 1 495 ? 10.481 -14.629 14.628 1.00 67.75 495 THR A C 1
ATOM 3945 O O . THR A 1 495 ? 11.101 -15.567 15.119 1.00 67.75 495 THR A O 1
ATOM 3948 N N . ARG A 1 496 ? 10.409 -13.431 15.222 1.00 67.38 496 ARG A N 1
ATOM 3949 C CA . ARG A 1 496 ? 10.900 -13.134 16.579 1.00 67.38 496 ARG A CA 1
ATOM 3950 C C . ARG A 1 496 ? 9.765 -12.890 17.575 1.00 67.38 496 ARG A C 1
ATOM 3952 O O . ARG A 1 496 ? 10.003 -12.324 18.635 1.00 67.38 496 ARG A O 1
ATOM 3959 N N . GLU A 1 497 ? 8.545 -13.283 17.216 1.00 83.06 497 GLU A N 1
ATOM 3960 C CA . GLU A 1 497 ? 7.399 -13.253 18.117 1.00 83.06 497 GLU A CA 1
ATOM 3961 C C . GLU A 1 497 ? 7.666 -14.138 19.332 1.00 83.06 497 GLU A C 1
ATOM 3963 O O . GLU A 1 497 ? 8.244 -15.227 19.226 1.00 83.06 497 GLU A O 1
ATOM 3968 N N . ARG A 1 498 ? 7.254 -13.662 20.505 1.00 88.56 498 ARG A N 1
ATOM 3969 C CA . ARG A 1 498 ? 7.397 -14.439 21.717 1.00 88.56 498 ARG A CA 1
ATOM 3970 C C . ARG A 1 498 ? 6.291 -15.485 21.765 1.00 88.56 498 ARG A C 1
ATOM 3972 O O . ARG A 1 498 ? 5.116 -15.158 21.909 1.00 88.56 498 ARG A O 1
ATOM 3979 N N . VAL A 1 499 ? 6.698 -16.750 21.709 1.00 92.19 499 VAL A N 1
ATOM 3980 C CA . VAL A 1 499 ? 5.790 -17.898 21.743 1.00 92.19 499 VAL A CA 1
ATOM 3981 C C . VAL A 1 499 ? 6.153 -18.815 22.909 1.00 92.19 499 VAL A C 1
ATOM 3983 O O . VAL A 1 499 ? 7.300 -19.240 23.042 1.00 92.19 499 VAL A O 1
ATOM 3986 N N . VAL A 1 500 ? 5.171 -19.143 23.751 1.00 94.00 500 VAL A N 1
ATOM 3987 C CA . VAL A 1 500 ? 5.293 -20.140 24.826 1.00 94.00 500 VAL A CA 1
ATOM 3988 C C . VAL A 1 500 ? 4.344 -21.293 24.524 1.00 94.00 500 VAL A C 1
ATOM 3990 O O . VAL A 1 500 ? 3.142 -21.086 24.385 1.00 94.00 500 VAL A O 1
ATOM 3993 N N . ARG A 1 501 ? 4.874 -22.515 24.428 1.00 95.62 501 ARG A N 1
ATOM 3994 C CA . ARG A 1 501 ? 4.109 -23.729 24.106 1.00 95.62 501 ARG A CA 1
ATOM 3995 C C . ARG A 1 501 ? 4.206 -24.737 25.236 1.00 95.62 501 ARG A C 1
ATOM 3997 O O . ARG A 1 501 ? 5.259 -24.857 25.859 1.00 95.62 501 ARG A O 1
ATOM 4004 N N . GLY A 1 502 ? 3.145 -25.504 25.439 1.00 95.94 502 GLY A N 1
ATOM 4005 C CA . GLY A 1 502 ? 3.149 -26.587 26.412 1.00 95.94 502 GLY A CA 1
ATOM 4006 C C . GLY A 1 502 ? 1.925 -27.484 26.310 1.00 95.94 502 GLY A C 1
ATOM 4007 O O . GLY A 1 502 ? 1.057 -27.292 25.456 1.00 95.94 502 GLY A O 1
ATOM 4008 N N . LEU A 1 503 ? 1.884 -28.476 27.194 1.00 97.19 503 LEU A N 1
ATOM 4009 C CA . LEU A 1 503 ? 0.719 -29.316 27.458 1.00 97.19 503 LEU A CA 1
ATOM 4010 C C . LEU A 1 503 ? 0.149 -28.933 28.823 1.00 97.19 503 LEU A C 1
ATOM 4012 O O . LEU A 1 503 ? 0.914 -28.541 29.702 1.00 97.19 503 LEU A O 1
ATOM 4016 N N . ALA A 1 504 ? -1.164 -29.048 28.990 1.00 96.62 504 ALA A N 1
ATOM 4017 C CA . ALA A 1 504 ? -1.836 -28.752 30.251 1.00 96.62 504 ALA A CA 1
ATOM 4018 C C . ALA A 1 504 ? -3.152 -29.528 30.386 1.00 96.62 504 ALA A C 1
ATOM 4020 O O . ALA A 1 504 ? -3.776 -29.906 29.386 1.00 96.62 504 ALA A O 1
ATOM 4021 N N . HIS A 1 505 ? -3.597 -29.722 31.627 1.00 96.69 505 HIS A N 1
ATOM 4022 C CA . HIS A 1 505 ? -4.943 -30.180 31.962 1.00 96.69 505 HIS A CA 1
ATOM 4023 C C . HIS A 1 505 ? -5.879 -29.003 32.306 1.00 96.69 505 HIS A C 1
ATOM 4025 O O . HIS A 1 505 ? -5.424 -27.954 32.771 1.00 96.69 505 HIS A O 1
ATOM 4031 N N . PRO A 1 506 ? -7.207 -29.157 32.128 1.00 96.19 506 PRO A N 1
ATOM 4032 C CA . PRO A 1 506 ? -8.175 -28.176 32.609 1.00 96.19 506 PRO A CA 1
ATOM 4033 C C . PRO A 1 506 ? -7.999 -27.890 34.108 1.00 96.19 506 PRO A C 1
ATOM 4035 O O . PRO A 1 506 ? -7.900 -28.812 34.916 1.00 96.19 506 PRO A O 1
ATOM 4038 N N . GLY A 1 507 ? -7.997 -26.611 34.482 1.00 94.69 507 GLY A N 1
ATOM 4039 C CA . GLY A 1 507 ? -7.794 -26.135 35.851 1.00 94.69 507 GLY A CA 1
ATOM 4040 C C . GLY A 1 507 ? -6.350 -25.751 36.187 1.00 94.69 507 GLY A C 1
ATOM 4041 O O . GLY A 1 507 ? -6.145 -25.070 37.194 1.00 94.69 507 GLY A O 1
ATOM 4042 N N . GLU A 1 508 ? -5.369 -26.134 35.363 1.00 96.50 508 GLU A N 1
ATOM 4043 C CA . GLU A 1 508 ? -3.974 -25.729 35.551 1.00 96.50 508 GLU A CA 1
ATOM 4044 C C . GLU A 1 508 ? -3.765 -24.227 35.314 1.00 96.50 508 GLU A C 1
ATOM 4046 O O . GLU A 1 508 ? -4.438 -23.601 34.491 1.00 96.50 508 GLU A O 1
ATOM 4051 N N . VAL A 1 509 ? -2.795 -23.658 36.036 1.00 96.94 509 VAL A N 1
ATOM 4052 C CA . VAL A 1 509 ? -2.347 -22.270 35.878 1.00 96.94 509 VAL A CA 1
ATOM 4053 C C . VAL A 1 509 ? -0.936 -22.276 35.308 1.00 96.94 509 VAL A C 1
ATOM 4055 O O . VAL A 1 509 ? -0.003 -22.769 35.942 1.00 96.94 509 VAL A O 1
ATOM 4058 N N . ILE A 1 510 ? -0.775 -21.702 34.122 1.00 95.56 510 ILE A N 1
ATOM 4059 C CA . ILE A 1 510 ? 0.523 -21.515 33.480 1.00 95.56 510 ILE A CA 1
ATOM 4060 C C . ILE A 1 510 ? 1.114 -20.196 33.956 1.00 95.56 510 ILE A C 1
ATOM 4062 O O . ILE A 1 510 ? 0.445 -19.169 33.884 1.00 95.56 510 ILE A O 1
ATOM 4066 N N . GLN A 1 511 ? 2.379 -20.215 34.368 1.00 96.44 511 GLN A N 1
ATOM 4067 C CA . GLN A 1 511 ? 3.150 -19.015 34.694 1.00 96.44 511 GLN A CA 1
ATOM 4068 C C . GLN A 1 511 ? 4.061 -18.632 33.523 1.00 96.44 511 GLN A C 1
ATOM 4070 O O . GLN A 1 511 ? 4.801 -19.462 32.991 1.00 96.44 511 GLN A O 1
ATOM 4075 N N . PHE A 1 512 ? 4.045 -17.361 33.135 1.00 95.44 512 PHE A N 1
ATOM 4076 C CA . PHE A 1 512 ? 4.907 -16.796 32.104 1.00 95.44 512 PHE A CA 1
ATOM 4077 C C . PHE A 1 512 ? 6.108 -16.112 32.758 1.00 95.44 512 PHE A C 1
ATOM 4079 O O . PHE A 1 512 ? 5.969 -15.118 33.465 1.00 95.44 512 PHE A O 1
ATOM 4086 N N . THR A 1 513 ? 7.313 -16.638 32.524 1.00 91.94 513 THR A N 1
ATOM 4087 C CA . THR A 1 513 ? 8.560 -16.052 33.041 1.00 91.94 513 THR A CA 1
ATOM 4088 C C . THR A 1 513 ? 9.557 -15.822 31.897 1.00 91.94 513 THR A C 1
ATOM 4090 O O . THR A 1 513 ? 9.963 -16.795 31.261 1.00 91.94 513 THR A O 1
ATOM 4093 N N . PRO A 1 514 ? 9.950 -14.563 31.605 1.00 92.19 514 PRO A N 1
ATOM 4094 C CA . PRO A 1 514 ? 9.416 -13.319 32.189 1.00 92.19 514 PRO A CA 1
ATOM 4095 C C . PRO A 1 514 ? 7.921 -13.117 31.854 1.00 92.19 514 PRO A C 1
ATOM 4097 O O . PRO A 1 514 ? 7.431 -13.776 30.945 1.00 92.19 514 PRO A O 1
ATOM 4100 N N . PRO A 1 515 ? 7.163 -12.229 32.513 1.00 94.69 515 PRO A N 1
ATOM 4101 C CA . PRO A 1 515 ? 5.803 -11.901 32.071 1.00 94.69 515 PRO A CA 1
ATOM 4102 C C . PRO A 1 515 ? 5.783 -11.388 30.622 1.00 94.69 515 PRO A C 1
ATOM 4104 O O . PRO A 1 515 ? 6.785 -10.850 30.140 1.00 94.69 515 PRO A O 1
ATOM 4107 N N . PHE A 1 516 ? 4.681 -11.577 29.899 1.00 94.50 516 PHE A N 1
ATOM 4108 C CA . PHE A 1 516 ? 4.429 -10.843 28.655 1.00 94.50 516 PHE A CA 1
ATOM 4109 C C . PHE A 1 516 ? 4.255 -9.348 28.957 1.00 94.50 516 PHE A C 1
ATOM 4111 O O . PHE A 1 516 ? 4.013 -8.951 30.096 1.00 94.50 516 PHE A O 1
ATOM 4118 N N . ARG A 1 517 ? 4.400 -8.491 27.946 1.00 92.88 517 ARG A N 1
ATOM 4119 C CA . ARG A 1 517 ? 4.189 -7.044 28.116 1.00 92.88 517 ARG A CA 1
ATOM 4120 C C . ARG A 1 517 ? 2.713 -6.686 28.296 1.00 92.88 517 ARG A C 1
ATOM 4122 O O . ARG A 1 517 ? 2.402 -5.759 29.039 1.00 92.88 517 ARG A O 1
ATOM 4129 N N . CYS A 1 518 ? 1.818 -7.448 27.674 1.00 93.25 518 CYS A N 1
ATOM 4130 C CA . CYS A 1 518 ? 0.372 -7.381 27.861 1.00 93.25 518 CYS A CA 1
ATOM 4131 C C . CYS A 1 518 ? -0.236 -8.800 27.899 1.00 93.25 518 CYS A C 1
ATOM 4133 O O . CYS A 1 518 ? 0.493 -9.791 27.975 1.00 93.25 518 CYS A O 1
ATOM 4135 N N . ARG A 1 519 ? -1.570 -8.913 27.910 1.00 95.44 519 ARG A N 1
ATOM 4136 C CA . ARG A 1 519 ? -2.271 -10.206 27.929 1.00 95.44 519 ARG A CA 1
ATOM 4137 C C . ARG A 1 519 ? -2.022 -10.957 26.607 1.00 95.44 519 ARG A C 1
ATOM 4139 O O . ARG A 1 519 ? -2.452 -10.463 25.566 1.00 95.44 519 ARG A O 1
ATOM 4146 N N . PRO A 1 520 ? -1.378 -12.138 26.605 1.00 95.94 520 PRO A N 1
ATOM 4147 C CA . PRO A 1 520 ? -1.114 -12.875 25.373 1.00 95.94 520 PRO A CA 1
ATOM 4148 C C . PRO A 1 520 ? -2.396 -13.473 24.779 1.00 95.94 520 PRO A C 1
ATOM 4150 O O . PRO A 1 520 ? -3.377 -13.727 25.483 1.00 95.94 520 PRO A O 1
ATOM 4153 N N . LEU A 1 521 ? -2.367 -13.767 23.479 1.00 94.56 521 LEU A N 1
ATOM 4154 C CA . LEU A 1 521 ? -3.335 -14.671 22.859 1.00 94.56 521 LEU A CA 1
ATOM 4155 C C . LEU A 1 521 ? -2.981 -16.110 23.211 1.00 94.56 521 LEU A C 1
ATOM 4157 O O . LEU A 1 521 ? -1.823 -16.491 23.078 1.00 94.56 521 LEU A O 1
ATOM 4161 N N . ILE A 1 522 ? -3.964 -16.921 23.601 1.00 95.31 522 ILE A N 1
ATOM 4162 C CA . ILE A 1 522 ? -3.744 -18.337 23.906 1.00 95.31 522 ILE A CA 1
ATOM 4163 C C . ILE A 1 522 ? -4.596 -19.199 22.985 1.00 95.31 522 ILE A C 1
ATOM 4165 O O . ILE A 1 522 ? -5.824 -19.176 23.048 1.00 95.31 522 ILE A O 1
ATOM 4169 N N . PHE A 1 523 ? -3.926 -19.984 22.148 1.00 95.12 523 PHE A N 1
ATOM 4170 C CA . PHE A 1 523 ? -4.540 -20.996 21.300 1.00 95.12 523 PHE A CA 1
ATOM 4171 C C . PHE A 1 523 ? -4.452 -22.350 21.992 1.00 95.12 523 PHE A C 1
ATOM 4173 O O . PHE A 1 523 ? -3.368 -22.772 22.383 1.00 95.12 523 PHE A O 1
ATOM 4180 N N . CYS A 1 524 ? -5.580 -23.040 22.139 1.00 96.12 524 CYS A N 1
ATOM 4181 C CA . CYS A 1 524 ? -5.647 -24.351 22.782 1.00 96.12 524 CYS A CA 1
ATOM 4182 C C . CYS A 1 524 ? -6.095 -25.439 21.795 1.00 96.12 524 CYS A C 1
ATOM 4184 O O . CYS A 1 524 ? -6.890 -25.181 20.892 1.00 96.12 524 CYS A O 1
ATOM 4186 N N . THR A 1 525 ? -5.619 -26.671 21.991 1.00 95.94 525 THR A N 1
ATOM 4187 C CA . THR A 1 525 ? -6.061 -27.876 21.265 1.00 95.94 525 THR A CA 1
ATOM 4188 C C . THR A 1 525 ? -6.457 -28.987 22.250 1.00 95.94 525 THR A C 1
ATOM 4190 O O . THR A 1 525 ? -6.334 -28.813 23.457 1.00 95.94 525 THR A O 1
ATOM 4193 N N . GLY A 1 526 ? -6.958 -30.136 21.776 1.00 88.19 526 GLY A N 1
ATOM 4194 C CA . GLY A 1 526 ? -7.161 -31.327 22.626 1.00 88.19 526 GLY A CA 1
ATOM 4195 C C . GLY A 1 526 ? -8.298 -31.245 23.659 1.00 88.19 526 GLY A C 1
ATOM 4196 O O . GLY A 1 526 ? -8.343 -32.042 24.583 1.00 88.19 526 GLY A O 1
ATOM 4197 N N . GLY A 1 527 ? -9.241 -30.309 23.519 1.00 92.19 527 GLY A N 1
ATOM 4198 C CA . GLY A 1 527 ? -10.336 -30.111 24.486 1.00 92.19 527 GLY A CA 1
ATOM 4199 C C . GLY A 1 527 ? -10.012 -29.116 25.604 1.00 92.19 527 GLY A C 1
ATOM 4200 O O . GLY A 1 527 ? -10.893 -28.809 26.410 1.00 92.19 527 GLY A O 1
ATOM 4201 N N . LEU A 1 528 ? -8.791 -28.579 25.604 1.00 96.31 528 LEU A N 1
ATOM 4202 C CA . LEU A 1 528 ? -8.344 -27.466 26.431 1.00 96.31 528 LEU A CA 1
ATOM 4203 C C . LEU A 1 528 ? -8.926 -26.141 25.910 1.00 96.31 528 LEU A C 1
ATOM 4205 O O . LEU A 1 528 ? -9.138 -25.973 24.708 1.00 96.31 528 LEU A O 1
ATOM 4209 N N . GLN A 1 529 ? -9.179 -25.191 26.807 1.00 95.69 529 GLN A N 1
ATOM 4210 C CA . GLN A 1 529 ? -9.713 -23.866 26.489 1.00 95.69 529 GLN A CA 1
ATOM 4211 C C . GLN A 1 529 ? -9.046 -22.789 27.349 1.00 95.69 529 GLN A C 1
ATOM 4213 O O . GLN A 1 529 ? -8.724 -23.025 28.513 1.00 95.69 529 GLN A O 1
ATOM 4218 N N . ALA A 1 530 ? -8.906 -21.584 26.803 1.00 93.81 530 ALA A N 1
ATOM 4219 C CA . ALA A 1 530 ? -8.480 -20.400 27.540 1.00 93.81 530 ALA A CA 1
ATOM 4220 C C . ALA A 1 530 ? -9.571 -19.331 27.441 1.00 93.81 530 ALA A C 1
ATOM 4222 O O . ALA A 1 530 ? -9.955 -18.925 26.344 1.00 93.81 530 ALA A O 1
ATOM 4223 N N . ASN A 1 531 ? -10.084 -18.889 28.587 1.00 91.25 531 ASN A N 1
ATOM 4224 C CA . ASN A 1 531 ? -11.026 -17.781 28.646 1.00 91.25 531 ASN A CA 1
ATOM 4225 C C . ASN A 1 531 ? -10.232 -16.474 28.789 1.00 91.25 531 ASN A C 1
ATOM 4227 O O . ASN A 1 531 ? -9.450 -16.374 29.729 1.00 91.25 531 ASN A O 1
ATOM 4231 N N . PRO A 1 532 ? -10.427 -15.459 27.928 1.00 88.38 532 PRO A N 1
ATOM 4232 C CA . PRO A 1 532 ? -9.742 -14.168 28.038 1.00 88.38 532 PRO A CA 1
ATOM 4233 C C . PRO A 1 532 ? -9.779 -13.501 29.421 1.00 88.38 532 PRO A C 1
ATOM 4235 O O . PRO A 1 532 ? -8.864 -12.747 29.751 1.00 88.38 532 PRO A O 1
ATOM 4238 N N . ALA A 1 533 ? -10.823 -13.754 30.218 1.00 89.12 533 ALA A N 1
ATOM 4239 C CA . ALA A 1 533 ? -10.950 -13.235 31.582 1.00 89.12 533 ALA A CA 1
ATOM 4240 C C . ALA A 1 533 ? -9.982 -13.894 32.586 1.00 89.12 533 ALA A C 1
ATOM 4242 O O . ALA A 1 533 ? -9.673 -13.303 33.614 1.00 89.12 533 ALA A O 1
ATOM 4243 N N . ASP A 1 534 ? -9.495 -15.094 32.268 1.00 93.94 534 ASP A N 1
ATOM 4244 C CA . ASP A 1 534 ? -8.601 -15.912 33.093 1.00 93.94 534 ASP A CA 1
ATOM 4245 C C . ASP A 1 534 ? -7.131 -15.822 32.629 1.00 93.94 534 ASP A C 1
ATOM 4247 O O . ASP A 1 534 ? -6.284 -16.624 33.033 1.00 93.94 534 ASP A O 1
ATOM 4251 N N . VAL A 1 535 ? -6.818 -14.860 31.752 1.00 95.00 535 VAL A N 1
ATOM 4252 C CA . VAL A 1 535 ? -5.476 -14.629 31.206 1.00 95.00 535 VAL A CA 1
ATOM 4253 C C . VAL A 1 535 ? -4.990 -13.241 31.606 1.00 95.00 535 VAL A C 1
ATOM 4255 O O . VAL A 1 535 ? -5.675 -12.240 31.407 1.00 95.00 535 VAL A O 1
ATOM 4258 N N . SER A 1 536 ? -3.768 -13.176 32.119 1.00 95.12 536 SER A N 1
ATOM 4259 C CA . SER A 1 536 ? -3.027 -11.951 32.414 1.00 95.12 536 SER A CA 1
ATOM 4260 C C . SER A 1 536 ? -1.678 -11.962 31.690 1.00 95.12 536 SER A C 1
ATOM 4262 O O . SER A 1 536 ? -1.332 -12.914 30.990 1.00 95.12 536 SER A O 1
ATOM 4264 N N . SER A 1 537 ? -0.888 -10.905 31.857 1.00 94.94 537 SER A N 1
ATOM 4265 C CA . SER A 1 537 ? 0.473 -10.857 31.318 1.00 94.94 537 SER A CA 1
ATOM 4266 C C . SER A 1 537 ? 1.431 -11.853 31.988 1.00 94.94 537 SER A C 1
ATOM 4268 O O . SER A 1 537 ? 2.399 -12.284 31.361 1.00 94.94 537 SER A O 1
ATOM 4270 N N . SER A 1 538 ? 1.186 -12.241 33.242 1.00 96.75 538 SER A N 1
ATOM 4271 C CA . SER A 1 538 ? 2.063 -13.137 34.009 1.00 96.75 538 SER A CA 1
ATOM 4272 C C . SER A 1 538 ? 1.572 -14.575 34.076 1.00 96.75 538 SER A C 1
ATOM 4274 O O . SER A 1 538 ? 2.384 -15.469 34.278 1.00 96.75 538 SER A O 1
ATOM 4276 N N . GLU A 1 539 ? 0.277 -14.820 33.909 1.00 96.56 539 GLU A N 1
ATOM 4277 C CA . GLU A 1 539 ? -0.286 -16.161 34.046 1.00 96.56 539 GLU A CA 1
ATOM 4278 C C . GLU A 1 539 ? -1.561 -16.369 33.236 1.00 96.56 539 GLU A C 1
ATOM 4280 O O . GLU A 1 539 ? -2.250 -15.415 32.871 1.00 96.56 539 GLU A O 1
ATOM 4285 N N . ALA A 1 540 ? -1.893 -17.634 32.997 1.00 96.81 540 ALA A N 1
ATOM 4286 C CA . ALA A 1 540 ? -3.144 -18.043 32.382 1.00 96.81 540 ALA A CA 1
ATOM 4287 C C . ALA A 1 540 ? -3.714 -19.275 33.076 1.00 96.81 540 ALA A C 1
ATOM 4289 O O . ALA A 1 540 ? -3.048 -20.310 33.145 1.00 96.81 540 ALA A O 1
ATOM 4290 N N . LYS A 1 541 ? -4.960 -19.186 33.541 1.00 96.88 541 LYS A N 1
ATOM 4291 C CA . LYS A 1 541 ? -5.694 -20.348 34.037 1.00 96.88 541 LYS A CA 1
ATOM 4292 C C . LYS A 1 541 ? -6.463 -20.994 32.892 1.00 96.88 541 LYS A C 1
ATOM 4294 O O . LYS A 1 541 ? -7.318 -20.378 32.259 1.00 96.88 541 LYS A O 1
ATOM 4299 N N . LEU A 1 542 ? -6.153 -22.256 32.631 1.00 96.25 542 LEU A N 1
ATOM 4300 C CA . LEU A 1 542 ? -6.767 -23.019 31.558 1.00 96.25 542 LEU A CA 1
ATOM 4301 C C . LEU A 1 542 ? -8.010 -23.761 32.044 1.00 96.25 542 LEU A C 1
ATOM 4303 O O . LEU A 1 542 ? -8.161 -24.108 33.214 1.00 96.25 542 LEU A O 1
ATOM 4307 N N . SER A 1 543 ? -8.915 -24.021 31.114 1.00 95.56 543 SER A N 1
ATOM 4308 C CA . SER A 1 543 ? -10.196 -24.692 31.323 1.00 95.56 543 SER A CA 1
ATOM 4309 C C . SER A 1 543 ? -10.427 -25.716 30.206 1.00 95.56 543 SER A C 1
ATOM 4311 O O . SER A 1 543 ? -9.494 -26.078 29.489 1.00 95.56 543 SER A O 1
ATOM 4313 N N . GLY A 1 544 ? -11.654 -26.214 30.059 1.00 94.50 544 GLY A N 1
ATOM 4314 C CA . GLY A 1 544 ? -12.024 -27.149 29.000 1.00 94.50 544 GLY A CA 1
ATOM 4315 C C . GLY A 1 544 ? -12.479 -28.508 29.525 1.00 94.50 544 GLY A C 1
ATOM 4316 O O . GLY A 1 544 ? -12.774 -28.677 30.705 1.00 94.50 544 GLY A O 1
ATOM 4317 N N . THR A 1 545 ? -12.573 -29.473 28.615 1.00 95.88 545 THR A N 1
ATOM 4318 C CA . THR A 1 545 ? -13.162 -30.804 28.862 1.00 95.88 545 THR A CA 1
ATOM 4319 C C . THR A 1 545 ? -12.131 -31.930 28.901 1.00 95.88 545 THR A C 1
ATOM 4321 O O . THR A 1 545 ? -12.458 -33.044 29.304 1.00 95.88 545 THR A O 1
ATOM 4324 N N . GLY A 1 546 ? -10.884 -31.651 28.515 1.00 94.12 546 GLY A N 1
ATOM 4325 C CA . GLY A 1 546 ? -9.801 -32.628 28.482 1.00 94.12 546 GLY A CA 1
ATOM 4326 C C . GLY A 1 546 ? -8.422 -31.975 28.339 1.00 94.12 546 GLY A C 1
ATOM 4327 O O . GLY A 1 546 ? -8.341 -30.771 28.086 1.00 94.12 546 GLY A O 1
ATOM 4328 N N . PRO A 1 547 ? -7.341 -32.745 28.555 1.00 95.62 547 PRO A N 1
ATOM 4329 C CA . PRO A 1 547 ? -5.973 -32.263 28.401 1.00 95.62 547 PRO A CA 1
ATOM 4330 C C . PRO A 1 547 ? -5.631 -31.968 26.947 1.00 95.62 547 PRO A C 1
ATOM 4332 O O . PRO A 1 547 ? -6.078 -32.663 26.040 1.00 95.62 547 PRO A O 1
ATOM 4335 N N . GLY A 1 548 ? -4.745 -31.007 26.725 1.00 96.62 548 GLY A N 1
ATOM 4336 C CA . GLY A 1 548 ? -4.310 -30.672 25.377 1.00 96.62 548 GLY A CA 1
ATOM 4337 C C . GLY A 1 548 ? -3.073 -29.797 25.348 1.00 96.62 548 GLY A C 1
ATOM 4338 O O . GLY A 1 548 ? -2.374 -29.661 26.352 1.00 96.62 548 GLY A O 1
ATOM 4339 N N . SER A 1 549 ? -2.791 -29.216 24.183 1.00 97.00 549 SER A N 1
ATOM 4340 C CA . SER A 1 549 ? -1.692 -28.265 24.029 1.00 97.00 549 SER A CA 1
ATOM 4341 C C . SER A 1 549 ? -2.192 -26.831 24.086 1.00 97.00 549 SER A C 1
ATOM 4343 O O . SER A 1 549 ? -3.320 -26.543 23.684 1.00 97.00 549 SER A O 1
ATOM 4345 N N . TYR A 1 550 ? -1.319 -25.925 24.510 1.00 96.62 550 TYR A N 1
ATOM 4346 C CA . TYR A 1 550 ? -1.526 -24.491 24.375 1.00 96.62 550 TYR A CA 1
ATOM 4347 C C . TYR A 1 550 ? -0.347 -23.828 23.657 1.00 96.62 550 TYR A C 1
ATOM 4349 O O . TYR A 1 550 ? 0.792 -24.298 23.717 1.00 96.62 550 TYR A O 1
ATOM 4357 N N . GLU A 1 551 ? -0.635 -22.709 23.007 1.00 96.25 551 GLU A N 1
ATOM 4358 C CA . GLU A 1 551 ? 0.331 -21.785 22.431 1.00 96.25 551 GLU A CA 1
ATOM 4359 C C . GLU A 1 551 ? -0.052 -20.363 22.852 1.00 96.25 551 GLU A C 1
ATOM 4361 O O . GLU A 1 551 ? -1.096 -19.856 22.450 1.00 96.25 551 GLU A O 1
ATOM 4366 N N . ALA A 1 552 ? 0.774 -19.746 23.699 1.00 95.50 552 ALA A N 1
ATOM 4367 C CA . ALA A 1 552 ? 0.624 -18.365 24.139 1.00 95.50 552 ALA A CA 1
ATOM 4368 C C . ALA A 1 552 ? 1.533 -17.446 23.315 1.00 95.50 552 ALA A C 1
ATOM 4370 O O . ALA A 1 552 ? 2.739 -17.690 23.218 1.00 95.50 552 ALA A O 1
ATOM 4371 N N . ILE A 1 553 ? 0.950 -16.395 22.746 1.00 93.81 553 ILE A N 1
ATOM 4372 C CA . ILE A 1 553 ? 1.573 -15.498 21.777 1.00 93.81 553 ILE A CA 1
ATOM 4373 C C . ILE A 1 553 ? 1.428 -14.038 22.231 1.00 93.81 553 ILE A C 1
ATOM 4375 O O . ILE A 1 553 ? 0.323 -13.592 22.539 1.00 93.81 553 ILE A O 1
ATOM 4379 N N . GLY A 1 554 ? 2.530 -13.284 22.223 1.00 89.69 554 GLY A N 1
ATOM 4380 C CA . GLY A 1 554 ? 2.584 -11.853 22.558 1.00 89.69 554 GLY A CA 1
ATOM 4381 C C . GLY A 1 554 ? 3.896 -11.210 22.088 1.00 89.69 554 GLY A C 1
ATOM 4382 O O . GLY A 1 554 ? 4.652 -11.844 21.345 1.00 89.69 554 GLY A O 1
ATOM 4383 N N . GLU A 1 555 ? 4.175 -9.963 22.490 1.00 73.12 555 GLU A N 1
ATOM 4384 C CA . GLU A 1 555 ? 5.440 -9.279 22.116 1.00 73.12 555 GLU A CA 1
ATOM 4385 C C . GLU A 1 555 ? 6.664 -9.549 22.986 1.00 73.12 555 GLU A C 1
ATOM 4387 O O . GLU A 1 555 ? 6.536 -9.968 24.165 1.00 73.12 555 GLU A O 1
#

Nearest PDB structures (foldseek):
  8w7n-assembly1_A  TM=2.715E-01  e=1.990E-04  Bacillus thuringiensis
  8h3u-assembly1_A  TM=2.129E-01  e=5.960E-05  Homo sapiens
  4w8j-assembly1_A-2  TM=2.982E-01  e=4.957E-03  Bacillus thuringiensis serovar kurstaki str. HD73
  2qfe-assembly1_A  TM=4.201E-01  e=1.300E+00  Homo sapiens

Radius of gyration: 27.86 Å; Cα contacts (8 Å, |Δi|>4): 1295; chains: 1; bounding box: 66×58×83 Å

Foldseek 3Di:
DLLLLDDVVGQACADCDPPDPRHRHHPDDFADQCVVVVGNVCNQFAGGNSCCLFLVNVLQVLVCVVVVNDNLVDDDFTADQPLAALQLLLLCLVCSFQVVDAADCVGGRTHPDDGNCVSHVVCQVDPLHGGAQEDEPEEGLLQDAPPQCSLLSVLLSVQLCCVSPVNYAYAYQYDAFPPGSRPDPVVVVVVCVQFVHHYQPLVVVLVVCVVPDPNCCQANPVRHGHSVVSVSSSVSVSVVVDDPDPPDDDDHTHRLGDDPDPLSLFSNFDKDKDFPPDLLFFPQFKHKALWQKKFFAKAAPAWKFKDKLNHTDDARATGHDPEDDSSGGNGIHRPDDGQWIMMMGIDHHVMGTGMMIHGDGPQKDADWPPDPQKQQVPFDKDFADASNNCSRDGIKTKAFAFDKMKGKDWAQKKKWKFWADCQFAWKFKDKQNHTQDTGTSPQFRQDPVRDTHTGIIMDMRHGHFTAIIMIMIHGHPGITITTGMMHGHSDRDCPPWDKDKDKDWQFDKDFDVVFAPWFWDKDWDDQKAWDSVQTTRGMTHIHGDTITMMMTTTD